Protein 3EH7 (pdb70)

Organism: Porphyromonas gingivalis (strain ATCC BAA-308 / W83) (NCBI:txid242619)

Structure (mmCIF, N/CA/C/O backbone):
data_3EH7
#
_entry.id   3EH7
#
_cell.length_a   72.704
_cell.length_b   72.704
_cell.length_c   133.694
_cell.angle_alpha   90.000
_cell.angle_beta   90.000
_cell.angle_gamma   120.000
#
_symmetry.space_group_name_H-M   'P 32 1 2'
#
loop_
_entity.id
_entity.type
_entity.pdbx_description
1 polymer '4-hydr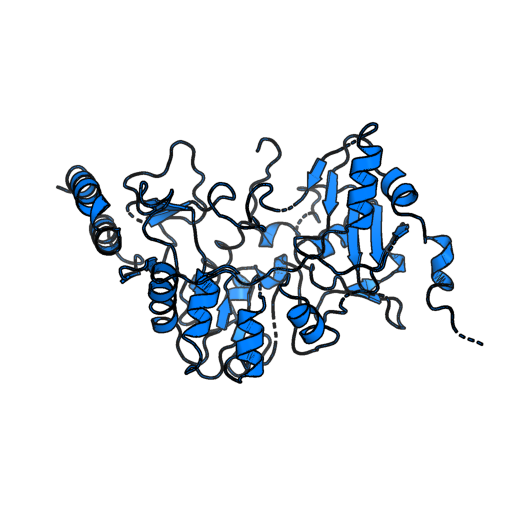oxybutyrate CoA-transferase'
2 non-polymer 'CHLORIDE ION'
3 water water
#
loop_
_atom_site.group_PDB
_atom_site.id
_atom_site.type_symbol
_atom_site.label_atom_id
_atom_site.label_alt_id
_atom_site.label_comp_id
_atom_site.label_asym_id
_atom_site.label_entity_id
_atom_site.label_seq_id
_atom_site.pdbx_PDB_ins_code
_atom_site.Cartn_x
_atom_site.Cartn_y
_atom_site.Cartn_z
_atom_site.occupancy
_atom_site.B_iso_or_equiv
_atom_site.auth_seq_id
_atom_site.auth_comp_id
_atom_site.auth_asym_id
_atom_site.auth_atom_id
_atom_site.pdbx_PDB_model_num
ATOM 1 N N . ALA A 1 3 ? 64.753 -2.923 42.839 1.00 29.23 0 ALA A N 1
ATOM 2 C CA . ALA A 1 3 ? 63.335 -3.284 42.598 1.00 29.84 0 ALA A CA 1
ATOM 3 C C . ALA A 1 3 ? 62.824 -2.481 41.408 1.00 29.96 0 ALA A C 1
ATOM 4 O O . ALA A 1 3 ? 63.093 -1.290 41.294 1.00 30.35 0 ALA A O 1
ATOM 14 N N . LYS A 1 5 ? 60.207 -0.577 38.660 1.00 31.94 2 LYS A N 1
ATOM 15 C CA . LYS A 1 5 ? 59.139 0.418 38.727 1.00 32.84 2 LYS A CA 1
ATOM 16 C C . LYS A 1 5 ? 57.736 -0.193 38.588 1.00 33.68 2 LYS A C 1
ATOM 17 O O . LYS A 1 5 ? 57.459 -0.942 37.637 1.00 33.81 2 LYS A O 1
ATOM 19 N N . ASP A 1 6 ? 56.878 0.140 39.557 1.00 34.47 3 ASP A N 1
ATOM 20 C CA . ASP A 1 6 ? 55.428 -0.030 39.469 1.00 35.38 3 ASP A CA 1
ATOM 21 C C . ASP A 1 6 ? 54.830 1.029 38.508 1.00 35.83 3 ASP A C 1
ATOM 22 O O . ASP A 1 6 ? 54.492 2.135 38.939 1.00 36.24 3 ASP A O 1
ATOM 27 N N . VAL A 1 7 ? 54.680 0.679 37.224 1.00 36.09 4 VAL A N 1
ATOM 28 C CA . VAL A 1 7 ? 54.260 1.643 36.175 1.00 36.45 4 VAL A CA 1
ATOM 29 C C . VAL A 1 7 ? 52.865 2.262 36.362 1.00 37.07 4 VAL A C 1
ATOM 30 O O . VAL A 1 7 ? 52.506 3.215 35.653 1.00 37.76 4 VAL A O 1
ATOM 34 N N . LEU A 1 8 ? 52.069 1.703 37.274 1.00 37.54 5 LEU A N 1
ATOM 35 C CA . LEU A 1 8 ? 50.732 2.230 37.607 1.00 37.72 5 LEU A CA 1
ATOM 36 C C . LEU A 1 8 ? 50.772 3.225 38.791 1.00 38.30 5 LEU A C 1
ATOM 37 O O . LEU A 1 8 ? 49.892 4.103 38.915 1.00 38.03 5 LEU A O 1
ATOM 42 N N . ALA A 1 9 ? 51.827 3.096 39.607 1.00 38.90 6 ALA A N 1
ATOM 43 C CA . ALA A 1 9 ? 52.024 3.847 40.851 1.00 39.11 6 ALA A CA 1
ATOM 44 C C . ALA A 1 9 ? 51.463 5.266 40.853 1.00 39.22 6 ALA A C 1
ATOM 45 O O . ALA A 1 9 ? 50.602 5.575 41.674 1.00 39.09 6 ALA A O 1
ATOM 47 N N . GLU A 1 10 ? 51.927 6.117 39.936 1.00 39.66 7 GLU A N 1
ATOM 48 C CA . GLU A 1 10 ? 51.567 7.542 39.991 1.00 40.13 7 GLU A CA 1
ATOM 49 C C . GLU A 1 10 ? 50.075 7.789 39.858 1.00 39.96 7 GLU A C 1
ATOM 50 O O . GLU A 1 10 ? 49.551 8.782 40.379 1.00 39.44 7 GLU A O 1
ATOM 56 N N . TYR A 1 11 ? 49.403 6.871 39.163 1.00 39.79 8 TYR A N 1
ATOM 57 C CA . TYR A 1 11 ? 47.997 7.020 38.847 1.00 39.67 8 TYR A CA 1
ATOM 58 C C . TYR A 1 11 ? 47.110 6.286 39.849 1.00 38.10 8 TYR A C 1
ATOM 59 O O . TYR A 1 11 ? 45.886 6.321 39.710 1.00 37.66 8 TYR A O 1
ATOM 68 N N . ALA A 1 12 ? 47.714 5.643 40.855 1.00 36.61 9 ALA A N 1
ATOM 69 C CA . ALA A 1 12 ? 46.979 4.803 41.803 1.00 35.65 9 ALA A CA 1
ATOM 70 C C . ALA A 1 12 ? 45.760 5.507 42.381 1.00 34.89 9 ALA A C 1
ATOM 71 O O . ALA A 1 12 ? 44.728 4.875 42.649 1.00 34.38 9 ALA A O 1
ATOM 73 N N . SER A 1 13 ? 45.874 6.821 42.550 1.00 34.07 10 SER A N 1
ATOM 74 C CA . SER A 1 13 ? 44.828 7.609 43.198 1.00 33.42 10 SER A CA 1
ATOM 75 C C . SER A 1 13 ? 43.510 7.573 42.459 1.00 32.13 10 SER A C 1
ATOM 76 O O . SER A 1 13 ? 42.464 7.631 43.092 1.00 31.91 10 SER A O 1
ATOM 79 N N . ARG A 1 14 ? 43.561 7.437 41.132 1.00 30.33 11 ARG A N 1
ATOM 80 C CA . ARG A 1 14 ? 42.354 7.433 40.282 1.00 29.70 11 ARG A CA 1
ATOM 81 C C . ARG A 1 14 ? 41.942 6.044 39.772 1.00 27.53 11 ARG A C 1
ATOM 82 O O . ARG A 1 14 ? 40.957 5.926 39.064 1.00 26.02 11 ARG A O 1
ATOM 90 N N . ILE A 1 15 ? 42.707 5.016 40.141 1.00 25.97 12 ILE A N 1
ATOM 91 C CA . ILE A 1 15 ? 42.460 3.647 39.689 1.00 24.75 12 ILE A CA 1
ATOM 92 C C . ILE A 1 15 ? 41.375 3.047 40.582 1.00 23.83 12 ILE A C 1
ATOM 93 O O . ILE A 1 15 ? 41.467 3.077 41.800 1.00 24.13 12 ILE A O 1
ATOM 98 N N . VAL A 1 16 ? 40.317 2.539 39.966 1.00 23.16 13 VAL A N 1
ATOM 99 C CA . VAL A 1 16 ? 39.183 1.996 40.725 1.00 22.01 13 VAL A CA 1
ATOM 100 C C . VAL A 1 16 ? 38.680 0.762 39.999 1.00 21.53 13 VAL A C 1
ATOM 101 O O . VAL A 1 16 ? 39.095 0.481 38.883 1.00 20.01 13 VAL A O 1
ATOM 105 N N . SER A 1 17 ? 37.785 0.031 40.645 1.00 21.30 14 SER A N 1
ATOM 106 C CA . SER A 1 17 ? 37.167 -1.105 40.001 1.00 21.70 14 SER A CA 1
ATOM 107 C C . SER A 1 17 ? 36.150 -0.576 38.993 1.00 21.73 14 SER A C 1
ATOM 108 O O . SER A 1 17 ? 35.698 0.574 39.122 1.00 21.10 14 SER A O 1
ATOM 111 N N . ALA A 1 18 ? 35.804 -1.421 38.015 1.00 21.58 15 ALA A N 1
ATOM 112 C CA . ALA A 1 18 ? 34.766 -1.127 37.014 1.00 22.72 15 ALA A CA 1
ATOM 113 C C . ALA A 1 18 ? 33.447 -0.705 37.664 1.00 23.23 15 ALA A C 1
ATOM 114 O O . ALA A 1 18 ? 32.784 0.224 37.199 1.00 22.80 15 ALA A O 1
ATOM 116 N N . GLU A 1 19 ? 33.080 -1.409 38.731 1.00 23.67 16 GLU A N 1
ATOM 117 C CA . GLU A 1 19 ? 31.851 -1.144 39.475 1.00 24.69 16 GLU A CA 1
ATOM 118 C C . GLU A 1 19 ? 31.876 0.239 40.153 1.00 24.79 16 GLU A C 1
ATOM 119 O O . GLU A 1 19 ? 30.889 0.975 40.118 1.00 24.16 16 GLU A O 1
ATOM 125 N N . GLU A 1 20 ? 32.999 0.558 40.800 1.00 24.90 17 GLU A N 1
ATOM 126 C CA . GLU A 1 20 ? 33.217 1.870 41.410 1.00 25.41 17 GLU A CA 1
ATOM 127 C C . GLU A 1 20 ? 33.146 2.997 40.347 1.00 25.19 17 GLU A C 1
ATOM 128 O O . GLU A 1 20 ? 32.494 4.017 40.566 1.00 25.87 17 GLU A O 1
ATOM 134 N N . ALA A 1 21 ? 33.793 2.792 39.205 1.00 23.79 18 ALA A N 1
ATOM 135 C CA . ALA A 1 21 ? 33.804 3.797 38.128 1.00 23.48 18 ALA A CA 1
ATOM 136 C C . ALA A 1 21 ? 32.396 4.115 37.616 1.00 23.30 18 ALA A C 1
ATOM 137 O O . ALA A 1 21 ? 31.997 5.275 37.635 1.00 22.66 18 ALA A O 1
ATOM 139 N N . VAL A 1 22 ? 31.633 3.104 37.193 1.00 23.82 19 VAL A N 1
ATOM 140 C CA . VAL A 1 22 ? 30.340 3.359 36.536 1.00 24.43 19 VAL A CA 1
ATOM 141 C C . VAL A 1 22 ? 29.287 3.898 37.515 1.00 25.22 19 VAL A C 1
ATOM 142 O O . VAL A 1 22 ? 28.279 4.489 37.100 1.00 25.98 19 VAL A O 1
ATOM 146 N N . LYS A 1 23 ? 29.532 3.680 38.804 1.00 26.22 20 LYS A N 1
ATOM 147 C CA . LYS A 1 23 ? 28.710 4.203 39.906 1.00 27.03 20 LYS A CA 1
ATOM 148 C C . LYS A 1 23 ? 28.442 5.718 39.783 1.00 27.33 20 LYS A C 1
ATOM 149 O O . LYS A 1 23 ? 27.399 6.204 40.227 1.00 28.09 20 LYS A O 1
ATOM 155 N N . HIS A 1 24 ? 29.391 6.447 39.196 1.00 27.15 21 HIS A N 1
ATOM 156 C CA . HIS A 1 24 ? 29.324 7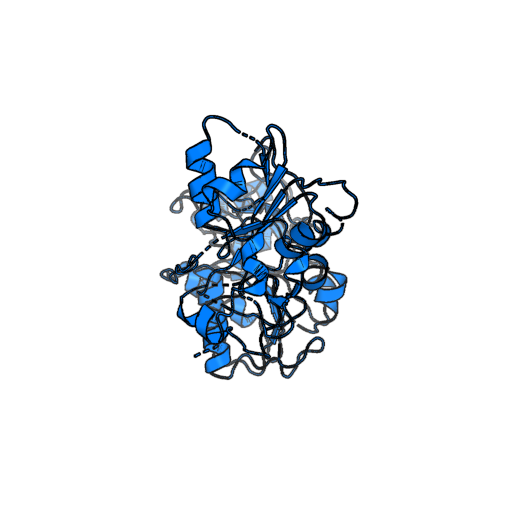.908 39.084 1.00 27.28 21 HIS A CA 1
ATOM 157 C C . HIS A 1 24 ? 28.545 8.419 37.881 1.00 27.31 21 HIS A C 1
ATOM 158 O O . HIS A 1 24 ? 28.455 9.626 37.676 1.00 26.28 21 HIS A O 1
ATOM 165 N N . ILE A 1 25 ? 27.983 7.505 37.096 1.00 27.81 22 ILE A N 1
ATOM 166 C CA . ILE A 1 25 ? 27.034 7.877 36.065 1.00 28.68 22 ILE A CA 1
ATOM 167 C C . ILE A 1 25 ? 25.704 8.132 36.748 1.00 29.59 22 ILE A C 1
ATOM 168 O O . ILE A 1 25 ? 25.359 7.425 37.684 1.00 29.50 22 ILE A O 1
ATOM 173 N N . LYS A 1 26 ? 24.951 9.122 36.265 1.00 30.47 23 LYS A N 1
ATOM 174 C CA . LYS A 1 26 ? 23.699 9.529 36.912 1.00 30.47 23 LYS A CA 1
ATOM 175 C C . LYS A 1 26 ? 22.544 9.295 35.966 1.00 31.05 23 LYS A C 1
ATOM 176 O O . LYS A 1 26 ? 22.718 9.309 34.728 1.00 30.78 23 LYS A O 1
ATOM 182 N N . ASN A 1 27 ? 21.366 9.039 36.537 1.00 31.38 24 ASN A N 1
ATOM 183 C CA . ASN A 1 27 ? 20.180 8.763 35.725 1.00 31.92 24 ASN A CA 1
ATOM 184 C C . ASN A 1 27 ? 19.912 9.886 34.742 1.00 31.47 24 ASN A C 1
ATOM 185 O O . ASN A 1 27 ? 20.147 11.048 35.039 1.00 31.96 24 ASN A O 1
ATOM 190 N N . GLY A 1 28 ? 19.448 9.519 33.557 1.00 30.89 25 GLY A N 1
ATOM 191 C CA . GLY A 1 28 ? 19.166 10.491 32.516 1.00 30.56 25 GLY A CA 1
ATOM 192 C C . GLY A 1 28 ? 20.366 10.972 31.713 1.00 30.05 25 GLY A C 1
ATOM 193 O O . GLY A 1 28 ? 20.198 11.814 30.845 1.00 29.77 25 GLY A O 1
ATOM 194 N N . GLU A 1 29 ? 21.573 10.474 32.011 1.00 29.95 26 GLU A N 1
ATOM 195 C CA . GLU A 1 29 ? 22.786 10.913 31.310 1.00 29.13 26 GLU A CA 1
ATOM 196 C C . GLU A 1 29 ? 22.974 10.120 30.018 1.00 29.11 26 GLU A C 1
ATOM 197 O O . GLU A 1 29 ? 22.420 9.028 29.860 1.00 30.00 26 GLU A O 1
ATOM 203 N N . ARG A 1 30 ? 23.685 10.698 29.064 1.00 28.43 27 ARG A N 1
ATOM 204 C CA . ARG A 1 30 ? 24.072 9.970 27.862 1.00 28.07 27 ARG A CA 1
ATOM 205 C C . ARG A 1 30 ? 25.526 9.519 27.997 1.00 27.17 27 ARG A C 1
ATOM 206 O O . ARG A 1 30 ? 26.411 10.319 28.298 1.00 26.48 27 ARG A O 1
ATOM 214 N N . VAL A 1 31 ? 25.756 8.231 27.772 1.00 26.25 28 VAL A N 1
ATOM 215 C CA . VAL A 1 31 ? 27.067 7.618 27.964 1.00 25.62 28 VAL A CA 1
ATOM 216 C C . VAL A 1 31 ? 27.527 7.133 26.614 1.00 25.28 28 VAL A C 1
ATOM 217 O O . VAL A 1 31 ? 26.806 6.381 25.974 1.00 26.18 28 VAL A O 1
ATOM 221 N N . ALA A 1 32 ? 28.698 7.596 26.169 1.00 24.47 29 ALA A N 1
ATOM 222 C CA . ALA A 1 32 ? 29.296 7.145 24.917 1.00 23.83 29 ALA A CA 1
ATOM 223 C C . ALA A 1 32 ? 30.336 6.078 25.251 1.00 23.23 29 ALA A C 1
ATOM 224 O O . ALA A 1 32 ? 31.024 6.182 26.266 1.00 23.54 29 ALA A O 1
ATOM 226 N N . LEU A 1 33 ? 30.418 5.041 24.428 1.00 22.35 30 LEU A N 1
ATOM 227 C CA . LEU A 1 33 ? 31.365 3.941 24.636 1.00 22.17 30 LEU A CA 1
ATOM 228 C C . LEU A 1 33 ? 32.263 3.888 23.461 1.00 21.96 30 LEU A C 1
ATOM 229 O O . LEU A 1 33 ? 31.821 4.195 22.373 1.00 21.44 30 LEU A O 1
ATOM 234 N N . SER A 1 34 ? 33.506 3.459 23.665 1.00 21.89 31 SER A N 1
ATOM 235 C CA . SER A 1 34 ? 34.375 3.146 22.530 1.00 21.88 31 SER A CA 1
ATOM 236 C C . SER A 1 34 ? 33.659 2.251 21.532 1.00 21.24 31 SER A C 1
ATOM 237 O O . SER A 1 34 ? 32.951 1.314 21.909 1.00 21.79 31 SER A O 1
ATOM 240 N N . HIS A 1 35 ? 33.858 2.555 20.258 1.00 21.20 32 HIS A N 1
ATOM 241 C CA . HIS A 1 35 ? 33.164 1.906 19.156 1.00 21.76 32 HIS A CA 1
ATOM 242 C C . HIS A 1 35 ? 33.644 0.482 18.889 1.00 22.34 32 HIS A C 1
ATOM 243 O O . HIS A 1 35 ? 34.815 0.169 19.061 1.00 22.23 32 HIS A O 1
ATOM 250 N N . ALA A 1 36 ? 32.708 -0.365 18.450 1.00 23.38 33 ALA A N 1
ATOM 251 C CA . ALA A 1 36 ? 32.993 -1.671 17.841 1.00 22.97 33 ALA A CA 1
ATOM 252 C C . ALA A 1 36 ? 33.919 -2.552 18.688 1.00 22.93 33 ALA A C 1
ATOM 253 O O . ALA A 1 36 ? 33.546 -2.944 19.808 1.00 23.65 33 ALA A O 1
ATOM 255 N N . ALA A 1 37 ? 35.092 -2.897 18.166 1.00 22.94 34 ALA A N 1
ATOM 256 C CA . ALA A 1 37 ? 35.941 -3.921 18.809 1.00 22.98 34 ALA A CA 1
ATOM 257 C C . ALA A 1 37 ? 36.547 -3.426 20.114 1.00 22.77 34 ALA A C 1
ATOM 258 O O . ALA A 1 37 ? 36.971 -4.241 20.949 1.00 22.87 34 ALA A O 1
ATOM 260 N N . GLY A 1 38 ? 36.557 -2.109 20.297 1.00 21.88 35 GLY A N 1
ATOM 261 C CA . GLY A 1 38 ? 37.135 -1.505 21.478 1.00 23.03 35 GLY A CA 1
ATOM 262 C C . GLY A 1 38 ? 36.136 -1.201 22.555 1.00 22.27 35 GLY A C 1
ATOM 263 O O . GLY A 1 38 ? 36.405 -0.420 23.427 1.00 22.37 35 GLY A O 1
ATOM 264 N N . VAL A 1 39 ? 34.960 -1.793 22.476 1.00 22.68 36 VAL A N 1
ATOM 265 C CA . VAL A 1 39 ? 33.950 -1.588 23.513 1.00 22.96 36 VAL A CA 1
ATOM 266 C C . VAL A 1 39 ? 34.598 -1.961 24.855 1.00 21.96 36 VAL A C 1
ATOM 267 O O . VAL A 1 39 ? 35.246 -2.992 24.960 1.00 22.29 36 VAL A O 1
ATOM 271 N N . PRO A 1 40 ? 34.468 -1.100 25.863 1.00 21.53 37 PRO A N 1
ATOM 272 C CA . PRO A 1 40 ? 35.115 -1.373 27.147 1.00 21.17 37 PRO A CA 1
ATOM 273 C C . PRO A 1 40 ? 34.383 -2.475 27.945 1.00 21.50 37 PRO A C 1
ATOM 274 O O . PRO A 1 40 ? 33.485 -2.185 28.721 1.00 20.20 37 PRO A O 1
ATOM 278 N N . GLN A 1 41 ? 34.808 -3.719 27.769 1.00 21.81 38 GLN A N 1
ATOM 279 C CA . GLN A 1 41 ? 34.061 -4.864 28.277 1.00 22.86 38 GLN A CA 1
ATOM 280 C C . GLN A 1 41 ? 33.858 -4.891 29.790 1.00 23.40 38 GLN A C 1
ATOM 281 O O . GLN A 1 41 ? 32.770 -5.267 30.232 1.00 24.35 38 GLN A O 1
ATOM 287 N N . SER A 1 42 ? 34.869 -4.520 30.585 1.00 23.27 39 SER A N 1
ATOM 288 C CA . SER A 1 42 ? 34.718 -4.537 32.060 1.00 23.59 39 SER A CA 1
ATOM 289 C C . SER A 1 42 ? 33.680 -3.542 32.561 1.00 23.66 39 SER A C 1
ATOM 290 O O . SER A 1 42 ? 32.868 -3.859 33.446 1.00 23.59 39 SER A O 1
ATOM 293 N N . CYS A 1 43 ? 33.690 -2.341 32.001 1.00 23.58 40 CYS A N 1
ATOM 294 C CA . CYS A 1 43 ? 32.719 -1.329 32.421 1.00 23.49 40 CYS A CA 1
ATOM 295 C C . CYS A 1 43 ? 31.326 -1.675 31.942 1.00 23.64 40 CYS A C 1
ATOM 296 O O . CYS A 1 43 ? 30.362 -1.429 32.651 1.00 23.52 40 CYS A O 1
ATOM 299 N N . VAL A 1 44 ? 31.215 -2.258 30.752 1.00 24.25 41 VAL A N 1
ATOM 300 C CA . VAL A 1 44 ? 29.910 -2.673 30.258 1.00 24.91 41 VAL A CA 1
ATOM 301 C C . VAL A 1 44 ? 29.325 -3.731 31.179 1.00 25.92 41 VAL A C 1
ATOM 302 O O . VAL A 1 44 ? 28.147 -3.664 31.516 1.00 25.89 41 VAL A O 1
ATOM 306 N N . ASP A 1 45 ? 30.141 -4.690 31.612 1.00 27.61 42 ASP A N 1
ATOM 307 C CA . ASP A 1 45 ? 29.662 -5.710 32.551 1.00 28.65 42 ASP A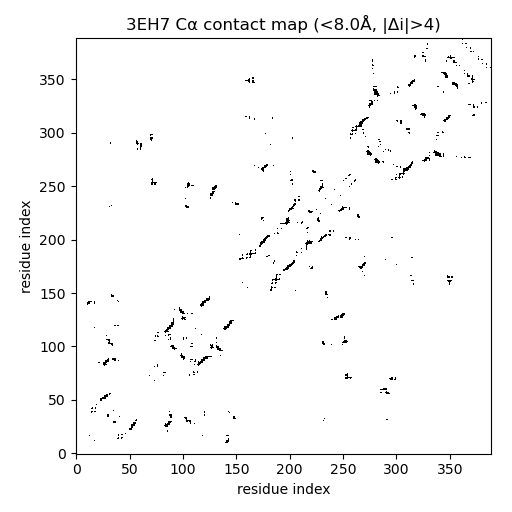 CA 1
ATOM 308 C C . ASP A 1 45 ? 29.175 -5.086 33.845 1.00 29.50 42 ASP A C 1
ATOM 309 O O . ASP A 1 45 ? 28.136 -5.471 34.372 1.00 29.52 42 ASP A O 1
ATOM 314 N N . ALA A 1 46 ? 29.943 -4.137 34.370 1.00 30.42 43 ALA A N 1
ATOM 315 C CA . ALA A 1 46 ? 29.541 -3.402 35.564 1.00 30.97 43 ALA A CA 1
ATOM 316 C C . ALA A 1 46 ? 28.239 -2.624 35.331 1.00 31.84 43 ALA A C 1
ATOM 317 O O . ALA A 1 46 ? 27.379 -2.587 36.201 1.00 31.71 43 ALA A O 1
ATOM 319 N N . LEU A 1 47 ? 28.087 -2.017 34.158 1.00 32.87 44 LEU A N 1
ATOM 320 C CA . LEU A 1 47 ? 26.832 -1.340 33.799 1.00 34.04 44 LEU A CA 1
ATOM 321 C C . LEU A 1 47 ? 25.600 -2.239 33.883 1.00 35.13 44 LEU A C 1
ATOM 322 O O . LEU A 1 47 ? 24.610 -1.855 34.498 1.00 35.58 44 LEU A O 1
ATOM 327 N N . VAL A 1 48 ? 25.642 -3.417 33.262 1.00 36.40 45 VAL A N 1
ATOM 328 C CA . VAL A 1 48 ? 24.484 -4.320 33.309 1.00 37.63 45 VAL A CA 1
ATOM 329 C C . VAL A 1 48 ? 24.220 -4.805 34.747 1.00 39.15 45 VAL A C 1
ATOM 330 O O . VAL A 1 48 ? 23.074 -5.074 35.104 1.00 39.39 45 VAL A O 1
ATOM 334 N N . GLN A 1 49 ? 25.272 -4.897 35.561 1.00 40.43 46 GLN A N 1
ATOM 335 C CA . GLN A 1 49 ? 25.148 -5.332 36.950 1.00 41.89 46 GLN A CA 1
ATOM 336 C C . GLN A 1 49 ? 24.377 -4.320 37.791 1.00 43.13 46 GLN A C 1
ATOM 337 O O . GLN A 1 49 ? 23.551 -4.694 38.618 1.00 43.48 46 GLN A O 1
ATOM 343 N N . GLN A 1 50 ? 24.659 -3.039 37.572 1.00 44.92 47 GLN A N 1
ATOM 344 C CA . GLN A 1 50 ? 23.937 -1.942 38.225 1.00 46.17 47 GLN A CA 1
ATOM 345 C C . GLN A 1 50 ? 22.720 -1.477 37.414 1.00 46.89 47 GLN A C 1
ATOM 346 O O . GLN A 1 50 ? 22.036 -0.532 37.806 1.00 46.88 47 GLN A O 1
ATOM 352 N N . ALA A 1 51 ? 22.438 -2.149 36.303 1.00 48.00 48 ALA A N 1
ATOM 353 C CA . ALA A 1 51 ? 21.312 -1.788 35.430 1.00 49.14 48 ALA A CA 1
ATOM 354 C C . ALA A 1 51 ? 20.027 -1.460 36.201 1.00 50.12 48 ALA A C 1
ATOM 355 O O . ALA A 1 51 ? 19.256 -0.569 35.803 1.00 50.30 48 ALA A O 1
ATOM 357 N N . ASP A 1 52 ? 19.800 -2.197 37.290 1.00 51.12 49 ASP A N 1
ATOM 358 C CA . ASP A 1 52 ? 18.661 -1.955 38.173 1.00 52.04 49 ASP A CA 1
ATOM 359 C C . ASP A 1 52 ? 18.505 -0.457 38.486 1.00 52.48 49 ASP A C 1
ATOM 360 O O . ASP A 1 52 ? 17.478 0.134 38.130 1.00 52.79 49 ASP A O 1
ATOM 365 N N . LEU A 1 53 ? 19.521 0.157 39.104 1.00 52.89 50 LEU A N 1
ATOM 366 C CA A LEU A 1 53 ? 19.463 1.583 39.474 0.50 53.06 50 LEU A CA 1
ATOM 367 C CA B LEU A 1 53 ? 19.435 1.569 39.480 0.50 53.06 50 LEU A CA 1
ATOM 368 C C . LEU A 1 53 ? 19.246 2.464 38.246 1.00 53.26 50 LEU A C 1
ATOM 369 O O . LEU A 1 53 ? 18.266 3.206 38.168 1.00 53.76 50 LEU A O 1
ATOM 378 N N . PHE A 1 54 ? 20.157 2.378 37.283 1.00 53.34 51 PHE A N 1
ATOM 379 C CA . PHE A 1 54 ? 20.030 3.162 36.051 1.00 53.45 51 PHE A CA 1
ATOM 380 C C . PHE A 1 54 ? 18.718 2.789 35.354 1.00 53.64 51 PHE A C 1
ATOM 381 O O . PHE A 1 54 ? 17.717 3.501 35.445 1.00 53.89 51 PHE A O 1
ATOM 389 N N . VAL A 1 57 ? 19.262 6.248 31.728 1.00 29.88 54 VAL A N 1
ATOM 390 C CA . VAL A 1 57 ? 20.573 6.325 31.046 1.00 30.13 54 VAL A CA 1
ATOM 391 C C . VAL A 1 57 ? 20.525 5.896 29.573 1.00 30.62 54 VAL A C 1
ATOM 392 O O . VAL A 1 57 ? 20.023 4.832 29.234 1.00 29.83 54 VAL A O 1
ATOM 396 N N . GLU A 1 58 ? 21.101 6.727 28.711 1.00 31.33 55 GLU A N 1
ATOM 397 C CA . GLU A 1 58 ? 21.079 6.515 27.272 1.00 31.81 55 GLU A CA 1
ATOM 398 C C . GLU A 1 58 ? 22.468 6.156 26.777 1.00 31.17 55 GLU A C 1
ATOM 399 O O . GLU A 1 58 ? 23.397 6.929 26.978 1.00 31.84 55 GLU A O 1
ATOM 405 N N . ILE A 1 59 ? 22.635 4.991 26.159 1.00 30.18 56 ILE A N 1
ATOM 406 C CA . ILE A 1 59 ? 23.946 4.613 25.647 1.00 30.71 56 ILE A CA 1
ATOM 407 C C . ILE A 1 59 ? 24.025 5.100 24.228 1.00 30.52 56 ILE A C 1
ATOM 408 O O . ILE A 1 59 ? 23.177 4.752 23.417 1.00 30.97 56 ILE A O 1
ATOM 413 N N . TYR A 1 60 ? 25.019 5.928 23.925 1.00 30.09 57 TYR A N 1
ATOM 414 C CA . TYR A 1 60 ? 25.231 6.348 22.543 1.00 29.53 57 TYR A CA 1
ATOM 415 C C . TYR A 1 60 ? 26.245 5.416 21.930 1.00 29.42 57 TYR A C 1
ATOM 416 O O . TYR A 1 60 ? 27.357 5.316 22.429 1.00 29.91 57 TYR A O 1
ATOM 425 N N . HIS A 1 61 ? 25.859 4.745 20.842 1.00 29.70 58 HIS A N 1
ATOM 426 C CA . HIS A 1 61 ? 26.717 3.795 20.138 1.00 29.31 58 HIS A CA 1
ATOM 427 C C . HIS A 1 61 ? 26.345 3.792 18.651 1.00 30.42 58 HIS A C 1
ATOM 428 O O . HIS A 1 61 ? 25.349 4.390 18.250 1.00 28.97 58 HIS A O 1
ATOM 443 N N . LEU A 1 63 ? 26.408 0.701 16.788 1.00 35.40 60 LEU A N 1
ATOM 444 C CA . LEU A 1 63 ? 26.422 -0.723 16.499 1.00 37.40 60 LEU A CA 1
ATOM 445 C C . LEU A 1 63 ? 25.055 -1.165 16.023 1.00 39.66 60 LEU A C 1
ATOM 446 O O . LEU A 1 63 ? 24.034 -0.547 16.363 1.00 40.38 60 LEU A O 1
ATOM 451 N N . CYS A 1 64 ? 25.049 -2.231 15.230 1.00 41.86 61 CYS A N 1
ATOM 452 C CA . CYS A 1 64 ? 23.831 -2.951 14.901 1.00 43.64 61 CYS A CA 1
ATOM 453 C C . CYS A 1 64 ? 23.660 -4.091 15.876 1.00 45.66 61 CYS A C 1
ATOM 454 O O . CYS A 1 64 ? 24.194 -5.180 15.672 1.00 46.27 61 CYS A O 1
ATOM 457 N N . LEU A 1 65 ? 22.914 -3.826 16.941 1.00 47.75 62 LEU A N 1
ATOM 458 C CA . LEU A 1 65 ? 22.638 -4.828 17.950 1.00 49.46 62 LEU A CA 1
ATOM 459 C C . LEU A 1 65 ? 21.629 -5.811 17.342 1.00 51.13 62 LEU A C 1
ATOM 460 O O . LEU A 1 65 ? 20.600 -5.392 16.793 1.00 51.85 62 LEU A O 1
ATOM 465 N N . GLY A 1 66 ? 21.934 -7.107 17.406 1.00 52.80 63 GLY A N 1
ATOM 466 C CA . GLY A 1 66 ? 21.088 -8.131 16.762 1.00 53.83 63 GLY A CA 1
ATOM 467 C C . GLY A 1 66 ? 21.385 -8.317 15.279 1.00 54.70 63 GLY A C 1
ATOM 468 O O . GLY A 1 66 ? 20.590 -8.923 14.552 1.00 55.19 63 GLY A O 1
ATOM 469 N N . GLU A 1 67 ? 22.518 -7.772 14.835 1.00 55.52 64 GLU A N 1
ATOM 470 C CA . GLU A 1 67 ? 23.090 -8.064 13.524 1.00 56.16 64 GLU A CA 1
ATOM 471 C C . GLU A 1 67 ? 24.595 -8.302 13.701 1.00 56.69 64 GLU A C 1
ATOM 472 O O . GLU A 1 67 ? 25.223 -7.714 14.601 1.00 56.81 64 GLU A O 1
ATOM 478 N N . GLY A 1 68 ? 25.171 -9.169 12.864 1.00 57.04 65 GLY A N 1
ATOM 479 C CA . GLY A 1 68 ? 26.633 -9.391 12.833 1.00 57.27 65 GLY A CA 1
ATOM 480 C C . GLY A 1 68 ? 27.322 -9.598 14.175 1.00 57.36 65 GLY A C 1
ATOM 481 O O . GLY A 1 68 ? 26.686 -9.941 15.174 1.00 57.68 65 GLY A O 1
ATOM 482 N N . ARG A 1 98 ? 14.915 2.282 18.072 1.00 34.34 95 ARG A N 1
ATOM 483 C CA . ARG A 1 98 ? 14.814 3.224 16.952 1.00 33.60 95 ARG A CA 1
ATOM 484 C C . ARG A 1 98 ? 14.439 4.664 17.413 1.00 33.14 95 ARG A C 1
ATOM 485 O O . ARG A 1 98 ? 14.915 5.624 16.823 1.00 33.04 95 ARG A O 1
ATOM 487 N N . ALA A 1 99 ? 13.636 4.823 18.478 1.00 32.34 96 ALA A N 1
ATOM 488 C CA . ALA A 1 99 ? 13.218 6.171 18.937 1.00 31.68 96 ALA A CA 1
ATOM 489 C C . ALA A 1 99 ? 14.402 7.109 19.225 1.00 31.21 96 ALA A C 1
ATOM 490 O O . ALA A 1 99 ? 14.377 8.293 18.868 1.00 30.03 96 ALA A O 1
ATOM 492 N N . ASP A 1 100 ? 15.444 6.563 19.846 1.00 30.59 97 ASP A N 1
ATOM 493 C CA . ASP A 1 100 ? 16.574 7.346 20.264 1.00 30.16 97 ASP A CA 1
ATOM 494 C C . ASP A 1 100 ? 17.666 7.412 19.211 1.00 28.92 97 ASP A C 1
ATOM 495 O O . ASP A 1 100 ? 18.686 8.052 19.427 1.00 27.80 97 ASP A O 1
ATOM 500 N N . PHE A 1 101 ? 17.455 6.763 18.071 1.00 27.68 98 PHE A N 1
ATOM 501 C CA . PHE A 1 101 ? 18.432 6.818 16.983 1.00 26.81 98 PHE A CA 1
ATOM 502 C C . PHE A 1 101 ? 18.574 8.268 16.521 1.00 25.55 98 PHE A C 1
ATOM 503 O O . PHE A 1 101 ? 17.567 8.979 16.394 1.00 24.75 98 PHE A O 1
ATOM 511 N N . ILE A 1 102 ? 19.809 8.702 16.293 1.00 24.87 99 ILE A N 1
ATOM 512 C CA . ILE A 1 102 ? 20.086 10.083 15.858 1.00 24.87 99 ILE A CA 1
ATOM 513 C C . ILE A 1 102 ? 20.698 10.071 14.466 1.00 24.82 99 ILE A C 1
ATOM 514 O O . ILE A 1 102 ? 21.876 9.786 14.321 1.00 23.48 99 ILE A O 1
ATOM 519 N N . PRO A 1 103 ? 19.894 10.398 13.433 1.00 24.80 100 PRO A N 1
ATOM 520 C CA . PRO A 1 103 ? 20.484 10.437 12.067 1.00 24.94 100 PRO A CA 1
ATOM 521 C C . PRO A 1 103 ? 21.550 11.533 11.940 1.00 25.49 100 PRO A C 1
ATOM 522 O O . PRO A 1 103 ? 21.328 12.688 12.313 1.00 26.91 100 PRO A O 1
ATOM 526 N N . VAL A 1 104 ? 22.731 11.170 11.475 1.00 25.22 101 VAL A N 1
ATOM 527 C CA . VAL A 1 104 ? 23.810 12.127 11.365 1.00 25.84 101 VAL A CA 1
ATOM 528 C C . VAL A 1 104 ? 24.801 11.527 10.386 1.00 24.73 101 VAL A C 1
ATOM 529 O O . VAL A 1 104 ? 24.844 10.322 10.243 1.00 25.93 101 VAL A O 1
ATOM 533 N N . PHE A 1 105 ? 25.558 12.347 9.677 1.00 23.33 102 PHE A N 1
ATOM 534 C CA . PHE A 1 105 ? 26.683 11.820 8.909 1.00 22.59 102 PHE A CA 1
ATOM 535 C C . PHE A 1 105 ? 27.798 11.477 9.897 1.00 21.80 102 PHE A C 1
ATOM 536 O O . PHE A 1 105 ? 28.081 12.243 10.796 1.00 21.16 102 PHE A O 1
ATOM 544 N N . PHE A 1 106 ? 28.437 10.344 9.712 1.00 21.55 103 PHE A N 1
ATOM 545 C CA . PHE A 1 106 ? 29.462 9.881 10.651 1.00 21.40 103 PHE A CA 1
ATOM 546 C C . PHE A 1 106 ? 30.571 10.946 10.851 1.00 21.31 103 PHE A C 1
ATOM 547 O O . PHE A 1 106 ? 30.920 11.274 11.982 1.00 19.60 103 PHE A O 1
ATOM 555 N N . TYR A 1 107 ? 31.104 11.500 9.761 1.00 20.16 104 TYR A N 1
ATOM 556 C CA . TYR A 1 107 ? 32.143 12.542 9.862 1.00 21.43 104 TYR A CA 1
ATOM 557 C C . TYR A 1 107 ? 31.734 13.808 10.626 1.00 22.13 104 TYR A C 1
ATOM 558 O O . TYR A 1 107 ? 32.591 14.540 11.090 1.00 23.12 104 TYR A O 1
ATOM 567 N N . GLU A 1 108 ? 30.429 14.056 10.750 1.00 22.90 105 GLU A N 1
ATOM 568 C CA . GLU A 1 108 ? 29.889 15.214 11.433 1.00 23.34 105 GLU A CA 1
ATOM 569 C C . GLU A 1 108 ? 29.692 15.025 12.936 1.00 22.91 105 GLU A C 1
ATOM 570 O O . GLU A 1 108 ? 29.469 15.997 13.665 1.00 22.38 105 GLU A O 1
ATOM 576 N N . VAL A 1 109 ? 29.753 13.784 13.400 1.00 21.61 106 VAL A N 1
ATOM 577 C CA . VAL A 1 109 ? 29.522 13.499 14.812 1.00 21.79 106 VAL A CA 1
ATOM 578 C C . VAL A 1 109 ? 30.448 14.259 15.773 1.00 21.94 106 VAL A C 1
ATOM 579 O O . VAL A 1 109 ? 29.971 14.851 16.748 1.00 21.94 106 VAL A O 1
ATOM 583 N N . PRO A 1 110 ? 31.769 14.273 15.515 1.00 22.89 107 PRO A N 1
ATOM 584 C CA . PRO A 1 110 ? 32.657 14.975 16.479 1.00 22.65 107 PRO A CA 1
ATOM 585 C C . PRO A 1 110 ? 32.331 16.458 16.666 1.00 24.57 107 PRO A C 1
ATOM 586 O O . PRO A 1 110 ? 32.286 16.939 17.803 1.00 22.24 107 PRO A O 1
ATOM 590 N N . SER A 1 111 ? 32.061 17.190 15.584 1.00 26.35 108 SER A N 1
ATOM 591 C CA . SER A 1 111 ? 31.702 18.613 15.757 1.00 27.90 108 SER A CA 1
ATOM 592 C C . SER A 1 111 ? 30.363 18.775 16.479 1.00 28.16 108 SER A C 1
ATOM 593 O O . SER A 1 111 ? 30.185 19.691 17.288 1.00 27.24 108 SER A O 1
ATOM 609 N N . ILE A 1 113 ? 29.319 16.775 18.716 1.00 28.56 110 ILE A N 1
ATOM 610 C CA . ILE A 1 113 ? 29.648 16.513 20.099 1.00 28.92 110 ILE A CA 1
ATOM 611 C C . ILE A 1 113 ? 30.286 17.766 20.700 1.00 30.50 110 ILE A C 1
ATOM 612 O O . ILE A 1 113 ? 29.886 18.202 21.766 1.00 30.53 110 ILE A O 1
ATOM 617 N N . ARG A 1 114 ? 31.257 18.353 20.004 1.00 31.62 111 ARG A N 1
ATOM 618 C CA . ARG A 1 114 ? 31.951 19.539 20.520 1.00 33.42 111 ARG A CA 1
ATOM 619 C C . ARG A 1 114 ? 31.045 20.746 20.657 1.00 34.79 111 ARG A C 1
ATOM 620 O O . ARG A 1 114 ? 31.276 21.569 21.530 1.00 35.39 111 ARG A O 1
ATOM 628 N N . LYS A 1 115 ? 30.036 20.857 19.800 1.00 35.84 112 LYS A N 1
ATOM 629 C CA . LYS A 1 115 ? 29.075 21.948 19.892 1.00 36.86 112 LYS A CA 1
ATOM 630 C C . LYS A 1 115 ? 27.892 21.662 20.826 1.00 37.36 112 LYS A C 1
ATOM 631 O O . LYS A 1 115 ? 26.896 22.391 20.807 1.00 37.37 112 LYS A O 1
ATOM 637 N N . ASP A 1 116 ? 27.997 20.611 21.642 1.00 37.74 113 ASP A N 1
ATOM 638 C CA . ASP A 1 116 ? 26.900 20.176 22.502 1.00 38.07 113 ASP A CA 1
ATOM 639 C C . ASP A 1 116 ? 25.556 19.972 21.804 1.00 37.53 113 ASP A C 1
ATOM 640 O O . ASP A 1 116 ? 24.523 19.876 22.464 1.00 38.02 113 ASP A O 1
ATOM 645 N N . ILE A 1 117 ? 25.554 19.851 20.484 1.00 37.22 114 ILE A N 1
ATOM 646 C CA . ILE A 1 117 ? 24.340 19.455 19.776 1.00 36.90 114 ILE A CA 1
ATOM 647 C C . ILE A 1 117 ? 24.015 17.970 20.054 1.00 36.53 114 ILE A C 1
ATOM 648 O O . ILE A 1 117 ? 22.851 17.611 20.174 1.00 36.76 114 ILE A O 1
ATOM 653 N N . LEU A 1 118 ? 25.040 17.122 20.159 1.00 35.94 115 LEU A N 1
ATOM 654 C CA . LEU A 1 118 ? 24.895 15.761 20.692 1.00 35.57 115 LEU A CA 1
ATOM 655 C C . LEU A 1 118 ? 25.693 15.730 21.964 1.00 35.51 115 LEU A C 1
ATOM 656 O O . LEU A 1 118 ? 26.926 15.629 21.921 1.00 35.58 115 LEU A O 1
ATOM 661 N N . HIS A 1 119 ? 24.999 15.853 23.095 1.00 34.48 116 HIS A N 1
ATOM 662 C CA . HIS A 1 119 ? 25.645 16.022 24.372 1.00 34.05 116 HIS A CA 1
ATOM 663 C C . HIS A 1 119 ? 25.984 14.666 24.969 1.00 33.21 116 HIS A C 1
ATOM 664 O O . HIS A 1 119 ? 25.129 13.775 25.050 1.00 33.21 116 HIS A O 1
ATOM 671 N N . ILE A 1 120 ? 27.222 14.531 25.428 1.00 31.78 117 ILE A N 1
ATOM 672 C CA . ILE A 1 120 ? 27.682 13.311 26.053 1.00 30.56 117 ILE A CA 1
ATOM 673 C C . ILE A 1 120 ? 28.110 13.637 27.482 1.00 29.80 117 ILE A C 1
ATOM 674 O O . ILE A 1 120 ? 29.048 14.408 27.701 1.00 29.86 117 ILE A O 1
ATOM 679 N N . ASP A 1 121 ? 27.440 13.039 28.456 1.00 27.37 118 ASP A N 1
ATOM 680 C CA . ASP A 1 121 ? 27.774 13.317 29.816 1.00 27.14 118 ASP A CA 1
ATOM 681 C C . ASP A 1 121 ? 28.976 12.491 30.277 1.00 26.93 118 ASP A C 1
ATOM 682 O O . ASP A 1 121 ? 29.763 12.955 31.107 1.00 26.92 118 ASP A O 1
ATOM 687 N N . VAL A 1 122 ? 29.085 11.264 29.767 1.00 25.92 119 VAL A N 1
ATOM 688 C CA . VAL A 1 122 ? 30.090 10.306 30.197 1.00 25.60 119 VAL A CA 1
ATOM 689 C C . VAL A 1 122 ? 30.671 9.592 28.977 1.00 24.89 119 VAL A C 1
ATOM 690 O O . VAL A 1 122 ? 29.925 9.164 28.096 1.00 26.23 119 VAL A O 1
ATOM 694 N N . ALA A 1 123 ? 31.999 9.519 28.908 1.00 23.90 120 ALA A N 1
ATOM 695 C CA . ALA A 1 123 ? 32.697 8.754 27.878 1.00 23.29 120 ALA A CA 1
ATOM 696 C C . ALA A 1 123 ? 33.404 7.622 28.596 1.00 22.98 120 ALA A C 1
ATOM 697 O O . ALA A 1 123 ? 34.206 7.865 29.509 1.00 22.95 120 ALA A O 1
ATOM 699 N N . ILE A 1 124 ? 33.086 6.387 28.226 1.00 22.36 121 ILE A N 1
ATOM 700 C CA . ILE A 1 124 ? 33.838 5.242 28.726 1.00 22.01 121 ILE A CA 1
ATOM 701 C C . ILE A 1 124 ? 34.649 4.747 27.533 1.00 21.13 121 ILE A C 1
ATOM 702 O O . ILE A 1 124 ? 34.093 4.156 26.600 1.00 21.23 121 ILE A O 1
ATOM 707 N N . VAL A 1 125 ? 35.954 5.016 27.561 1.00 19.84 122 VAL A N 1
ATOM 708 C CA . VAL A 1 125 ? 36.807 4.620 26.472 1.00 19.22 122 VAL A CA 1
ATOM 709 C C . VAL A 1 125 ? 37.846 3.579 26.895 1.00 19.05 122 VAL A C 1
ATOM 710 O O . VAL A 1 125 ? 38.472 3.706 27.944 1.00 19.58 122 VAL A O 1
ATOM 714 N N . GLN A 1 126 ? 38.026 2.567 26.048 1.00 18.55 123 GLN A N 1
ATOM 715 C CA . GLN A 1 126 ? 39.102 1.618 26.213 1.00 18.98 123 GLN A CA 1
ATOM 716 C C . GLN A 1 126 ? 40.422 2.159 25.618 1.00 18.89 123 GLN A C 1
ATOM 717 O O . GLN A 1 126 ? 40.444 2.707 24.523 1.00 18.85 123 GLN A O 1
ATOM 723 N N . LEU A 1 127 ? 41.505 2.003 26.378 1.00 19.77 124 LEU A N 1
ATOM 724 C CA . LEU A 1 127 ? 42.803 2.565 26.023 1.00 19.68 124 LEU A CA 1
ATOM 725 C C . LEU A 1 127 ? 43.938 1.570 26.208 1.00 19.74 124 LEU A C 1
ATOM 726 O O . LEU A 1 127 ? 43.837 0.609 26.979 1.00 19.71 124 LEU A O 1
ATOM 731 N N . SER A 1 128 ? 45.036 1.830 25.512 1.00 20.30 125 SER A N 1
ATOM 732 C CA . SER A 1 128 ? 46.266 1.104 25.729 1.00 21.41 125 SER A CA 1
ATOM 733 C C . SER A 1 128 ? 46.931 1.641 26.968 1.00 22.59 125 SER A C 1
ATOM 734 O O . SER A 1 128 ? 46.581 2.708 27.469 1.00 22.83 125 SER A O 1
ATOM 745 N N . PRO A 1 130 ? 49.599 3.539 29.226 1.00 25.03 127 PRO A N 1
ATOM 746 C CA . PRO A 1 130 ? 50.292 4.786 28.959 1.00 25.72 127 PRO A CA 1
ATOM 747 C C . PRO A 1 130 ? 51.746 4.575 28.588 1.00 26.58 127 PRO A C 1
ATOM 748 O O . PRO A 1 130 ? 52.427 3.677 29.110 1.00 26.57 127 PRO A O 1
ATOM 752 N N . ASP A 1 131 ? 52.214 5.415 27.690 1.00 27.83 128 ASP A N 1
ATOM 753 C CA . ASP A 1 131 ? 53.613 5.459 27.382 1.00 28.89 128 ASP A CA 1
ATOM 754 C C . ASP A 1 131 ? 54.324 6.212 28.513 1.00 29.55 128 ASP A C 1
ATOM 755 O O . ASP A 1 131 ? 53.726 6.555 29.546 1.00 29.08 128 ASP A O 1
ATOM 760 N N . GLU A 1 132 ? 55.615 6.444 28.309 1.00 30.60 129 GLU A N 1
ATOM 761 C CA . GLU A 1 132 ? 56.486 7.065 29.311 1.00 30.76 129 GLU A CA 1
ATOM 762 C C . GLU A 1 132 ? 56.104 8.525 29.585 1.00 29.79 129 GLU A C 1
ATOM 763 O O . GLU A 1 132 ? 56.373 9.042 30.666 1.00 30.18 129 GLU A O 1
ATOM 769 N N . ASN A 1 133 ? 55.489 9.160 28.585 1.00 28.71 130 ASN A N 1
ATOM 770 C CA . ASN A 1 133 ? 55.020 10.539 28.661 1.00 27.70 130 ASN A CA 1
ATOM 771 C C . ASN A 1 133 ? 53.614 10.702 29.243 1.00 26.33 130 ASN A C 1
ATOM 772 O O . ASN A 1 133 ? 53.128 11.822 29.396 1.00 25.57 130 ASN A O 1
ATOM 777 N N . GLY A 1 134 ? 52.981 9.578 29.576 1.00 24.50 131 GLY A N 1
ATOM 778 C CA . GLY A 1 134 ? 51.668 9.570 30.197 1.00 23.18 131 GLY A CA 1
ATOM 779 C C . GLY A 1 134 ? 50.533 9.581 29.194 1.00 21.53 131 GLY A C 1
ATOM 780 O O . GLY A 1 134 ? 49.403 9.837 29.554 1.00 20.17 131 GLY A O 1
ATOM 781 N N . TYR A 1 135 ? 50.841 9.293 27.938 1.00 20.14 132 TYR A N 1
ATOM 782 C CA . TYR A 1 135 ? 49.824 9.214 26.908 1.00 20.08 132 TYR A CA 1
ATOM 783 C C . TYR A 1 135 ? 49.350 7.785 26.649 1.00 19.65 132 TYR A C 1
ATOM 784 O O . TYR A 1 135 ? 50.160 6.876 26.479 1.00 20.31 132 TYR A O 1
ATOM 793 N N . CYS A 1 136 ? 48.032 7.603 26.662 1.00 19.51 133 CYS A N 1
ATOM 794 C CA . CYS A 1 136 ? 47.392 6.349 26.258 1.00 19.63 133 CYS A CA 1
ATOM 795 C C . CYS A 1 136 ? 46.882 6.505 24.859 1.00 19.80 133 CYS A C 1
ATOM 796 O O . CYS A 1 136 ? 46.401 7.577 24.489 1.00 19.35 133 CYS A O 1
ATOM 799 N N . SER A 1 137 ? 46.933 5.419 24.105 1.00 19.93 134 SER A N 1
ATOM 800 C CA . SER A 1 137 ? 46.305 5.346 22.802 1.00 20.34 134 SER A CA 1
ATOM 801 C C . SER A 1 137 ? 44.841 4.859 22.891 1.00 20.63 134 SER A C 1
ATOM 802 O O . SER A 1 137 ? 44.475 4.084 23.757 1.00 20.09 134 SER A O 1
ATOM 805 N N . PHE A 1 138 ? 44.007 5.322 21.964 1.00 21.32 135 PHE A N 1
ATOM 806 C CA . PHE A 1 138 ? 42.644 4.801 21.836 1.00 20.77 135 PHE A CA 1
ATOM 807 C C . PHE A 1 138 ? 42.643 3.442 21.124 1.00 21.16 135 PHE A C 1
ATOM 808 O O . PHE A 1 138 ? 41.587 2.871 20.873 1.00 21.14 135 PHE A O 1
ATOM 816 N N . GLY A 1 139 ? 43.828 2.889 20.856 1.00 21.24 136 GLY A N 1
ATOM 817 C CA . GLY A 1 139 ? 43.940 1.589 20.187 1.00 20.85 136 GLY A CA 1
ATOM 818 C C . GLY A 1 139 ? 43.119 1.529 18.889 1.00 20.76 136 GLY A C 1
ATOM 819 O O . GLY A 1 139 ? 43.244 2.390 18.018 1.00 20.42 136 GLY A O 1
ATOM 820 N N . VAL A 1 140 ? 42.257 0.526 18.808 1.00 20.08 137 VAL A N 1
ATOM 821 C CA . VAL A 1 140 ? 41.483 0.212 17.622 1.00 20.88 137 VAL A CA 1
ATOM 822 C C . VAL A 1 140 ? 40.221 1.086 17.426 1.00 21.10 137 VAL A C 1
ATOM 823 O O . VAL A 1 140 ? 39.538 0.921 16.439 1.00 21.74 137 VAL A O 1
ATOM 827 N N . SER A 1 141 ? 39.913 1.992 18.360 1.00 21.13 138 SER A N 1
ATOM 828 C CA . SER A 1 141 ? 38.700 2.817 18.292 1.00 20.99 138 SER A CA 1
ATOM 829 C C . SER A 1 141 ? 38.978 4.305 18.498 1.00 20.47 138 SER A C 1
ATOM 830 O O . SER A 1 141 ? 38.974 4.808 19.614 1.00 21.31 138 SER A O 1
ATOM 833 N N . CYS A 1 142 ? 39.235 4.999 17.394 1.00 20.34 139 CYS A N 1
ATOM 834 C CA . CYS A 1 142 ? 39.471 6.432 17.398 1.00 19.68 139 CYS A CA 1
ATOM 835 C C . CYS A 1 142 ? 38.157 7.111 17.060 1.00 20.31 139 CYS A C 1
ATOM 836 O O . CYS A 1 142 ? 37.529 7.728 17.938 1.00 19.96 139 CYS A O 1
ATOM 839 N N . ASP A 1 143 ? 37.739 7.006 15.794 1.00 20.11 140 ASP A N 1
ATOM 840 C CA . ASP A 1 143 ? 36.347 7.312 15.400 1.00 20.57 140 ASP A CA 1
ATOM 841 C C . ASP A 1 143 ? 35.682 8.526 16.098 1.00 20.09 140 ASP A C 1
ATOM 842 O O . ASP A 1 143 ? 36.147 9.651 15.949 1.00 21.01 140 ASP A O 1
ATOM 847 N N . TYR A 1 144 ? 34.588 8.330 16.820 1.00 20.10 141 TYR A N 1
ATOM 848 C CA . TYR A 1 144 ? 34.026 9.374 17.656 1.00 20.28 141 TYR A CA 1
ATOM 849 C C . TYR A 1 144 ? 34.421 9.163 19.117 1.00 19.78 141 TYR A C 1
ATOM 850 O O . TYR A 1 144 ? 34.104 9.985 19.965 1.00 19.06 141 TYR A O 1
ATOM 859 N N . SER A 1 145 ? 35.044 8.020 19.414 1.00 20.41 142 SER A N 1
ATOM 860 C CA . SER A 1 145 ? 35.399 7.652 20.783 1.00 19.82 142 SER A CA 1
ATOM 861 C C . SER A 1 145 ? 36.366 8.667 21.360 1.00 20.73 142 SER A C 1
ATOM 862 O O . SER A 1 145 ? 36.204 9.118 22.504 1.00 22.39 142 SER A O 1
ATOM 865 N N . LYS A 1 146 ? 37.371 9.048 20.572 1.00 20.55 143 LYS A N 1
ATOM 866 C CA . LYS A 1 146 ? 38.341 10.052 21.001 1.00 20.11 143 LYS A CA 1
ATOM 867 C C . LYS A 1 146 ? 37.699 11.427 21.184 1.00 20.27 143 LYS A C 1
ATOM 868 O O . LYS A 1 146 ? 37.849 12.016 22.257 1.00 19.14 143 LYS A O 1
ATOM 874 N N . PRO A 1 147 ? 36.978 11.928 20.155 1.00 21.26 144 PRO A N 1
ATOM 875 C CA . PRO A 1 147 ? 36.216 13.159 20.337 1.00 21.73 144 PRO A CA 1
ATOM 876 C C . PRO A 1 147 ? 35.291 13.125 21.558 1.00 22.07 144 PRO A C 1
ATOM 877 O O . PRO A 1 147 ? 35.214 14.114 22.263 1.00 22.08 144 PRO A O 1
ATOM 881 N N . ALA A 1 148 ? 34.641 11.993 21.832 1.00 22.32 145 ALA A N 1
ATOM 882 C CA . ALA A 1 148 ? 33.785 11.904 23.020 1.00 22.37 145 ALA A CA 1
ATOM 883 C C . ALA A 1 148 ? 34.600 12.095 24.304 1.00 21.58 145 ALA A C 1
ATOM 884 O O . ALA A 1 148 ? 34.213 12.868 25.181 1.00 21.89 145 ALA A O 1
ATOM 886 N N . ALA A 1 149 ? 35.716 11.393 24.412 1.00 21.59 146 ALA A N 1
ATOM 887 C CA . ALA A 1 149 ? 36.592 11.505 25.574 1.00 21.20 146 ALA A CA 1
ATOM 888 C C . ALA A 1 149 ? 37.092 12.948 25.738 1.00 22.57 146 ALA A C 1
ATOM 889 O O . ALA A 1 149 ? 37.288 13.408 26.850 1.00 22.26 146 ALA A O 1
ATOM 891 N N . GLU A 1 150 ? 37.286 13.663 24.641 1.00 22.50 147 GLU A N 1
ATOM 892 C CA . GLU A 1 150 ? 37.829 15.001 24.749 1.00 23.84 147 GLU A CA 1
ATOM 893 C C . GLU A 1 150 ? 36.785 16.020 25.114 1.00 24.00 147 GLU A C 1
ATOM 894 O O . GLU A 1 150 ? 37.132 17.135 25.433 1.00 23.10 147 GLU A O 1
ATOM 900 N N . SER A 1 151 ? 35.508 15.651 25.018 1.00 25.10 148 SER A N 1
ATOM 901 C CA . SER A 1 151 ? 34.430 16.562 25.327 1.00 25.97 148 SER A CA 1
ATOM 902 C C . SER A 1 151 ? 33.572 16.232 26.548 1.00 25.94 148 SER A C 1
ATOM 903 O O . SER A 1 151 ? 32.920 17.112 27.054 1.00 26.15 148 SER A O 1
ATOM 906 N N . ALA A 1 152 ? 33.534 14.982 26.991 1.00 26.47 149 ALA A N 1
ATOM 907 C CA . ALA A 1 152 ? 32.573 14.564 28.025 1.00 26.30 149 ALA A CA 1
ATOM 908 C C . ALA A 1 152 ? 32.913 15.156 29.371 1.00 26.11 149 ALA A C 1
ATOM 909 O O . ALA A 1 152 ? 34.073 15.299 29.728 1.00 25.53 149 ALA A O 1
ATOM 911 N N . HIS A 1 153 ? 31.859 15.431 30.129 1.00 26.82 150 HIS A N 1
ATOM 912 C CA . HIS A 1 153 ? 31.929 15.961 31.487 1.00 27.13 150 HIS A CA 1
ATOM 913 C C . HIS A 1 153 ? 32.734 15.019 32.386 1.00 26.51 150 HIS A C 1
ATOM 914 O O . HIS A 1 153 ? 33.521 15.459 33.244 1.00 27.65 150 HIS A O 1
ATOM 921 N N . LEU A 1 154 ? 32.523 13.719 32.193 1.00 25.43 151 LEU A N 1
ATOM 922 C CA . LEU A 1 154 ? 33.180 12.653 32.975 1.00 24.46 151 LEU A CA 1
ATOM 923 C C . LEU A 1 154 ? 33.760 11.625 32.015 1.00 22.92 151 LEU A C 1
ATOM 924 O O . LEU A 1 154 ? 33.081 11.195 31.081 1.00 23.35 151 LEU A O 1
ATOM 929 N N . VAL A 1 155 ? 35.014 11.261 32.243 1.00 21.69 152 VAL A N 1
ATOM 930 C CA . VAL A 1 155 ? 35.724 10.363 31.390 1.00 21.34 152 VAL A CA 1
ATOM 931 C C . VAL A 1 155 ? 36.256 9.214 32.228 1.00 20.72 152 VAL A C 1
ATOM 932 O O . VAL A 1 155 ? 36.994 9.414 33.220 1.00 20.87 152 VAL A O 1
ATOM 936 N N . ILE A 1 156 ? 35.839 8.011 31.841 1.00 19.58 153 ILE A N 1
ATOM 937 C CA . ILE A 1 156 ? 36.355 6.763 32.403 1.00 19.21 153 ILE A CA 1
ATOM 938 C C . ILE A 1 156 ? 37.218 6.105 31.335 1.00 19.20 153 ILE A C 1
ATOM 939 O O . ILE A 1 156 ? 36.737 5.838 30.213 1.00 19.63 153 ILE A O 1
ATOM 944 N N . GLY A 1 157 ? 38.483 5.879 31.674 1.00 18.71 154 GLY A N 1
ATOM 945 C CA . GLY A 1 157 ? 39.416 5.207 30.794 1.00 18.74 154 GLY A CA 1
ATOM 946 C C . GLY A 1 157 ? 39.620 3.782 31.259 1.00 19.07 154 GLY A C 1
ATOM 947 O O . GLY A 1 157 ? 40.067 3.552 32.379 1.00 18.00 154 GLY A O 1
ATOM 948 N N . GLU A 1 158 ? 39.305 2.827 30.389 1.00 19.03 155 GLU A N 1
ATOM 949 C CA . GLU A 1 158 ? 39.511 1.412 30.699 1.00 19.59 155 GLU A CA 1
ATOM 950 C C . GLU A 1 158 ? 40.826 0.988 30.074 1.00 19.30 155 GLU A C 1
ATOM 951 O O . GLU A 1 158 ? 40.887 0.762 28.862 1.00 20.13 155 GLU A O 1
ATOM 957 N N . ILE A 1 159 ? 41.877 0.904 30.883 1.00 18.61 156 ILE A N 1
ATOM 958 C CA . ILE A 1 159 ? 43.208 0.600 30.364 1.00 18.78 156 ILE A CA 1
ATOM 959 C C . ILE A 1 159 ? 43.439 -0.915 30.319 1.00 18.74 156 ILE A C 1
ATOM 960 O O . ILE A 1 159 ? 43.615 -1.585 31.336 1.00 18.12 156 ILE A O 1
ATOM 965 N N . ASN A 1 160 ? 43.426 -1.443 29.106 1.00 18.65 157 ASN A N 1
ATOM 966 C CA . ASN A 1 160 ? 43.548 -2.873 28.896 1.00 19.19 157 ASN A CA 1
ATOM 967 C C . ASN A 1 160 ? 44.969 -3.219 28.423 1.00 19.44 157 ASN A C 1
ATOM 968 O O . ASN A 1 160 ? 45.488 -2.653 27.442 1.00 18.78 157 ASN A O 1
ATOM 973 N N . ARG A 1 161 ? 45.591 -4.152 29.118 1.00 19.57 158 ARG A N 1
ATOM 974 C CA . ARG A 1 161 ? 46.951 -4.564 28.752 1.00 20.80 158 ARG A CA 1
ATOM 975 C C . ARG A 1 161 ? 46.974 -5.095 27.325 1.00 21.61 158 ARG A C 1
ATOM 976 O O . ARG A 1 161 ? 48.015 -5.070 26.674 1.00 21.48 158 ARG A O 1
ATOM 984 N N . GLN A 1 162 ? 45.828 -5.573 26.847 1.00 22.64 159 GLN A N 1
ATOM 985 C CA . GLN A 1 162 ? 45.753 -6.175 25.524 1.00 23.78 159 GLN A CA 1
ATOM 986 C C . GLN A 1 162 ? 45.236 -5.237 24.443 1.00 24.08 159 GLN A C 1
ATOM 987 O O . GLN A 1 162 ? 45.172 -5.639 23.286 1.00 24.83 159 GLN A O 1
ATOM 1001 N N . PRO A 1 164 ? 45.940 -2.663 21.810 1.00 24.70 161 PRO A N 1
ATOM 1002 C CA . PRO A 1 164 ? 47.203 -2.293 21.193 1.00 25.19 161 PRO A CA 1
ATOM 1003 C C . PRO A 1 164 ? 47.430 -0.787 21.195 1.00 24.91 161 PRO A C 1
ATOM 1004 O O . PRO A 1 164 ? 46.481 -0.020 21.308 1.00 23.76 161 PRO A O 1
ATOM 1008 N N . TYR A 1 165 ? 48.695 -0.392 21.111 1.00 25.02 162 TYR A N 1
ATOM 1009 C CA . TYR A 1 165 ? 49.066 1.021 21.008 1.00 25.72 162 TYR A CA 1
ATOM 1010 C C . TYR A 1 165 ? 49.072 1.336 19.539 1.00 24.72 162 TYR A C 1
ATOM 1011 O O . TYR A 1 165 ? 49.865 0.772 18.791 1.00 25.99 162 TYR A O 1
ATOM 1020 N N . VAL A 1 166 ? 48.139 2.170 19.105 1.00 23.33 163 VAL A N 1
ATOM 1021 C CA . VAL A 1 166 ? 47.988 2.470 17.677 1.00 22.03 163 VAL A CA 1
ATOM 1022 C C . VAL A 1 166 ? 48.331 3.926 17.391 1.00 21.92 163 VAL A C 1
ATOM 1023 O O . VAL A 1 166 ? 47.855 4.859 18.075 1.00 20.65 163 VAL A O 1
ATOM 1027 N N . HIS A 1 167 ? 49.122 4.094 16.345 1.00 21.17 164 HIS A N 1
ATOM 1028 C CA . HIS A 1 167 ? 49.613 5.380 15.920 1.00 21.55 164 HIS A CA 1
ATOM 1029 C C . HIS A 1 167 ? 48.570 6.260 15.264 1.00 21.33 164 HIS A C 1
ATOM 1030 O O . HIS A 1 167 ? 47.426 5.839 15.046 1.00 21.71 164 HIS A O 1
ATOM 1037 N N . GLY A 1 168 ? 48.988 7.485 14.952 1.00 20.52 165 GLY A N 1
ATOM 1038 C CA . GLY A 1 168 ? 48.129 8.521 14.362 1.00 21.02 165 GLY A CA 1
ATOM 1039 C C . GLY A 1 168 ? 47.727 9.546 15.413 1.00 20.47 165 GLY A C 1
ATOM 1040 O O . GLY A 1 168 ? 48.337 9.614 16.477 1.00 20.95 165 GLY A O 1
ATOM 1041 N N . ASP A 1 169 ? 46.702 10.339 15.114 1.00 20.27 166 ASP A N 1
ATOM 1042 C CA . ASP A 1 169 ? 46.140 11.309 16.073 1.00 19.50 166 ASP A CA 1
ATOM 1043 C C . ASP A 1 169 ? 45.178 10.557 16.984 1.00 19.66 166 ASP A C 1
ATOM 1044 O O . ASP A 1 169 ? 43.973 10.633 16.846 1.00 17.89 166 ASP A O 1
ATOM 1049 N N . ASN A 1 170 ? 45.757 9.808 17.922 1.00 19.41 167 ASN A N 1
ATOM 1050 C CA . ASN A 1 170 ? 45.046 8.738 18.585 1.00 19.08 167 ASN A CA 1
ATOM 1051 C C . ASN A 1 170 ? 45.482 8.561 20.036 1.00 18.75 167 ASN A C 1
ATOM 1052 O O . ASN A 1 170 ? 45.443 7.441 20.558 1.00 20.07 167 ASN A O 1
ATOM 1057 N N . LEU A 1 171 ? 45.864 9.663 20.673 1.00 18.39 168 LEU A N 1
ATOM 1058 C CA . LEU A 1 171 ? 46.369 9.656 22.044 1.00 18.86 168 LEU A CA 1
ATOM 1059 C C . LEU A 1 171 ? 45.558 10.577 22.926 1.00 18.52 168 LEU A C 1
ATOM 1060 O O . LEU A 1 171 ? 44.880 11.484 22.455 1.00 18.72 168 LEU A O 1
ATOM 1065 N N . ILE A 1 172 ? 45.644 10.320 24.223 1.00 18.94 169 ILE A N 1
ATOM 1066 C CA . ILE A 1 172 ? 45.077 11.189 25.224 1.00 18.86 169 ILE A CA 1
ATOM 1067 C C . ILE A 1 172 ? 45.962 11.068 26.456 1.00 18.45 169 ILE A C 1
ATOM 1068 O O . ILE A 1 172 ? 46.426 9.969 26.806 1.00 18.91 169 ILE A O 1
ATOM 1073 N N . HIS A 1 173 ? 46.225 12.200 27.099 1.00 18.05 170 HIS A N 1
ATOM 1074 C CA . HIS A 1 173 ? 46.991 12.181 28.304 1.00 17.22 170 HIS A CA 1
ATOM 1075 C C . HIS A 1 173 ? 46.154 11.621 29.437 1.00 18.15 170 HIS A C 1
ATOM 1076 O O . HIS A 1 173 ? 44.974 11.945 29.576 1.00 18.56 170 HIS A O 1
ATOM 1083 N N . ILE A 1 174 ? 46.807 10.821 30.262 1.00 18.62 171 ILE A N 1
ATOM 1084 C CA . ILE A 1 174 ? 46.173 10.067 31.309 1.00 19.32 171 ILE A CA 1
ATOM 1085 C C . ILE A 1 174 ? 45.565 10.980 32.370 1.00 20.24 171 ILE A C 1
ATOM 1086 O O . ILE A 1 174 ? 44.647 10.565 33.081 1.00 20.95 171 ILE A O 1
ATOM 1091 N N . SER A 1 175 ? 46.056 12.220 32.450 1.00 19.69 172 SER A N 1
ATOM 1092 C CA . SER A 1 175 ? 45.557 13.223 33.405 1.00 19.34 172 SER A CA 1
ATOM 1093 C C . SER A 1 175 ? 44.138 13.671 33.049 1.00 19.60 172 SER A C 1
ATOM 1094 O O . SER A 1 175 ? 43.452 14.228 33.885 1.00 19.41 172 SER A O 1
ATOM 1097 N N . LYS A 1 176 ? 43.703 13.439 31.812 1.00 19.80 173 LYS A N 1
ATOM 1098 C CA . LYS A 1 176 ? 42.328 13.766 31.432 1.00 20.25 173 LYS A CA 1
ATOM 1099 C C . LYS A 1 176 ? 41.296 12.749 31.948 1.00 20.08 173 LYS A C 1
ATOM 1100 O O . LYS A 1 176 ? 40.125 12.992 31.812 1.00 19.99 173 LYS A O 1
ATOM 1106 N N . LEU A 1 177 ? 41.729 11.608 32.493 1.00 20.15 174 LEU A N 1
ATOM 1107 C CA . LEU A 1 177 ? 40.816 10.558 32.923 1.00 19.95 174 LEU A CA 1
ATOM 1108 C C . LEU A 1 177 ? 40.362 10.795 34.350 1.00 20.58 174 LEU A C 1
ATOM 1109 O O . LEU A 1 177 ? 41.197 10.877 35.248 1.00 21.28 174 LEU A O 1
ATOM 1114 N N . ASP A 1 178 ? 39.052 10.882 34.570 1.00 20.71 175 ASP A N 1
ATOM 1115 C CA . ASP A 1 178 ? 38.517 11.057 35.921 1.00 21.19 175 ASP A CA 1
ATOM 1116 C C . ASP A 1 178 ? 38.626 9.761 36.707 1.00 21.05 175 ASP A C 1
ATOM 1117 O O . ASP A 1 178 ? 38.991 9.773 37.888 1.00 21.55 175 ASP A O 1
ATOM 1122 N N . TYR A 1 179 ? 38.344 8.643 36.051 1.00 20.56 176 TYR A N 1
ATOM 1123 C CA . TYR A 1 179 ? 38.621 7.343 36.645 1.00 20.55 176 TYR A CA 1
ATOM 1124 C C . TYR A 1 179 ? 39.323 6.439 35.679 1.00 20.35 176 TYR A C 1
ATOM 1125 O O . TYR A 1 179 ? 39.145 6.548 34.467 1.00 20.90 176 TYR A O 1
ATOM 1134 N N . ILE A 1 180 ? 40.159 5.583 36.246 1.00 20.50 177 ILE A N 1
ATOM 1135 C CA . ILE A 1 180 ? 40.902 4.580 35.494 1.00 21.02 177 ILE A CA 1
ATOM 1136 C C . ILE A 1 180 ? 40.504 3.180 35.985 1.00 20.24 177 ILE A C 1
ATOM 1137 O O . ILE A 1 180 ? 40.569 2.873 37.174 1.00 19.81 177 ILE A O 1
ATOM 1142 N N . VAL A 1 181 ? 40.080 2.345 35.053 1.00 19.91 178 VAL A N 1
ATOM 1143 C CA . VAL A 1 181 ? 39.721 0.984 35.373 1.00 19.21 178 VAL A CA 1
ATOM 1144 C C . VAL A 1 181 ? 40.720 0.047 34.691 1.00 19.15 178 VAL A C 1
ATOM 1145 O O . VAL A 1 181 ? 40.794 0.008 33.454 1.00 19.30 178 VAL A O 1
ATOM 1157 N N . ALA A 1 183 ? 42.369 -3.373 33.215 1.00 19.21 180 ALA A N 1
ATOM 1158 C CA . ALA A 1 183 ? 41.845 -4.612 32.637 1.00 19.31 180 ALA A CA 1
ATOM 1159 C C . ALA A 1 183 ? 42.913 -5.429 31.890 1.00 19.89 180 ALA A C 1
ATOM 1160 O O . ALA A 1 183 ? 43.997 -4.937 31.578 1.00 19.21 180 ALA A O 1
ATOM 1162 N N . ASP A 1 184 ? 42.587 -6.686 31.605 1.00 20.78 181 ASP A N 1
ATOM 1163 C CA . ASP A 1 184 ? 43.469 -7.555 30.819 1.00 21.59 181 ASP A CA 1
ATOM 1164 C C . ASP A 1 184 ? 42.631 -8.635 30.136 1.00 21.73 181 ASP A C 1
ATOM 1165 O O . ASP A 1 184 ? 42.303 -9.657 30.722 1.00 21.29 181 ASP A O 1
ATOM 1170 N N . TYR A 1 185 ? 42.235 -8.390 28.902 1.00 22.29 182 TYR A N 1
ATOM 1171 C CA . TYR A 1 185 ? 41.341 -9.325 28.243 1.00 22.94 182 TYR A CA 1
ATOM 1172 C C . TYR A 1 185 ? 41.463 -9.115 26.758 1.00 23.20 182 TYR A C 1
ATOM 1173 O O . TYR A 1 185 ? 41.770 -8.013 26.327 1.00 22.50 182 TYR A O 1
ATOM 1182 N N . PRO A 1 186 ? 41.246 -10.178 25.977 1.00 23.69 183 PRO A N 1
ATOM 1183 C CA . PRO A 1 186 ? 41.326 -10.015 24.549 1.00 24.39 183 PRO A CA 1
ATOM 1184 C C . PRO A 1 186 ? 40.180 -9.135 24.055 1.00 25.22 183 PRO A C 1
ATOM 1185 O O . PRO A 1 186 ? 39.035 -9.307 24.466 1.00 25.44 183 PRO A O 1
ATOM 1189 N N . ILE A 1 187 ? 40.478 -8.177 23.195 1.00 26.24 184 ILE A N 1
ATOM 1190 C CA . ILE A 1 187 ? 39.413 -7.315 22.689 1.00 27.00 184 ILE A CA 1
ATOM 1191 C C . ILE A 1 187 ? 38.539 -8.140 21.730 1.00 27.67 184 ILE A C 1
ATOM 1192 O O . ILE A 1 187 ? 38.926 -9.244 21.363 1.00 27.70 184 ILE A O 1
ATOM 1197 N N . TYR A 1 188 ? 37.367 -7.636 21.348 1.00 28.78 185 TYR A N 1
ATOM 1198 C CA . TYR A 1 188 ? 36.476 -8.404 20.453 1.00 29.58 185 TYR A CA 1
ATOM 1199 C C . TYR A 1 188 ? 37.181 -8.648 19.132 1.00 29.84 185 TYR A C 1
ATOM 1200 O O . TYR A 1 188 ? 37.798 -7.735 18.588 1.00 28.45 185 TYR A O 1
ATOM 1209 N N . SER A 1 189 ? 37.130 -9.896 18.658 1.00 29.85 186 SER A N 1
ATOM 1210 C CA . SER A 1 189 ? 37.673 -10.251 17.369 1.00 31.19 186 SER A CA 1
ATOM 1211 C C . SER A 1 189 ? 36.613 -10.807 16.427 1.00 32.02 186 SER A C 1
ATOM 1212 O O . SER A 1 189 ? 35.531 -11.202 16.834 1.00 32.01 186 SER A O 1
ATOM 1215 N N . LEU A 1 190 ? 36.961 -10.828 15.158 1.00 33.19 187 LEU A N 1
ATOM 1216 C CA . LEU A 1 190 ? 36.111 -11.342 14.109 1.00 34.25 187 LEU A CA 1
ATOM 1217 C C . LEU A 1 190 ? 36.837 -12.465 13.431 1.00 34.96 187 LEU A C 1
ATOM 1218 O O . LEU A 1 190 ? 38.032 -12.331 13.104 1.00 35.32 187 LEU A O 1
ATOM 1223 N N . ALA A 1 191 ? 36.113 -13.549 13.190 1.00 35.49 188 ALA A N 1
ATOM 1224 C CA . ALA A 1 191 ? 36.531 -14.575 12.246 1.00 36.32 188 ALA A CA 1
ATOM 1225 C C . ALA A 1 191 ? 36.052 -14.158 10.863 1.00 36.73 188 ALA A C 1
ATOM 1226 O O . ALA A 1 191 ? 34.996 -13.520 10.727 1.00 36.57 188 ALA A O 1
ATOM 1228 N N . LYS A 1 192 ? 36.837 -14.505 9.845 1.00 37.49 189 LYS A N 1
ATOM 1229 C CA . LYS A 1 192 ? 36.464 -14.212 8.459 1.00 38.10 189 LYS A CA 1
ATOM 1230 C C . LYS A 1 192 ? 35.386 -15.209 8.056 1.00 37.39 189 LYS A C 1
ATOM 1231 O O . LYS A 1 192 ? 35.485 -16.374 8.395 1.00 37.63 189 LYS A O 1
ATOM 1237 N N . PRO A 1 193 ? 34.338 -14.739 7.351 1.00 36.92 190 PRO A N 1
ATOM 1238 C CA . PRO A 1 193 ? 33.221 -15.602 6.974 1.00 35.75 190 PRO A CA 1
ATOM 1239 C C . PRO A 1 193 ? 33.509 -16.417 5.734 1.00 34.85 190 PRO A C 1
ATOM 1240 O O . PRO A 1 193 ? 34.430 -16.107 5.000 1.00 34.43 190 PRO A O 1
ATOM 1244 N N . LYS A 1 194 ? 32.712 -17.460 5.507 1.00 33.74 191 LYS A N 1
ATOM 1245 C CA . LYS A 1 194 ? 32.842 -18.250 4.291 1.00 32.64 191 LYS A CA 1
ATOM 1246 C C . LYS A 1 194 ? 32.458 -17.358 3.105 1.00 31.28 191 LYS A C 1
ATOM 1247 O O . LYS A 1 194 ? 31.512 -16.582 3.186 1.00 31.86 191 LYS A O 1
ATOM 1249 N N . ILE A 1 195 ? 33.225 -17.437 2.029 1.00 30.06 192 ILE A N 1
ATOM 1250 C CA . ILE A 1 195 ? 32.895 -16.780 0.769 1.00 29.17 192 ILE A CA 1
ATOM 1251 C C . ILE A 1 195 ? 32.172 -17.801 -0.126 1.00 29.02 192 ILE A C 1
ATOM 1252 O O . ILE A 1 195 ? 32.713 -18.850 -0.427 1.00 28.76 192 ILE A O 1
ATOM 1257 N N . GLY A 1 196 ? 30.935 -17.511 -0.514 1.00 28.92 193 GLY A N 1
ATOM 1258 C CA . GLY A 1 196 ? 30.194 -18.354 -1.454 1.00 28.47 193 GLY A CA 1
ATOM 1259 C C . GLY A 1 196 ? 30.451 -17.900 -2.883 1.00 28.26 193 GLY A C 1
ATOM 1260 O O . GLY A 1 196 ? 31.204 -16.943 -3.113 1.00 28.14 193 GLY A O 1
ATOM 1261 N N . GLU A 1 197 ? 29.831 -18.570 -3.847 1.00 27.43 194 GLU A N 1
ATOM 1262 C CA . GLU A 1 197 ? 30.064 -18.245 -5.260 1.00 27.71 194 GLU A CA 1
ATOM 1263 C C . GLU A 1 197 ? 29.415 -16.887 -5.661 1.00 26.59 194 GLU A C 1
ATOM 1264 O O . GLU A 1 197 ? 29.917 -16.202 -6.540 1.00 25.24 194 GLU A O 1
ATOM 1270 N N . VAL A 1 198 ? 28.321 -16.509 -5.007 1.00 26.01 195 VAL A N 1
ATOM 1271 C CA . VAL A 1 198 ? 27.733 -15.190 -5.205 1.00 25.89 195 VAL A CA 1
ATOM 1272 C C . VAL A 1 198 ? 28.765 -14.134 -4.801 1.00 26.17 195 VAL A C 1
ATOM 1273 O O . VAL A 1 198 ? 29.074 -13.243 -5.584 1.00 26.40 195 VAL A O 1
ATOM 1277 N N . GLU A 1 199 ? 29.338 -14.271 -3.606 1.00 26.29 196 GLU A N 1
ATOM 1278 C CA . GLU A 1 199 ? 30.314 -13.298 -3.111 1.00 26.42 196 GLU A CA 1
ATOM 1279 C C . GLU A 1 199 ? 31.577 -13.281 -3.959 1.00 25.69 196 GLU A C 1
ATOM 1280 O O . GLU A 1 199 ? 32.184 -12.235 -4.196 1.00 24.94 196 GLU A O 1
ATOM 1286 N N . GLU A 1 200 ? 31.971 -14.442 -4.418 1.00 24.38 197 GLU A N 1
ATOM 1287 C CA . GLU A 1 200 ? 33.125 -14.532 -5.276 1.00 24.79 197 GLU A CA 1
ATOM 1288 C C . GLU A 1 200 ? 32.915 -13.770 -6.588 1.00 23.50 197 GLU A C 1
ATOM 1289 O O . GLU A 1 200 ? 33.803 -13.044 -7.034 1.00 22.60 197 GLU A O 1
ATOM 1295 N N . ALA A 1 201 ? 31.747 -13.969 -7.197 1.00 22.21 198 ALA A N 1
ATOM 1296 C CA . ALA A 1 201 ? 31.373 -13.269 -8.424 1.00 22.24 198 ALA A CA 1
ATOM 1297 C C . ALA A 1 201 ? 31.376 -11.747 -8.214 1.00 21.72 198 ALA A C 1
ATOM 1298 O O . ALA A 1 201 ? 31.901 -11.005 -9.045 1.00 21.20 198 ALA A O 1
ATOM 1300 N N . ILE A 1 202 ? 30.811 -11.294 -7.092 1.00 21.84 199 ILE A N 1
ATOM 1301 C CA . ILE A 1 202 ? 30.801 -9.847 -6.754 1.00 21.97 199 ILE A CA 1
ATOM 1302 C C . ILE A 1 202 ? 32.246 -9.333 -6.606 1.00 22.34 199 ILE A C 1
ATOM 1303 O O . ILE A 1 202 ? 32.618 -8.311 -7.191 1.00 21.92 199 ILE A O 1
ATOM 1308 N N . GLY A 1 203 ? 33.065 -10.079 -5.863 1.00 22.23 200 GLY A N 1
ATOM 1309 C CA . GLY A 1 203 ? 34.440 -9.703 -5.610 1.00 22.16 200 GLY A CA 1
ATOM 1310 C C . GLY A 1 203 ? 35.241 -9.529 -6.883 1.00 22.49 200 GLY A C 1
ATOM 1311 O O . GLY A 1 203 ? 36.047 -8.630 -7.007 1.00 21.46 200 GLY A O 1
ATOM 1312 N N . ARG A 1 204 ? 35.012 -10.435 -7.815 1.00 22.94 201 ARG A N 1
ATOM 1313 C CA A ARG A 1 204 ? 35.705 -10.436 -9.086 0.50 23.35 201 ARG A CA 1
ATOM 1314 C CA B ARG A 1 204 ? 35.676 -10.454 -9.099 0.50 23.39 201 ARG A CA 1
ATOM 1315 C C . ARG A 1 204 ? 35.316 -9.206 -9.912 1.00 23.47 201 ARG A C 1
ATOM 1316 O O . ARG A 1 204 ? 36.166 -8.586 -10.563 1.00 23.38 201 ARG A O 1
ATOM 1331 N N . ASN A 1 205 ? 34.038 -8.844 -9.881 1.00 23.15 202 ASN A N 1
ATOM 1332 C CA . ASN A 1 205 ? 33.566 -7.625 -10.531 1.00 23.15 202 ASN A CA 1
ATOM 1333 C C . ASN A 1 205 ? 34.149 -6.376 -9.877 1.00 23.43 202 ASN A C 1
ATOM 1334 O O . ASN A 1 205 ? 34.545 -5.453 -10.565 1.00 23.83 202 ASN A O 1
ATOM 1339 N N . CYS A 1 206 ? 34.223 -6.358 -8.548 1.00 23.17 203 CYS A N 1
ATOM 1340 C CA . CYS A 1 206 ? 34.828 -5.232 -7.862 1.00 23.49 203 CYS A CA 1
ATOM 1341 C C . CYS A 1 206 ? 36.267 -5.058 -8.289 1.00 23.65 203 CYS A C 1
ATOM 1342 O O . CYS A 1 206 ? 36.665 -3.947 -8.610 1.00 22.35 203 CYS A O 1
ATOM 1345 N N . ALA A 1 207 ? 37.032 -6.161 -8.323 1.00 23.28 204 ALA A N 1
ATOM 1346 C CA . ALA A 1 207 ? 38.458 -6.122 -8.704 1.00 23.53 204 ALA A CA 1
ATOM 1347 C C . ALA A 1 207 ? 38.708 -5.543 -10.082 1.00 23.50 204 ALA A C 1
ATOM 1348 O O . ALA A 1 207 ? 39.724 -4.873 -10.334 1.00 22.46 204 ALA A O 1
ATOM 1350 N N . GLU A 1 208 ? 37.791 -5.832 -10.980 1.00 23.34 205 GLU A N 1
ATOM 1351 C CA . GLU A 1 208 ? 37.828 -5.282 -12.318 1.00 24.18 205 GLU A CA 1
ATOM 1352 C C . GLU A 1 208 ? 37.853 -3.762 -12.298 1.00 23.72 205 GLU A C 1
ATOM 1353 O O . GLU A 1 208 ? 38.323 -3.142 -13.232 1.00 22.75 205 GLU A O 1
ATOM 1359 N N . LEU A 1 209 ? 37.269 -3.158 -11.263 1.00 22.86 206 LEU A N 1
ATOM 1360 C CA . LEU A 1 209 ? 37.111 -1.710 -11.258 1.00 23.15 206 LEU A CA 1
ATOM 1361 C C . LEU A 1 209 ? 38.274 -1.024 -10.528 1.00 23.60 206 LEU A C 1
ATOM 1362 O O . LEU A 1 209 ? 38.354 0.216 -10.497 1.00 24.65 206 LEU A O 1
ATOM 1367 N N . ILE A 1 210 ? 39.180 -1.831 -9.966 1.00 23.42 207 ILE A N 1
ATOM 1368 C CA . ILE A 1 210 ? 40.303 -1.341 -9.194 1.00 23.16 207 ILE A CA 1
ATOM 1369 C C . ILE A 1 210 ? 41.575 -1.423 -10.012 1.00 24.35 207 ILE A C 1
ATOM 1370 O O . ILE A 1 210 ? 42.010 -2.522 -10.385 1.00 24.55 207 ILE A O 1
ATOM 1375 N N . GLU A 1 211 ? 42.155 -0.268 -10.323 1.00 24.84 208 GLU A N 1
ATOM 1376 C CA . GLU A 1 211 ? 43.376 -0.218 -11.103 1.00 25.89 208 GLU A CA 1
ATOM 1377 C C . GLU A 1 211 ? 44.576 -0.052 -10.185 1.00 25.06 208 GLU A C 1
ATOM 1378 O O . GLU A 1 211 ? 44.434 0.274 -9.002 1.00 23.61 208 GLU A O 1
ATOM 1384 N N . ASP A 1 212 ? 45.757 -0.284 -10.750 1.00 23.88 209 ASP A N 1
ATOM 1385 C CA . ASP A 1 212 ? 46.985 -0.171 -9.995 1.00 23.39 209 ASP A CA 1
ATOM 1386 C C . ASP A 1 212 ? 47.039 1.224 -9.435 1.00 22.51 209 ASP A C 1
ATOM 1387 O O . ASP A 1 212 ? 46.697 2.160 -10.121 1.00 21.88 209 ASP A O 1
ATOM 1392 N N . GLY A 1 213 ? 47.475 1.338 -8.197 1.00 22.00 210 GLY A N 1
ATOM 1393 C CA . GLY A 1 213 ? 47.616 2.623 -7.553 1.00 21.70 210 GLY A CA 1
ATOM 1394 C C . GLY A 1 213 ? 46.363 3.146 -6.877 1.00 21.26 210 GLY A C 1
ATOM 1395 O O . GLY A 1 213 ? 46.398 4.252 -6.328 1.00 20.37 210 GLY A O 1
ATOM 1396 N N . ALA A 1 214 ? 45.263 2.380 -6.918 1.00 19.86 211 ALA A N 1
ATOM 1397 C CA . ALA A 1 214 ? 44.012 2.854 -6.318 1.00 19.54 211 ALA A CA 1
ATOM 1398 C C . ALA A 1 214 ? 44.180 2.972 -4.806 1.00 19.65 211 ALA A C 1
ATOM 1399 O O . ALA A 1 214 ? 44.963 2.226 -4.204 1.00 19.64 211 ALA A O 1
ATOM 1401 N N . THR A 1 215 ? 43.461 3.933 -4.215 1.00 19.10 212 THR A N 1
ATOM 1402 C CA . THR A 1 215 ? 43.312 4.024 -2.758 1.00 19.37 212 THR A CA 1
ATOM 1403 C C . THR A 1 215 ? 41.964 3.488 -2.401 1.00 19.24 212 THR A C 1
ATOM 1404 O O . THR A 1 215 ? 40.936 3.965 -2.924 1.00 20.09 212 THR A O 1
ATOM 1408 N N . LEU A 1 216 ? 41.928 2.526 -1.485 1.00 19.29 213 LEU A N 1
ATOM 1409 C CA . LEU A 1 216 ? 40.684 1.818 -1.221 1.00 20.01 213 LEU A CA 1
ATOM 1410 C C . LEU A 1 216 ? 40.025 2.199 0.093 1.00 19.86 213 LEU A C 1
ATOM 1411 O O . LEU A 1 216 ? 40.709 2.425 1.087 1.00 19.63 213 LEU A O 1
ATOM 1416 N N . GLN A 1 217 ? 38.694 2.205 0.077 1.00 19.13 214 GLN A N 1
ATOM 1417 C CA . GLN A 1 217 ? 37.892 2.128 1.276 1.00 19.70 214 GLN A CA 1
ATOM 1418 C C . GLN A 1 217 ? 36.960 0.950 1.113 1.00 19.97 214 GLN A C 1
ATOM 1419 O O . GLN A 1 217 ? 36.273 0.824 0.103 1.00 19.98 214 GLN A O 1
ATOM 1425 N N . LEU A 1 218 ? 36.934 0.076 2.101 1.00 21.05 215 LEU A N 1
ATOM 1426 C CA . LEU A 1 218 ? 35.983 -1.030 2.098 1.00 21.83 215 LEU A CA 1
ATOM 1427 C C . LEU A 1 218 ? 35.849 -1.569 3.496 1.00 22.45 215 LEU A C 1
ATOM 1428 O O . LEU A 1 218 ? 36.656 -1.233 4.372 1.00 24.01 215 LEU A O 1
ATOM 1433 N N . GLY A 1 219 ? 34.827 -2.396 3.704 1.00 23.19 216 GLY A N 1
ATOM 1434 C CA . GLY A 1 219 ? 34.515 -2.942 5.049 1.00 23.06 216 GLY A CA 1
ATOM 1435 C C . GLY A 1 219 ? 34.936 -4.386 5.295 1.00 23.56 216 GLY A C 1
ATOM 1436 O O . GLY A 1 219 ? 35.976 -4.832 4.813 1.00 23.33 216 GLY A O 1
ATOM 1437 N N . ILE A 1 220 ? 34.124 -5.072 6.090 1.00 23.75 217 ILE A N 1
ATOM 1438 C CA . ILE A 1 220 ? 34.291 -6.470 6.450 1.00 24.84 217 ILE A CA 1
ATOM 1439 C C . ILE A 1 220 ? 33.102 -7.272 5.967 1.00 24.80 217 ILE A C 1
ATOM 1440 O O . ILE A 1 220 ? 32.040 -6.711 5.616 1.00 25.18 217 ILE A O 1
ATOM 1445 N N . GLY A 1 221 ? 33.278 -8.582 5.933 1.00 24.28 218 GLY A N 1
ATOM 1446 C CA . GLY A 1 221 ? 32.250 -9.462 5.411 1.00 23.99 218 GLY A CA 1
ATOM 1447 C C . GLY A 1 221 ? 32.742 -10.135 4.142 1.00 23.73 218 GLY A C 1
ATOM 1448 O O . GLY A 1 221 ? 33.831 -9.803 3.613 1.00 22.94 218 GLY A O 1
ATOM 1449 N N . ALA A 1 222 ? 31.940 -11.084 3.665 1.00 22.83 219 ALA A N 1
ATOM 1450 C CA . ALA A 1 222 ? 32.346 -11.952 2.562 1.00 23.16 219 ALA A CA 1
ATOM 1451 C C . ALA A 1 222 ? 32.642 -11.167 1.278 1.00 22.79 219 ALA A C 1
ATOM 1452 O O . ALA A 1 222 ? 33.567 -11.514 0.533 1.00 22.71 219 ALA A O 1
ATOM 1454 N N . ILE A 1 223 ? 31.891 -10.095 1.044 1.00 23.48 220 ILE A N 1
ATOM 1455 C CA . ILE A 1 223 ? 32.013 -9.297 -0.209 1.00 23.05 220 ILE A CA 1
ATOM 1456 C C . ILE A 1 223 ? 33.339 -8.556 -0.286 1.00 23.40 220 ILE A C 1
ATOM 1457 O O . ILE A 1 223 ? 34.109 -8.720 -1.246 1.00 23.74 220 ILE A O 1
ATOM 1462 N N . PRO A 1 224 ? 33.636 -7.742 0.725 1.00 23.76 221 PRO A N 1
ATOM 1463 C CA . PRO A 1 224 ? 34.921 -7.073 0.669 1.00 23.60 221 PRO A CA 1
ATOM 1464 C C . PRO A 1 224 ? 36.105 -8.044 0.713 1.00 23.29 221 PRO A C 1
ATOM 1465 O O . PRO A 1 224 ? 37.084 -7.817 0.041 1.00 23.10 221 PRO A O 1
ATOM 1469 N N . ASP A 1 225 ? 36.002 -9.118 1.494 1.00 23.43 222 ASP A N 1
ATOM 1470 C CA . ASP A 1 225 ? 37.056 -10.131 1.549 1.00 23.34 222 ASP A CA 1
ATOM 1471 C C . ASP A 1 225 ? 37.250 -10.740 0.167 1.00 23.01 222 ASP A C 1
ATOM 1472 O O . ASP A 1 225 ? 38.386 -10.921 -0.289 1.00 22.52 222 ASP A O 1
ATOM 1477 N N . ALA A 1 226 ? 36.134 -11.035 -0.500 1.00 22.10 223 ALA A N 1
ATOM 1478 C CA . ALA A 1 226 ? 36.185 -11.638 -1.828 1.00 22.05 223 ALA A CA 1
ATOM 1479 C C . ALA A 1 226 ? 36.803 -10.670 -2.822 1.00 22.08 223 ALA A C 1
ATOM 1480 O O . ALA A 1 226 ? 37.542 -11.090 -3.723 1.00 22.54 223 ALA A O 1
ATOM 1482 N N . ALA A 1 227 ? 36.481 -9.385 -2.695 1.00 21.47 224 ALA A N 1
ATOM 1483 C CA . ALA A 1 227 ? 37.112 -8.376 -3.553 1.00 21.72 224 ALA A CA 1
ATOM 1484 C C . ALA A 1 227 ? 38.639 -8.364 -3.378 1.00 21.62 224 ALA A C 1
ATOM 1485 O O . ALA A 1 227 ? 39.379 -8.367 -4.353 1.00 21.39 224 ALA A O 1
ATOM 1487 N N . LEU A 1 228 ? 39.101 -8.390 -2.126 1.00 21.91 225 LEU A N 1
ATOM 1488 C CA . LEU A 1 228 ? 40.527 -8.314 -1.823 1.00 22.44 225 LEU A CA 1
ATOM 1489 C C . LEU A 1 228 ? 41.261 -9.570 -2.328 1.00 23.06 225 LEU A C 1
ATOM 1490 O O . LEU A 1 228 ? 42.422 -9.513 -2.738 1.00 22.79 225 LEU A O 1
ATOM 1495 N N . LEU A 1 229 ? 40.575 -10.706 -2.290 1.00 23.77 226 LEU A N 1
ATOM 1496 C CA . LEU A 1 229 ? 41.140 -11.937 -2.779 1.00 24.02 226 LEU A CA 1
ATOM 1497 C C . LEU A 1 229 ? 41.443 -11.859 -4.277 1.00 23.78 226 LEU A C 1
ATOM 1498 O O . LEU A 1 229 ? 42.352 -12.544 -4.755 1.00 23.35 226 LEU A O 1
ATOM 1503 N N . PHE A 1 230 ? 40.691 -11.048 -5.018 1.00 23.37 227 PHE A N 1
ATOM 1504 C CA . PHE A 1 230 ? 40.968 -10.884 -6.447 1.00 23.67 227 PHE A CA 1
ATOM 1505 C C . PHE A 1 230 ? 41.880 -9.730 -6.779 1.00 23.57 227 PHE A C 1
ATOM 1506 O O . PHE A 1 230 ? 42.043 -9.412 -7.949 1.00 24.21 227 PHE A O 1
ATOM 1514 N N . LEU A 1 231 ? 42.507 -9.138 -5.764 1.00 23.46 228 LEU A N 1
ATOM 1515 C CA . LEU A 1 231 ? 43.465 -8.047 -5.965 1.00 23.48 228 LEU A CA 1
ATOM 1516 C C . LEU A 1 231 ? 44.949 -8.455 -5.822 1.00 24.19 228 LEU A C 1
ATOM 1517 O O . LEU A 1 231 ? 45.823 -7.580 -5.722 1.00 23.99 228 LEU A O 1
ATOM 1522 N N . LYS A 1 232 ? 45.251 -9.754 -5.846 1.00 24.29 229 LYS A N 1
ATOM 1523 C CA . LYS A 1 232 ? 46.634 -10.210 -5.622 1.00 24.82 229 LYS A CA 1
ATOM 1524 C C . LYS A 1 232 ? 47.587 -9.839 -6.764 1.00 24.44 229 LYS A C 1
ATOM 1525 O O . LYS A 1 232 ? 48.780 -9.763 -6.573 1.00 24.41 229 LYS A O 1
ATOM 1531 N N . ASP A 1 233 ? 47.044 -9.587 -7.941 1.00 24.51 230 ASP A N 1
ATOM 1532 C CA . ASP A 1 233 ? 47.817 -9.159 -9.092 1.00 25.15 230 ASP A CA 1
ATOM 1533 C C . ASP A 1 233 ? 47.913 -7.622 -9.225 1.00 25.10 230 ASP A C 1
ATOM 1534 O O . ASP A 1 233 ? 48.436 -7.117 -10.208 1.00 25.00 230 ASP A O 1
ATOM 1539 N N . LYS A 1 234 ? 47.382 -6.872 -8.262 1.00 24.67 231 LYS A N 1
ATOM 1540 C CA . LYS A 1 234 ? 47.415 -5.424 -8.370 1.00 24.46 231 LYS A CA 1
ATOM 1541 C C . LYS A 1 234 ? 48.708 -4.900 -7.772 1.00 24.28 231 LYS A C 1
ATOM 1542 O O . LYS A 1 234 ? 49.351 -5.571 -6.957 1.00 23.86 231 LYS A O 1
ATOM 1548 N N . LYS A 1 235 ? 49.062 -3.681 -8.166 1.00 24.68 232 LYS A N 1
ATOM 1549 C CA . LYS A 1 235 ? 50.306 -3.031 -7.746 1.00 24.94 232 LYS A CA 1
ATOM 1550 C C . LYS A 1 235 ? 50.080 -1.717 -7.002 1.00 24.50 232 LYS A C 1
ATOM 1551 O O . LYS A 1 235 ? 49.289 -0.883 -7.452 1.00 24.83 232 LYS A O 1
ATOM 1557 N N . ASP A 1 236 ? 50.823 -1.531 -5.909 1.00 23.26 233 ASP A N 1
ATOM 1558 C CA . ASP A 1 236 ? 50.813 -0.295 -5.103 1.00 23.31 233 ASP A CA 1
ATOM 1559 C C . ASP A 1 236 ? 49.449 0.326 -4.809 1.00 22.13 233 ASP A C 1
ATOM 1560 O O . ASP A 1 236 ? 49.249 1.522 -4.977 1.00 22.98 233 ASP A O 1
ATOM 1565 N N . LEU A 1 237 ? 48.541 -0.490 -4.308 1.00 20.78 234 LEU A N 1
ATOM 1566 C CA . LEU A 1 237 ? 47.285 0.007 -3.771 1.00 20.17 234 LEU A CA 1
ATOM 1567 C C . LEU A 1 237 ? 47.559 0.663 -2.436 1.00 19.58 234 LEU A C 1
ATOM 1568 O O . LEU A 1 237 ? 48.561 0.367 -1.795 1.00 18.97 234 LEU A O 1
ATOM 1573 N N . GLY A 1 238 ? 46.687 1.596 -2.059 1.00 19.86 235 GLY A N 1
ATOM 1574 C CA . GLY A 1 238 ? 46.766 2.288 -0.777 1.00 19.75 235 GLY A CA 1
ATOM 1575 C C . GLY A 1 238 ? 45.471 2.189 -0.014 1.00 19.76 235 GLY A C 1
ATOM 1576 O O . GLY A 1 238 ? 44.432 1.790 -0.569 1.00 20.20 235 GLY A O 1
ATOM 1577 N N . ILE A 1 239 ? 45.513 2.546 1.264 1.00 19.64 236 ILE A N 1
ATOM 1578 C CA . ILE A 1 239 ? 44.336 2.500 2.122 1.00 19.32 236 ILE A CA 1
ATOM 1579 C C . ILE A 1 239 ? 43.990 3.871 2.752 1.00 19.37 236 ILE A C 1
ATOM 1580 O O . ILE A 1 239 ? 44.806 4.493 3.440 1.00 19.31 236 ILE A O 1
ATOM 1585 N N . HIS A 1 240 ? 42.764 4.320 2.487 1.00 18.88 237 HIS A N 1
ATOM 1586 C CA . HIS A 1 240 ? 42.148 5.418 3.216 1.00 18.55 237 HIS A CA 1
ATOM 1587 C C . HIS A 1 240 ? 40.689 5.042 3.368 1.00 18.76 237 HIS A C 1
ATOM 1588 O O . HIS A 1 240 ? 39.869 5.147 2.432 1.00 17.98 237 HIS A O 1
ATOM 1595 N N . THR A 1 241 ? 40.404 4.538 4.557 1.00 18.48 238 THR A N 1
ATOM 1596 C CA . THR A 1 241 ? 39.235 3.738 4.788 1.00 18.85 238 THR A CA 1
ATOM 1597 C C . THR A 1 241 ? 38.592 4.072 6.132 1.00 19.74 238 THR A C 1
ATOM 1598 O O . THR A 1 241 ? 39.209 4.649 7.019 1.00 19.14 238 THR A O 1
ATOM 1602 N N . GLU A 1 242 ? 37.326 3.740 6.273 1.00 20.44 239 GLU A N 1
ATOM 1603 C CA . GLU A 1 242 ? 36.704 3.913 7.567 1.00 20.54 239 GLU A CA 1
ATOM 1604 C C . GLU A 1 242 ? 37.314 2.892 8.538 1.00 20.64 239 GLU A C 1
ATOM 1605 O O . GLU A 1 242 ? 37.694 3.211 9.680 1.00 19.94 239 GLU A O 1
ATOM 1619 N N . PHE A 1 244 ? 39.608 -1.181 8.479 1.00 20.43 241 PHE A N 1
ATOM 1620 C CA . PHE A 1 244 ? 40.096 -2.372 7.782 1.00 21.37 241 PHE A CA 1
ATOM 1621 C C . PHE A 1 244 ? 40.263 -3.530 8.750 1.00 21.30 241 PHE A C 1
ATOM 1622 O O . PHE A 1 244 ? 40.041 -3.376 9.958 1.00 21.49 241 PHE A O 1
ATOM 1630 N N . SER A 1 245 ? 40.621 -4.682 8.198 1.00 21.22 242 SER A N 1
ATOM 1631 C CA . SER A 1 245 ? 40.603 -5.930 8.927 1.00 21.66 242 SER A CA 1
ATOM 1632 C C . SER A 1 245 ? 41.635 -6.872 8.328 1.00 21.23 242 SER A C 1
ATOM 1633 O O . SER A 1 245 ? 42.573 -6.422 7.676 1.00 19.54 242 SER A O 1
ATOM 1636 N N . ASP A 1 246 ? 41.403 -8.179 8.507 1.00 21.97 243 ASP A N 1
ATOM 1637 C CA . ASP A 1 246 ? 42.383 -9.201 8.163 1.00 21.93 243 ASP A CA 1
ATOM 1638 C C . ASP A 1 246 ? 42.735 -9.191 6.701 1.00 21.27 243 ASP A C 1
ATOM 1639 O O . ASP A 1 246 ? 43.914 -9.334 6.356 1.00 20.87 243 ASP A O 1
ATOM 1644 N N . GLY A 1 247 ? 41.719 -9.034 5.852 1.00 20.76 244 GLY A N 1
ATOM 1645 C CA . GLY A 1 247 ? 41.878 -9.112 4.387 1.00 20.55 244 GLY A CA 1
ATOM 1646 C C . GLY A 1 247 ? 42.853 -8.074 3.847 1.00 21.01 244 GLY A C 1
ATOM 1647 O O . GLY A 1 247 ? 43.643 -8.375 2.962 1.00 20.90 244 GLY A O 1
ATOM 1648 N N . VAL A 1 248 ? 42.798 -6.859 4.413 1.00 20.88 245 VAL A N 1
ATOM 1649 C CA . VAL A 1 248 ? 43.693 -5.773 4.020 1.00 21.03 245 VAL A CA 1
ATOM 1650 C C . VAL A 1 248 ? 45.108 -6.092 4.463 1.00 20.76 245 VAL A C 1
ATOM 1651 O O . VAL A 1 248 ? 46.035 -5.986 3.663 1.00 20.00 245 VAL A O 1
ATOM 1655 N N . VAL A 1 249 ? 45.271 -6.509 5.717 1.00 21.79 246 VAL A N 1
ATOM 1656 C CA . VAL A 1 249 ? 46.604 -6.813 6.258 1.00 22.26 246 VAL A CA 1
ATOM 1657 C C . VAL A 1 249 ? 47.294 -7.908 5.451 1.00 22.97 246 VAL A C 1
ATOM 1658 O O . VAL A 1 249 ? 48.519 -7.891 5.278 1.00 22.92 246 VAL A O 1
ATOM 1662 N N . GLU A 1 250 ? 46.513 -8.868 4.964 1.00 23.82 247 GLU A N 1
ATOM 1663 C CA . GLU A 1 250 ? 47.063 -9.965 4.139 1.00 25.13 247 GLU A CA 1
ATOM 1664 C C . GLU A 1 250 ? 47.655 -9.399 2.858 1.00 25.42 247 GLU A C 1
ATOM 1665 O O . GLU A 1 250 ? 48.717 -9.823 2.424 1.00 25.02 247 GLU A O 1
ATOM 1671 N N . LEU A 1 251 ? 46.986 -8.413 2.261 1.00 26.28 248 LEU A N 1
ATOM 1672 C CA . LEU A 1 251 ? 47.537 -7.789 1.060 1.00 26.64 248 LEU A CA 1
ATOM 1673 C C . LEU A 1 251 ? 48.698 -6.854 1.362 1.00 27.02 248 LEU A C 1
ATOM 1674 O O . LEU A 1 251 ? 49.508 -6.583 0.480 1.00 27.41 248 LEU A O 1
ATOM 1679 N N . VAL A 1 252 ? 48.805 -6.348 2.587 1.0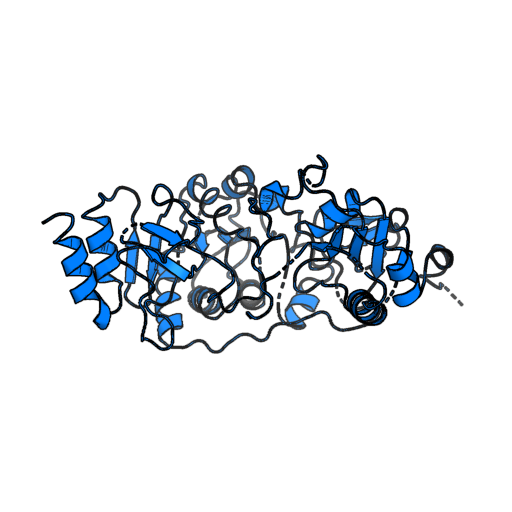0 27.50 249 VAL A N 1
ATOM 1680 C CA . VAL A 1 252 ? 49.996 -5.595 2.942 1.00 27.93 249 VAL A CA 1
ATOM 1681 C C . VAL A 1 252 ? 51.164 -6.567 3.026 1.00 29.44 249 VAL A C 1
ATOM 1682 O O . VAL A 1 252 ? 52.201 -6.353 2.409 1.00 29.40 249 VAL A O 1
ATOM 1686 N N . ARG A 1 253 ? 50.970 -7.659 3.760 1.00 30.13 250 ARG A N 1
ATOM 1687 C CA . ARG A 1 253 ? 52.043 -8.621 3.978 1.00 30.55 250 ARG A CA 1
ATOM 1688 C C . ARG A 1 253 ? 52.512 -9.200 2.660 1.00 30.44 250 ARG A C 1
ATOM 1689 O O . ARG A 1 253 ? 53.680 -9.499 2.502 1.00 30.82 250 ARG A O 1
ATOM 1697 N N . SER A 1 254 ? 51.616 -9.312 1.687 1.00 30.17 251 SER A N 1
ATOM 1698 C CA . SER A 1 254 ? 52.015 -9.835 0.389 1.00 29.52 251 SER A CA 1
ATOM 1699 C C . SER A 1 254 ? 52.541 -8.795 -0.607 1.00 29.08 251 SER A C 1
ATOM 1700 O O . SER A 1 254 ? 52.827 -9.141 -1.757 1.00 29.93 251 SER A O 1
ATOM 1703 N N . GLY A 1 255 ? 52.646 -7.533 -0.206 1.00 27.78 252 GLY A N 1
ATOM 1704 C CA . GLY A 1 255 ? 53.243 -6.518 -1.074 1.00 26.72 252 GLY A CA 1
ATOM 1705 C C . GLY A 1 255 ? 52.329 -5.814 -2.066 1.00 25.52 252 GLY A C 1
ATOM 1706 O O . GLY A 1 255 ? 52.791 -5.002 -2.842 1.00 25.64 252 GLY A O 1
ATOM 1707 N N . VAL A 1 256 ? 51.037 -6.105 -2.062 1.00 24.38 253 VAL A N 1
ATOM 1708 C CA . VAL A 1 256 ? 50.122 -5.425 -2.984 1.00 23.35 253 VAL A CA 1
ATOM 1709 C C . VAL A 1 256 ? 49.766 -4.009 -2.469 1.00 22.74 253 VAL A C 1
ATOM 1710 O O . VAL A 1 256 ? 49.793 -3.045 -3.224 1.00 21.47 253 VAL A O 1
ATOM 1714 N N . ILE A 1 257 ? 49.436 -3.908 -1.185 1.00 22.45 254 ILE A N 1
ATOM 1715 C CA . ILE A 1 257 ? 49.040 -2.636 -0.594 1.00 22.89 254 ILE A CA 1
ATOM 1716 C C . ILE A 1 257 ? 50.271 -2.023 0.028 1.00 22.79 254 ILE A C 1
ATOM 1717 O O . ILE A 1 257 ? 50.714 -2.500 1.063 1.00 24.11 254 ILE A O 1
ATOM 1722 N N . THR A 1 258 ? 50.854 -1.042 -0.655 1.00 22.27 255 THR A N 1
ATOM 1723 C CA . THR A 1 258 ? 52.076 -0.365 -0.220 1.00 22.07 255 THR A CA 1
ATOM 1724 C C . THR A 1 258 ? 51.841 1.083 0.245 1.00 22.25 255 THR A C 1
ATOM 1725 O O . THR A 1 258 ? 52.674 1.681 0.927 1.00 21.86 255 THR A O 1
ATOM 1729 N N . GLY A 1 259 ? 50.725 1.663 -0.180 1.00 22.72 256 GLY A N 1
ATOM 1730 C CA . GLY A 1 259 ? 50.496 3.088 -0.012 1.00 23.04 256 GLY A CA 1
ATOM 1731 C C . GLY A 1 259 ? 51.422 3.974 -0.818 1.00 23.08 256 GLY A C 1
ATOM 1732 O O . GLY A 1 259 ? 51.476 5.177 -0.581 1.00 22.61 256 GLY A O 1
ATOM 1733 N N . LYS A 1 260 ? 52.173 3.403 -1.750 1.00 24.47 257 LYS A N 1
ATOM 1734 C CA . LYS A 1 260 ? 53.285 4.130 -2.342 1.00 25.23 257 LYS A CA 1
ATOM 1735 C C . LYS A 1 260 ? 52.829 5.142 -3.383 1.00 25.14 257 LYS A C 1
ATOM 1736 O O . LYS A 1 260 ? 53.544 6.105 -3.646 1.00 25.25 257 LYS A O 1
ATOM 1742 N N . LYS A 1 261 ? 51.631 4.964 -3.946 1.00 24.58 258 LYS A N 1
ATOM 1743 C CA . LYS A 1 261 ? 51.121 5.911 -4.931 1.00 23.80 258 LYS A CA 1
ATOM 1744 C C . LYS A 1 261 ? 50.071 6.858 -4.351 1.00 23.21 258 LYS A C 1
ATOM 1745 O O . LYS A 1 261 ? 49.366 7.520 -5.116 1.00 21.79 258 LYS A O 1
ATOM 1751 N N . LYS A 1 262 ? 49.953 6.900 -3.024 1.00 22.87 259 LYS A N 1
ATOM 1752 C CA . LYS A 1 262 ? 48.929 7.712 -2.376 1.00 22.61 259 LYS A CA 1
ATOM 1753 C C . LYS A 1 262 ? 49.356 9.166 -2.404 1.00 22.49 259 LYS A C 1
ATOM 1754 O O . LYS A 1 262 ? 50.519 9.459 -2.239 1.00 22.16 259 LYS A O 1
ATOM 1760 N N . THR A 1 263 ? 48.396 10.072 -2.553 1.00 22.48 260 THR A N 1
ATOM 1761 C CA . THR A 1 263 ? 48.676 11.488 -2.571 1.00 21.82 260 THR A CA 1
ATOM 1762 C C . THR A 1 263 ? 48.393 12.140 -1.221 1.00 22.56 260 THR A C 1
ATOM 1763 O O . THR A 1 263 ? 48.667 13.316 -1.046 1.00 23.31 260 THR A O 1
ATOM 1767 N N . LEU A 1 264 ? 47.842 11.378 -0.281 1.00 21.80 261 LEU A N 1
ATOM 1768 C CA . LEU A 1 264 ? 47.686 11.818 1.096 1.00 21.73 261 LEU A CA 1
ATOM 1769 C C . LEU A 1 264 ? 48.188 10.682 1.969 1.00 21.02 261 LEU A C 1
ATOM 1770 O O . LEU A 1 264 ? 47.849 9.541 1.724 1.00 21.13 261 LEU A O 1
ATOM 1775 N N . HIS A 1 265 ? 48.971 11.003 2.988 1.00 20.45 262 HIS A N 1
ATOM 1776 C CA . HIS A 1 265 ? 49.533 10.015 3.886 1.00 20.24 262 HIS A CA 1
ATOM 1777 C C . HIS A 1 265 ? 50.155 8.845 3.140 1.00 21.07 262 HIS A C 1
ATOM 1778 O O . HIS A 1 265 ? 49.741 7.702 3.339 1.00 21.07 262 HIS A O 1
ATOM 1785 N N . PRO A 1 266 ? 51.160 9.136 2.282 1.00 21.98 263 PRO A N 1
ATOM 1786 C CA . PRO A 1 266 ? 51.810 8.101 1.502 1.00 21.97 263 PRO A CA 1
ATOM 1787 C C . PRO A 1 266 ? 52.492 7.077 2.379 1.00 21.83 263 PRO A C 1
ATOM 1788 O O . PRO A 1 266 ? 53.015 7.415 3.445 1.00 21.42 263 PRO A O 1
ATOM 1792 N N . GLY A 1 267 ? 52.403 5.818 1.960 1.00 21.87 264 GLY A N 1
ATOM 1793 C CA . GLY A 1 267 ? 52.960 4.705 2.703 1.00 22.21 264 GLY A CA 1
ATOM 1794 C C . GLY A 1 267 ? 52.230 4.300 3.969 1.00 22.62 264 GLY A C 1
ATOM 1795 O O . GLY A 1 267 ? 52.692 3.416 4.673 1.00 22.93 264 GLY A O 1
ATOM 1796 N N . LYS A 1 268 ? 51.102 4.931 4.275 1.00 23.21 265 LYS A N 1
ATOM 1797 C CA . LYS A 1 268 ? 50.377 4.655 5.513 1.00 23.48 265 LYS A CA 1
ATOM 1798 C C . LYS A 1 268 ? 49.003 4.073 5.236 1.00 23.35 265 LYS A C 1
ATOM 1799 O O . LYS A 1 268 ? 48.380 4.436 4.248 1.00 22.84 265 LYS A O 1
ATOM 1813 N N . VAL A 1 270 ? 45.482 4.419 6.562 1.00 21.95 267 VAL A N 1
ATOM 1814 C CA . VAL A 1 270 ? 44.738 5.402 7.354 1.00 20.23 267 VAL A CA 1
ATOM 1815 C C . VAL A 1 270 ? 43.304 4.903 7.510 1.00 19.84 267 VAL A C 1
ATOM 1816 O O . VAL A 1 270 ? 42.679 4.467 6.525 1.00 20.72 267 VAL A O 1
ATOM 1820 N N . ALA A 1 271 ? 42.809 4.941 8.740 1.00 18.85 268 ALA A N 1
ATOM 1821 C CA . ALA A 1 271 ? 41.500 4.439 9.110 1.00 19.18 268 ALA A CA 1
ATOM 1822 C C . ALA A 1 271 ? 41.021 5.237 10.321 1.00 18.66 268 ALA A C 1
ATOM 1823 O O . ALA A 1 271 ? 41.759 6.037 10.856 1.00 18.45 268 ALA A O 1
ATOM 1825 N N . THR A 1 272 ? 39.786 5.004 10.757 1.00 19.13 269 THR A N 1
ATOM 1826 C CA . THR A 1 272 ? 39.271 5.631 11.976 1.00 18.83 269 THR A CA 1
ATOM 1827 C C . THR A 1 272 ? 38.959 4.619 13.060 1.00 19.71 269 THR A C 1
ATOM 1828 O O . THR A 1 272 ? 39.008 4.965 14.228 1.00 20.89 269 THR A O 1
ATOM 1832 N N . PHE A 1 273 ? 38.702 3.356 12.691 1.00 20.25 270 PHE A N 1
ATOM 1833 C CA . PHE A 1 273 ? 38.602 2.242 13.645 1.00 19.78 270 PHE A CA 1
ATOM 1834 C C . PHE A 1 273 ? 39.026 0.935 12.958 1.00 20.91 270 PHE A C 1
ATOM 1835 O O . PHE A 1 273 ? 39.166 0.866 11.717 1.00 18.69 270 PHE A O 1
ATOM 1843 N N . LEU A 1 274 ? 39.296 -0.080 13.779 1.00 21.56 271 LEU A N 1
ATOM 1844 C CA . LEU A 1 274 ? 39.811 -1.374 13.282 1.00 22.75 271 LEU A CA 1
ATOM 1845 C C . LEU A 1 274 ? 39.117 -2.504 13.997 1.00 23.64 271 LEU A C 1
ATOM 1846 O O . LEU A 1 274 ? 38.743 -2.366 15.165 1.00 23.29 271 LEU A O 1
ATOM 1864 N N . GLY A 1 276 ? 39.199 -7.135 13.690 1.00 25.69 273 GLY A N 1
ATOM 1865 C CA . GLY A 1 276 ? 39.628 -8.333 12.979 1.00 26.37 273 GLY A CA 1
ATOM 1866 C C . GLY A 1 276 ? 40.070 -9.380 13.956 1.00 26.34 273 GLY A C 1
ATOM 1867 O O . GLY A 1 276 ? 39.605 -9.398 15.082 1.00 27.02 273 GLY A O 1
ATOM 1868 N N . SER A 1 277 ? 40.977 -10.249 13.531 1.00 26.91 274 SER A N 1
ATOM 1869 C CA . SER A 1 277 ? 41.459 -11.313 14.378 1.00 27.36 274 SER A CA 1
ATOM 1870 C C . SER A 1 277 ? 42.521 -10.778 15.322 1.00 28.58 274 SER A C 1
ATOM 1871 O O . SER A 1 277 ? 43.005 -9.650 15.186 1.00 27.93 274 SER A O 1
ATOM 1874 N N . GLU A 1 278 ? 42.901 -11.622 16.273 1.00 29.96 275 GLU A N 1
ATOM 1875 C CA . GLU A 1 278 ? 44.002 -11.310 17.173 1.00 31.07 275 GLU A CA 1
ATOM 1876 C C . GLU A 1 278 ? 45.262 -10.982 16.373 1.00 31.35 275 GLU A C 1
ATOM 1877 O O . GLU A 1 278 ? 46.074 -10.144 16.774 1.00 31.84 275 GLU A O 1
ATOM 1883 N N . ASP A 1 279 ? 45.397 -11.598 15.209 1.00 31.53 276 ASP A N 1
ATOM 1884 C CA . ASP A 1 279 ? 46.515 -11.317 14.329 1.00 31.73 276 ASP A CA 1
ATOM 1885 C C . ASP A 1 279 ? 46.554 -9.869 13.869 1.00 30.98 276 ASP A C 1
ATOM 1886 O O . ASP A 1 279 ? 47.627 -9.270 13.837 1.00 31.10 276 ASP A O 1
ATOM 1891 N N . VAL A 1 280 ? 45.404 -9.303 13.493 1.00 30.18 277 VAL A N 1
ATOM 1892 C CA . VAL A 1 280 ? 45.363 -7.892 13.067 1.00 29.17 277 VAL A CA 1
ATOM 1893 C C . VAL A 1 280 ? 45.819 -6.966 14.194 1.00 28.57 277 VAL A C 1
ATOM 1894 O O . VAL A 1 280 ? 46.589 -6.018 13.961 1.00 28.39 277 VAL A O 1
ATOM 1898 N N . TYR A 1 281 ? 45.348 -7.261 15.405 1.00 27.24 278 TYR A N 1
ATOM 1899 C CA . TYR A 1 281 ? 45.656 -6.471 16.561 1.00 27.07 278 TYR A CA 1
ATOM 1900 C C . TYR A 1 281 ? 47.149 -6.522 16.929 1.00 27.82 278 TYR A C 1
ATOM 1901 O O . TYR A 1 281 ? 47.675 -5.529 17.412 1.00 28.01 278 TYR A O 1
ATOM 1910 N N . HIS A 1 282 ? 47.818 -7.656 16.685 1.00 27.94 279 HIS A N 1
ATOM 1911 C CA . HIS A 1 282 ? 49.283 -7.746 16.833 1.00 28.71 279 HIS A CA 1
ATOM 1912 C C . HIS A 1 282 ? 50.010 -6.972 15.717 1.00 27.73 279 HIS A C 1
ATO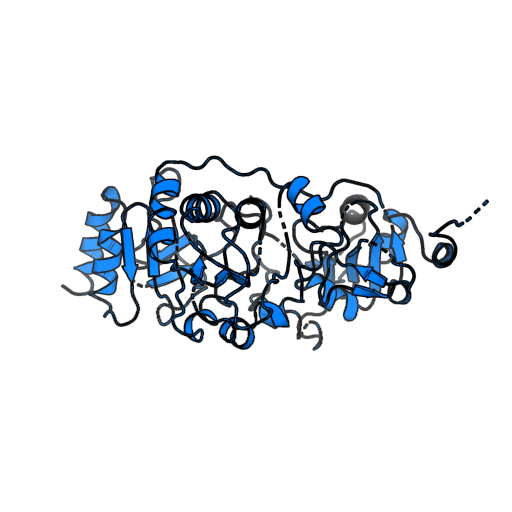M 1913 O O . HIS A 1 282 ? 50.933 -6.231 15.986 1.00 27.38 279 HIS A O 1
ATOM 1920 N N . PHE A 1 283 ? 49.570 -7.127 14.474 1.00 26.88 280 PHE A N 1
ATOM 1921 C CA . PHE A 1 283 ? 50.185 -6.423 13.350 1.00 26.65 280 PHE A CA 1
ATOM 1922 C C . PHE A 1 283 ? 50.172 -4.875 13.500 1.00 27.18 280 PHE A C 1
ATOM 1923 O O . PHE A 1 283 ? 51.131 -4.200 13.105 1.00 27.00 280 PHE A O 1
ATOM 1931 N N . ILE A 1 284 ? 49.106 -4.321 14.079 1.00 26.47 281 ILE A N 1
ATOM 1932 C CA . ILE A 1 284 ? 48.979 -2.867 14.191 1.00 26.70 281 ILE A CA 1
ATOM 1933 C C . ILE A 1 284 ? 49.684 -2.300 15.425 1.00 27.30 281 ILE A C 1
ATOM 1934 O O . ILE A 1 284 ? 49.913 -1.101 15.494 1.00 27.85 281 ILE A O 1
ATOM 1939 N N . ASP A 1 285 ? 50.004 -3.158 16.394 1.00 27.57 282 ASP A N 1
ATOM 1940 C CA . ASP A 1 285 ? 50.523 -2.705 17.676 1.00 27.69 282 ASP A CA 1
ATOM 1941 C C . ASP A 1 285 ? 51.881 -2.036 17.478 1.00 27.46 282 ASP A C 1
ATOM 1942 O O . ASP A 1 285 ? 52.804 -2.652 16.958 1.00 26.59 282 ASP A O 1
ATOM 1947 N N . LYS A 1 286 ? 51.977 -0.758 17.837 1.00 27.03 283 LYS A N 1
ATOM 1948 C CA . LYS A 1 286 ? 53.223 -0.001 17.660 1.00 27.30 283 LYS A CA 1
ATOM 1949 C C . LYS A 1 286 ? 53.731 -0.015 16.215 1.00 26.62 283 LYS A C 1
ATOM 1950 O O . LYS A 1 286 ? 54.929 0.109 15.972 1.00 26.47 283 LYS A O 1
ATOM 1956 N N . ASN A 1 287 ? 52.817 -0.122 15.254 1.00 25.95 284 ASN A N 1
ATOM 1957 C CA . ASN A 1 287 ? 53.193 -0.143 13.841 1.00 25.49 284 ASN A CA 1
ATOM 1958 C C . ASN A 1 287 ? 52.977 1.239 13.248 1.00 25.25 284 ASN A C 1
ATOM 1959 O O . ASN A 1 287 ? 51.825 1.662 13.033 1.00 24.40 284 ASN A O 1
ATOM 1964 N N . PRO A 1 288 ? 54.074 1.966 12.965 1.00 25.15 285 PRO A N 1
ATOM 1965 C CA . PRO A 1 288 ? 53.870 3.346 12.514 1.00 25.25 285 PRO A CA 1
ATOM 1966 C C . PRO A 1 288 ? 53.301 3.479 11.102 1.00 24.63 285 PRO A C 1
ATOM 1967 O O . PRO A 1 288 ? 52.976 4.581 10.698 1.00 24.25 285 PRO A O 1
ATOM 1971 N N . ASP A 1 289 ? 53.207 2.389 10.347 1.00 24.12 286 ASP A N 1
ATOM 1972 C CA . ASP A 1 289 ? 52.582 2.452 9.039 1.00 24.00 286 ASP A CA 1
ATOM 1973 C C . ASP A 1 289 ? 51.055 2.434 9.130 1.00 23.15 286 ASP A C 1
ATOM 1974 O O . ASP A 1 289 ? 50.402 2.557 8.111 1.00 22.63 286 ASP A O 1
ATOM 1979 N N . VAL A 1 290 ? 50.508 2.236 10.334 1.00 22.50 287 VAL A N 1
ATOM 1980 C CA . VAL A 1 290 ? 49.074 2.267 10.570 1.00 21.88 287 VAL A CA 1
ATOM 1981 C C . VAL A 1 290 ? 48.779 3.505 11.388 1.00 21.86 287 VAL A C 1
ATOM 1982 O O . VAL A 1 290 ? 49.360 3.679 12.471 1.00 21.93 287 VAL A O 1
ATOM 1986 N N . GLU A 1 291 ? 47.900 4.372 10.866 1.00 20.50 288 GLU A N 1
ATOM 1987 C CA . GLU A 1 291 ? 47.559 5.590 11.546 1.00 20.78 288 GLU A CA 1
ATOM 1988 C C . GLU A 1 291 ? 46.047 5.745 11.626 1.00 20.56 288 GLU A C 1
ATOM 1989 O O . GLU A 1 291 ? 45.352 5.729 10.598 1.00 18.86 288 GLU A O 1
ATOM 1995 N N . LEU A 1 292 ? 45.537 5.841 12.856 1.00 20.29 289 LEU A N 1
ATOM 1996 C CA . LEU A 1 292 ? 44.141 6.183 13.055 1.00 20.42 289 LEU A CA 1
ATOM 1997 C C . LEU A 1 292 ? 44.006 7.656 13.369 1.00 20.12 289 LEU A C 1
ATOM 1998 O O . LEU A 1 292 ? 44.856 8.236 14.063 1.00 20.66 289 LEU A O 1
ATOM 2003 N N . TYR A 1 293 ? 42.930 8.245 12.833 1.00 20.76 290 TYR A N 1
ATOM 2004 C CA . TYR A 1 293 ? 42.528 9.624 13.130 1.00 20.48 290 TYR A CA 1
ATOM 2005 C C . TYR A 1 293 ? 41.039 9.629 13.450 1.00 20.68 290 TYR A C 1
ATOM 2006 O O . TYR A 1 293 ? 40.301 8.709 13.073 1.00 20.57 290 TYR A O 1
ATOM 2015 N N . PRO A 1 294 ? 40.577 10.677 14.137 1.00 20.68 291 PRO A N 1
ATOM 2016 C CA . PRO A 1 294 ? 39.160 10.771 14.411 1.00 20.74 291 PRO A CA 1
ATOM 2017 C C . PRO A 1 294 ? 38.319 10.909 13.142 1.00 20.41 291 PRO A C 1
ATOM 2018 O O . PRO A 1 294 ? 38.793 11.349 12.061 1.00 20.37 291 PRO A O 1
ATOM 2022 N N . VAL A 1 295 ? 37.067 10.509 13.274 1.00 20.48 292 VAL A N 1
ATOM 2023 C CA . VAL A 1 295 ? 36.225 10.340 12.106 1.00 19.62 292 VAL A CA 1
ATOM 2024 C C . VAL A 1 295 ? 35.987 11.657 11.326 1.00 20.73 292 VAL A C 1
ATOM 2025 O O . VAL A 1 295 ? 35.777 11.622 10.102 1.00 19.28 292 VAL A O 1
ATOM 2029 N N . ASP A 1 296 ? 36.041 12.810 12.022 1.00 21.39 293 ASP A N 1
ATOM 2030 C CA . ASP A 1 296 ? 35.855 14.090 11.361 1.00 21.19 293 ASP A CA 1
ATOM 2031 C C . ASP A 1 296 ? 37.021 14.439 10.455 1.00 20.94 293 ASP A C 1
ATOM 2032 O O . ASP A 1 296 ? 36.906 15.348 9.641 1.00 20.35 293 ASP A O 1
ATOM 2037 N N . TYR A 1 297 ? 38.145 13.735 10.588 1.00 20.51 294 TYR A N 1
ATOM 2038 C CA . TYR A 1 297 ? 39.218 13.850 9.638 1.00 20.55 294 TYR A CA 1
ATOM 2039 C C . TYR A 1 297 ? 39.079 12.801 8.550 1.00 20.49 294 TYR A C 1
ATOM 2040 O O . TYR A 1 297 ? 38.915 13.141 7.358 1.00 20.05 294 TYR A O 1
ATOM 2049 N N . VAL A 1 298 ? 39.057 11.524 8.939 1.00 20.21 295 VAL A N 1
ATOM 2050 C CA . VAL A 1 298 ? 39.112 10.418 7.954 1.00 20.21 295 VAL A CA 1
ATOM 2051 C C . VAL A 1 298 ? 37.933 10.386 6.988 1.00 20.31 295 VAL A C 1
ATOM 2052 O O . VAL A 1 298 ? 38.124 10.142 5.775 1.00 20.16 295 VAL A O 1
ATOM 2056 N N . ASN A 1 299 ? 36.725 10.625 7.503 1.00 20.55 296 ASN A N 1
ATOM 2057 C CA . ASN A 1 299 ? 35.505 10.455 6.724 1.00 19.74 296 ASN A CA 1
ATOM 2058 C C . ASN A 1 299 ? 35.023 11.770 6.103 1.00 19.54 296 ASN A C 1
ATOM 2059 O O . ASN A 1 299 ? 33.964 11.820 5.498 1.00 17.97 296 ASN A O 1
ATOM 2064 N N . ASP A 1 300 ? 35.768 12.852 6.285 1.00 19.27 297 ASP A N 1
ATOM 2065 C CA . ASP A 1 300 ? 35.365 14.115 5.699 1.00 19.76 297 ASP A CA 1
ATOM 2066 C C . ASP A 1 300 ? 35.516 13.977 4.174 1.00 19.64 297 ASP A C 1
ATOM 2067 O O . ASP A 1 300 ? 36.593 13.659 3.694 1.00 19.53 297 ASP A O 1
ATOM 2072 N N . PRO A 1 301 ? 34.427 14.156 3.426 1.00 19.61 298 PRO A N 1
ATOM 2073 C CA . PRO A 1 301 ? 34.566 14.051 1.964 1.00 19.17 298 PRO A CA 1
ATOM 2074 C C . PRO A 1 301 ? 35.708 14.894 1.384 1.00 19.25 298 PRO A C 1
ATOM 2075 O O . PRO A 1 301 ? 36.359 14.474 0.433 1.00 19.31 298 PRO A O 1
ATOM 2079 N N . ARG A 1 302 ? 35.969 16.066 1.960 1.00 19.48 299 ARG A N 1
ATOM 2080 C CA . ARG A 1 302 ? 37.071 16.919 1.487 1.00 20.38 299 ARG A CA 1
ATOM 2081 C C . ARG A 1 302 ? 38.460 16.337 1.758 1.00 20.38 299 ARG A C 1
ATOM 2082 O O . ARG A 1 302 ? 39.399 16.653 1.065 1.00 20.22 299 ARG A O 1
ATOM 2090 N N . VAL A 1 303 ? 38.585 15.494 2.781 1.00 20.48 300 VAL A N 1
ATOM 2091 C CA . VAL A 1 303 ? 39.860 14.836 3.085 1.00 19.32 300 VAL A CA 1
ATOM 2092 C C . VAL A 1 303 ? 39.996 13.579 2.251 1.00 19.57 300 VAL A C 1
ATOM 2093 O O . VAL A 1 303 ? 41.053 13.316 1.663 1.00 19.38 300 VAL A O 1
ATOM 2097 N N . ILE A 1 304 ? 38.919 12.799 2.207 1.00 18.74 301 ILE A N 1
ATOM 2098 C CA . ILE A 1 304 ? 38.882 11.628 1.356 1.00 18.34 301 ILE A CA 1
ATOM 2099 C C . ILE A 1 304 ? 39.300 12.032 -0.055 1.00 19.05 301 ILE A C 1
ATOM 2100 O O . ILE A 1 304 ? 40.155 11.359 -0.680 1.00 19.54 301 ILE A O 1
ATOM 2105 N N . ALA A 1 305 ? 38.721 13.123 -0.557 1.00 19.45 302 ALA A N 1
ATOM 2106 C CA . ALA A 1 305 ? 38.997 13.612 -1.940 1.00 19.51 302 ALA A CA 1
ATOM 2107 C C . ALA A 1 305 ? 40.457 13.904 -2.265 1.00 20.10 302 ALA A C 1
ATOM 2108 O O . ALA A 1 305 ? 40.842 13.943 -3.452 1.00 21.42 302 ALA A O 1
ATOM 2110 N N . GLN A 1 306 ? 41.274 14.143 -1.243 1.00 18.96 303 GLN A N 1
ATOM 2111 C CA . GLN A 1 306 ? 42.675 14.445 -1.466 1.00 19.88 303 GLN A CA 1
ATOM 2112 C C . GLN A 1 306 ? 43.499 13.203 -1.825 1.00 19.47 303 GLN A C 1
ATOM 2113 O O . GLN A 1 306 ? 44.670 13.343 -2.178 1.00 19.11 303 GLN A O 1
ATOM 2119 N N . ASN A 1 307 ? 42.892 12.013 -1.702 1.00 18.80 304 ASN A N 1
ATOM 2120 C CA . ASN A 1 307 ? 43.500 10.742 -2.119 1.00 18.96 304 ASN A CA 1
ATOM 2121 C C . ASN A 1 307 ? 43.107 10.528 -3.552 1.00 19.21 304 ASN A C 1
ATOM 2122 O O . ASN A 1 307 ? 41.929 10.303 -3.815 1.00 20.24 304 ASN A O 1
ATOM 2127 N N . ASP A 1 308 ? 44.048 10.595 -4.492 1.00 19.47 305 ASP A N 1
ATOM 2128 C CA . ASP A 1 308 ? 43.700 10.268 -5.883 1.00 20.04 305 ASP A CA 1
ATOM 2129 C C . ASP A 1 308 ? 43.282 8.804 -6.032 1.00 20.33 305 ASP A C 1
ATOM 2130 O O . ASP A 1 308 ? 43.727 7.957 -5.263 1.00 20.15 305 ASP A O 1
ATOM 2135 N N . ASN A 1 309 ? 42.464 8.540 -7.056 1.00 20.36 306 ASN A N 1
ATOM 2136 C CA . ASN A 1 309 ? 42.049 7.188 -7.441 1.00 20.04 306 ASN A CA 1
ATOM 2137 C C . ASN A 1 309 ? 41.351 6.406 -6.326 1.00 20.00 306 ASN A C 1
ATOM 2138 O O . ASN A 1 309 ? 41.640 5.219 -6.099 1.00 19.67 306 ASN A O 1
ATOM 2151 N N . VAL A 1 311 ? 38.682 4.196 -4.637 1.00 20.51 308 VAL A N 1
ATOM 2152 C CA . VAL A 1 311 ? 37.655 3.215 -4.906 1.00 20.19 308 VAL A CA 1
ATOM 2153 C C . VAL A 1 311 ? 37.044 2.884 -3.563 1.00 20.77 308 VAL A C 1
ATOM 2154 O O . VAL A 1 311 ? 37.718 2.382 -2.653 1.00 19.84 308 VAL A O 1
ATOM 2158 N N . SER A 1 312 ? 35.760 3.218 -3.447 1.00 20.54 309 SER A N 1
ATOM 2159 C CA . SER A 1 312 ? 35.001 2.976 -2.251 1.00 21.23 309 SER A CA 1
ATOM 2160 C C . SER A 1 312 ? 34.059 1.797 -2.525 1.00 21.10 309 SER A C 1
ATOM 2161 O O . SER A 1 312 ? 33.373 1.801 -3.534 1.00 21.45 309 SER A O 1
ATOM 2164 N N . ILE A 1 313 ? 34.081 0.779 -1.660 1.00 21.27 310 ILE A N 1
ATOM 2165 C CA . ILE A 1 313 ? 33.198 -0.391 -1.765 1.00 21.67 310 ILE A CA 1
ATOM 2166 C C . ILE A 1 313 ? 32.360 -0.527 -0.504 1.00 22.01 310 ILE A C 1
ATOM 2167 O O . ILE A 1 313 ? 32.882 -0.655 0.611 1.00 21.29 310 ILE A O 1
ATOM 2172 N N . ASN A 1 314 ? 31.047 -0.492 -0.691 1.00 22.70 311 ASN A N 1
ATOM 2173 C CA . ASN A 1 314 ? 30.098 -0.669 0.396 1.00 23.42 311 ASN A CA 1
ATOM 2174 C C . ASN A 1 314 ? 28.901 -1.502 -0.080 1.00 23.89 311 ASN A C 1
ATOM 2175 O O . ASN A 1 314 ? 28.672 -1.659 -1.275 1.00 22.98 311 ASN A O 1
ATOM 2180 N N . SER A 1 315 ? 28.145 -2.038 0.869 1.00 25.60 312 SER A N 1
ATOM 2181 C CA . SER A 1 315 ? 26.920 -2.768 0.585 1.00 26.66 312 SER A CA 1
ATOM 2182 C C . SER A 1 315 ? 25.737 -2.010 1.135 1.00 26.83 312 SER A C 1
ATOM 2183 O O . SER A 1 315 ? 25.904 -1.020 1.861 1.00 27.28 312 SER A O 1
ATOM 2186 N N . CYS A 1 316 ? 24.543 -2.435 0.740 1.00 26.05 313 CYS A N 1
ATOM 2187 C CA . CYS A 1 316 ? 23.312 -1.828 1.244 1.00 25.96 313 CYS A CA 1
ATOM 2188 C C . CYS A 1 316 ? 22.214 -2.912 1.290 1.00 25.38 313 CYS A C 1
ATOM 2189 O O . CYS A 1 316 ? 22.458 -4.048 0.895 1.00 25.93 313 CYS A O 1
ATOM 2192 N N . ILE A 1 317 ? 21.034 -2.579 1.791 1.00 24.72 314 ILE A N 1
ATOM 2193 C CA . ILE A 1 317 ? 19.918 -3.530 1.915 1.00 24.71 314 ILE A CA 1
ATOM 2194 C C . ILE A 1 317 ? 19.166 -3.611 0.601 1.00 24.42 314 ILE A C 1
ATOM 2195 O O . ILE A 1 317 ? 18.822 -4.700 0.134 1.00 22.94 314 ILE A O 1
ATOM 2200 N N . GLU A 1 318 ? 18.872 -2.456 0.006 1.00 23.92 315 GLU A N 1
ATOM 2201 C CA . GLU A 1 318 ? 18.168 -2.453 -1.280 1.00 23.53 315 GLU A CA 1
ATOM 2202 C C . GLU A 1 318 ? 18.472 -1.191 -2.065 1.00 22.34 315 GLU A C 1
ATOM 2203 O O . GLU A 1 318 ? 18.900 -0.167 -1.501 1.00 21.23 315 GLU A O 1
ATOM 2209 N N . ILE A 1 319 ? 18.269 -1.298 -3.372 1.00 21.11 316 ILE A N 1
ATOM 2210 C CA . ILE A 1 319 ? 18.382 -0.183 -4.302 1.00 20.76 316 ILE A CA 1
ATOM 2211 C C . ILE A 1 319 ? 17.204 -0.234 -5.262 1.00 19.77 316 ILE A C 1
ATOM 2212 O O . ILE A 1 319 ? 16.816 -1.317 -5.753 1.00 19.42 316 ILE A O 1
ATOM 2217 N N . ASP A 1 320 ? 16.562 0.911 -5.462 1.00 18.52 317 ASP A N 1
ATOM 2218 C CA . ASP A 1 320 ? 15.408 0.945 -6.333 1.00 17.83 317 ASP A CA 1
ATOM 2219 C C . ASP A 1 320 ? 15.841 1.213 -7.760 1.00 17.61 317 ASP A C 1
ATOM 2220 O O . ASP A 1 320 ? 17.010 1.479 -8.025 1.00 17.87 317 ASP A O 1
ATOM 2225 N N . LEU A 1 321 ? 14.898 1.119 -8.673 1.00 17.25 318 LEU A N 1
ATOM 2226 C CA . LEU A 1 321 ? 15.208 1.238 -10.104 1.00 17.86 318 LEU A CA 1
ATOM 2227 C C . LEU A 1 321 ? 15.702 2.626 -10.533 1.00 18.38 318 LEU A C 1
ATOM 2228 O O . LEU A 1 321 ? 16.174 2.781 -11.663 1.00 19.46 318 LEU A O 1
ATOM 2241 N N . GLY A 1 323 ? 17.901 4.230 -8.595 1.00 17.86 320 GLY A N 1
ATOM 2242 C CA . GLY A 1 323 ? 19.203 4.287 -7.980 1.00 17.60 320 GLY A CA 1
ATOM 2243 C C . GLY A 1 323 ? 19.206 4.758 -6.529 1.00 18.07 320 GLY A C 1
ATOM 2244 O O . GLY A 1 323 ? 20.274 4.985 -6.005 1.00 18.43 320 GLY A O 1
ATOM 2245 N N . GLN A 1 324 ? 18.055 4.925 -5.861 1.00 18.41 321 GLN A N 1
ATOM 2246 C CA . GLN A 1 324 ? 18.108 5.312 -4.428 1.00 19.52 321 GLN A CA 1
ATOM 2247 C C . GLN A 1 324 ? 18.612 4.117 -3.623 1.00 19.84 321 GLN A C 1
ATOM 2248 O O . GLN A 1 324 ? 18.161 3.015 -3.848 1.00 20.35 321 GLN A O 1
ATOM 2254 N N . VAL A 1 325 ? 19.496 4.366 -2.654 1.00 20.31 322 VAL A N 1
ATOM 2255 C CA . VAL A 1 325 ? 20.167 3.344 -1.878 1.00 19.75 322 VAL A CA 1
ATOM 2256 C C . VAL A 1 325 ? 19.687 3.417 -0.451 1.00 21.07 322 VAL A C 1
ATOM 2257 O O . VAL A 1 325 ? 19.705 4.497 0.165 1.00 20.72 322 VAL A O 1
ATOM 2261 N N . VAL A 1 326 ? 19.212 2.291 0.054 1.00 21.24 323 VAL A N 1
ATOM 2262 C CA . VAL A 1 326 ? 18.816 2.161 1.446 1.00 22.77 323 VAL A CA 1
ATOM 2263 C C . VAL A 1 326 ? 19.812 1.225 2.127 1.00 24.91 323 VAL A C 1
ATOM 2264 O O . VAL A 1 326 ? 19.981 0.075 1.727 1.00 23.39 323 VAL A O 1
ATOM 2268 N N . SER A 1 327 ? 20.465 1.745 3.149 1.00 27.76 324 SER A N 1
ATOM 2269 C CA . SER A 1 327 ? 21.399 0.991 3.945 1.00 30.74 324 SER A CA 1
ATOM 2270 C C . SER A 1 327 ? 21.110 1.253 5.430 1.00 32.88 324 SER A C 1
ATOM 2271 O O . SER A 1 327 ? 21.345 2.341 5.924 1.00 33.43 324 SER A O 1
ATOM 2274 N N . GLU A 1 328 ? 20.578 0.260 6.123 1.00 35.97 325 GLU A N 1
ATOM 2275 C CA . GLU A 1 328 ? 20.250 0.373 7.545 1.00 38.65 325 GLU A CA 1
ATOM 2276 C C . GLU A 1 328 ? 20.885 -0.845 8.265 1.00 40.07 325 GLU A C 1
ATOM 2277 O O . GLU A 1 328 ? 21.430 -1.753 7.618 1.00 40.47 325 GLU A O 1
ATOM 2283 N N . CYS A 1 329 ? 20.870 -0.846 9.595 1.00 41.91 326 CYS A N 1
ATOM 2284 C CA . CYS A 1 329 ? 21.326 -2.019 10.366 1.00 43.39 326 CYS A CA 1
ATOM 2285 C C . CYS A 1 329 ? 20.518 -3.292 10.086 1.00 44.04 326 CYS A C 1
ATOM 2286 O O . CYS A 1 329 ? 21.114 -4.342 9.848 1.00 44.22 326 CYS A O 1
ATOM 2289 N N . ILE A 1 330 ? 19.184 -3.198 10.160 1.00 45.19 327 ILE A N 1
ATOM 2290 C CA . ILE A 1 330 ? 18.290 -4.379 10.019 1.00 46.42 327 ILE A CA 1
ATOM 2291 C C . ILE A 1 330 ? 18.410 -5.005 8.632 1.00 47.36 327 ILE A C 1
ATOM 2292 O O . ILE A 1 330 ? 18.168 -4.340 7.620 1.00 47.69 327 ILE A O 1
ATOM 2297 N N . GLY A 1 331 ? 18.772 -6.284 8.600 1.00 48.50 328 GLY A N 1
ATOM 2298 C CA . GLY A 1 331 ? 19.037 -6.992 7.358 1.00 49.18 328 GLY A CA 1
ATOM 2299 C C . GLY A 1 331 ? 20.485 -6.960 6.917 1.00 49.83 328 GLY A C 1
ATOM 2300 O O . GLY A 1 331 ? 20.861 -7.708 6.029 1.00 50.42 328 GLY A O 1
ATOM 2301 N N . SER A 1 332 ? 21.309 -6.116 7.535 1.00 50.83 329 SER A N 1
ATOM 2302 C CA . SER A 1 332 ? 22.694 -5.910 7.086 1.00 51.16 329 SER A CA 1
ATOM 2303 C C . SER A 1 332 ? 23.669 -7.051 7.415 1.00 51.95 329 SER A C 1
ATOM 2304 O O . SER A 1 332 ? 24.702 -7.200 6.743 1.00 52.22 329 SER A O 1
ATOM 2307 N N . LYS A 1 333 ? 23.359 -7.822 8.462 1.00 52.53 330 LYS A N 1
ATOM 2308 C CA . LYS A 1 333 ? 24.270 -8.831 9.017 1.00 52.67 330 LYS A CA 1
ATOM 2309 C C . LYS A 1 333 ? 25.643 -8.210 9.294 1.00 52.91 330 LYS A C 1
ATOM 2310 O O . LYS A 1 333 ? 26.666 -8.736 8.864 1.00 53.19 330 LYS A O 1
ATOM 2312 N N . GLN A 1 334 ? 25.644 -7.091 10.020 1.00 53.01 331 GLN A N 1
ATOM 2313 C CA . GLN A 1 334 ? 26.853 -6.302 10.288 1.00 53.07 331 GLN A CA 1
ATOM 2314 C C . GLN A 1 334 ? 26.872 -5.787 11.730 1.00 52.24 331 GLN A C 1
ATOM 2315 O O . GLN A 1 334 ? 25.818 -5.452 12.262 1.00 52.61 331 GLN A O 1
ATOM 2321 N N . PHE A 1 335 ? 28.056 -5.718 12.344 1.00 50.73 332 PHE A N 1
ATOM 2322 C CA . PHE A 1 335 ? 28.213 -5.263 13.744 1.00 49.91 332 PHE A CA 1
ATOM 2323 C C . PHE A 1 335 ? 28.233 -3.715 13.855 1.00 48.27 332 PHE A C 1
ATOM 2324 O O . PHE A 1 335 ? 27.739 -3.153 14.832 1.00 47.81 332 PHE A O 1
ATOM 2332 N N . SER A 1 336 ? 28.802 -3.042 12.855 1.00 46.46 333 SER A N 1
ATOM 2333 C CA . SER A 1 336 ? 28.928 -1.570 12.862 1.00 44.86 333 SER A CA 1
ATOM 2334 C C . SER A 1 336 ? 27.897 -0.933 11.930 1.00 43.36 333 SER A C 1
ATOM 2335 O O . SER A 1 336 ? 27.807 -1.282 10.755 1.00 43.13 333 SER A O 1
ATOM 2338 N N . GLY A 1 337 ? 27.107 -0.013 12.478 1.00 41.08 334 GLY A N 1
ATOM 2339 C CA . GLY A 1 337 ? 26.100 0.701 11.710 1.00 39.74 334 GLY A CA 1
ATOM 2340 C C . GLY A 1 337 ? 26.347 2.186 11.790 1.00 37.92 334 GLY A C 1
ATOM 2341 O O . GLY A 1 337 ? 25.516 2.933 12.288 1.00 38.43 334 GLY A O 1
ATOM 2342 N N . THR A 1 338 ? 27.499 2.611 11.294 1.00 35.84 335 THR A N 1
ATOM 2343 C CA . THR A 1 338 ? 27.916 4.015 11.385 1.00 33.93 335 THR A CA 1
ATOM 2344 C C . THR A 1 338 ? 27.232 4.903 10.322 1.00 33.43 335 THR A C 1
ATOM 2345 O O . THR A 1 338 ? 27.262 6.127 10.430 1.00 33.88 335 THR A O 1
ATOM 2349 N N . GLY A 1 339 ? 26.691 4.288 9.269 1.00 31.35 336 GLY A N 1
ATOM 2350 C CA . GLY A 1 339 ? 26.209 5.042 8.125 1.00 30.53 336 GLY A CA 1
ATOM 2351 C C . GLY A 1 339 ? 27.300 5.822 7.410 1.00 28.95 336 GLY A C 1
ATOM 2352 O O . GLY A 1 339 ? 27.004 6.750 6.655 1.00 29.71 336 GLY A O 1
ATOM 2353 N N . GLY A 1 340 ? 28.558 5.453 7.638 1.00 26.76 337 GLY A N 1
ATOM 2354 C CA . GLY A 1 340 ? 29.692 6.145 7.062 1.00 25.15 337 GLY A CA 1
ATOM 2355 C C . GLY A 1 340 ? 29.839 6.009 5.553 1.00 24.29 337 GLY A C 1
ATOM 2356 O O . GLY A 1 340 ? 30.619 6.731 4.938 1.00 22.72 337 GLY A O 1
ATOM 2357 N N . GLN A 1 341 ? 29.085 5.106 4.927 1.00 23.46 338 GLN A N 1
ATOM 2358 C CA A GLN A 1 341 ? 29.311 4.811 3.510 0.50 23.59 338 GLN A CA 1
ATOM 2359 C CA B GLN A 1 341 ? 29.315 4.814 3.507 0.50 23.78 338 GLN A CA 1
ATOM 2360 C C . GLN A 1 341 ? 29.071 6.020 2.599 1.00 23.11 338 GLN A C 1
ATOM 2361 O O . GLN A 1 341 ? 29.854 6.274 1.682 1.00 22.52 338 GLN A O 1
ATOM 2372 N N . VAL A 1 342 ? 28.020 6.794 2.874 1.00 22.08 339 VAL A N 1
ATOM 2373 C CA . VAL A 1 342 ? 27.741 7.970 2.052 1.00 20.62 339 VAL A CA 1
ATOM 2374 C C . VAL A 1 342 ? 28.886 8.970 2.108 1.00 20.60 339 VAL A C 1
ATOM 2375 O O . VAL A 1 342 ? 29.137 9.668 1.132 1.00 20.41 339 VAL A O 1
ATOM 2379 N N . ASP A 1 343 ? 29.612 9.037 3.227 1.00 19.75 340 ASP A N 1
ATOM 2380 C CA . ASP A 1 343 ? 30.762 9.936 3.319 1.00 19.92 340 ASP A CA 1
ATOM 2381 C C . ASP A 1 343 ? 31.751 9.593 2.217 1.00 19.87 340 ASP A C 1
ATOM 2382 O O . ASP A 1 343 ? 32.338 10.476 1.577 1.00 19.54 340 ASP A O 1
ATOM 2387 N N . TYR A 1 344 ? 31.940 8.293 1.993 1.00 20.04 341 TYR A N 1
ATOM 2388 C CA . TYR A 1 344 ? 32.879 7.802 1.000 1.00 20.21 341 TYR A CA 1
ATOM 2389 C C . TYR A 1 344 ? 32.325 7.904 -0.428 1.00 20.29 341 TYR A C 1
ATOM 2390 O O . TYR A 1 344 ? 33.079 8.115 -1.348 1.00 20.47 341 TYR A O 1
ATOM 2399 N N . VAL A 1 345 ? 31.018 7.793 -0.611 1.00 19.79 342 VAL A N 1
ATOM 2400 C CA . VAL A 1 345 ? 30.452 8.025 -1.947 1.00 19.52 342 VAL A CA 1
ATOM 2401 C C . VAL A 1 345 ? 30.749 9.468 -2.308 1.00 19.49 342 VAL A C 1
ATOM 2402 O O . VAL A 1 345 ? 31.233 9.758 -3.407 1.00 19.38 342 VAL A O 1
ATOM 2406 N N . ARG A 1 346 ? 30.531 10.390 -1.351 1.00 19.47 343 ARG A N 1
ATOM 2407 C CA A ARG A 1 346 ? 30.734 11.803 -1.643 0.50 19.10 343 ARG A CA 1
ATOM 2408 C CA B ARG A 1 346 ? 30.730 11.816 -1.605 0.50 18.86 343 ARG A CA 1
ATOM 2409 C C . ARG A 1 346 ? 32.203 12.158 -1.806 1.00 19.05 343 ARG A C 1
ATOM 2410 O O . ARG A 1 346 ? 32.539 12.941 -2.683 1.00 18.69 343 ARG A O 1
ATOM 2425 N N . GLY A 1 347 ? 33.073 11.572 -0.981 1.00 18.31 344 GLY A N 1
ATOM 2426 C CA . GLY A 1 347 ? 34.515 11.790 -1.128 1.00 18.14 344 GLY A CA 1
ATOM 2427 C C . GLY A 1 347 ? 35.047 11.229 -2.445 1.00 17.99 344 GLY A C 1
ATOM 2428 O O . GLY A 1 347 ? 35.844 11.855 -3.089 1.00 17.93 344 GLY A O 1
ATOM 2429 N N . ALA A 1 348 ? 34.625 10.025 -2.820 1.00 18.49 345 ALA A N 1
ATOM 2430 C CA . ALA A 1 348 ? 35.086 9.400 -4.085 1.00 19.22 345 ALA A CA 1
ATOM 2431 C C . ALA A 1 348 ? 34.708 10.264 -5.290 1.00 19.83 345 ALA A C 1
ATOM 2432 O O . ALA A 1 348 ? 35.453 10.355 -6.291 1.00 20.86 345 ALA A O 1
ATOM 2434 N N . ALA A 1 349 ? 33.540 10.892 -5.207 1.00 20.21 346 ALA A N 1
ATOM 2435 C CA . ALA A 1 349 ? 33.053 11.739 -6.293 1.00 20.47 346 ALA A CA 1
ATOM 2436 C C . ALA A 1 349 ? 34.020 12.915 -6.515 1.00 20.61 346 ALA A C 1
ATOM 2437 O O . ALA A 1 349 ? 34.097 13.386 -7.588 1.00 18.70 346 ALA A O 1
ATOM 2439 N N . TRP A 1 350 ? 34.752 13.380 -5.493 1.00 21.01 347 TRP A N 1
ATOM 2440 C CA . TRP A 1 350 ? 35.744 14.443 -5.725 1.00 21.70 347 TRP A CA 1
ATOM 2441 C C . TRP A 1 350 ? 37.182 13.960 -5.885 1.00 20.82 347 TRP A C 1
ATOM 2442 O O . TRP A 1 350 ? 38.063 14.747 -6.119 1.00 20.51 347 TRP A O 1
ATOM 2453 N N . SER A 1 351 ? 37.419 12.664 -5.747 1.00 21.16 348 SER A N 1
ATOM 2454 C CA . SER A 1 351 ? 38.749 12.091 -5.927 1.00 20.70 348 SER A CA 1
ATOM 2455 C C . SER A 1 351 ? 39.031 12.051 -7.403 1.00 20.51 348 SER A C 1
ATOM 2456 O O . SER A 1 351 ? 38.146 11.678 -8.175 1.00 19.52 348 SER A O 1
ATOM 2459 N N . LYS A 1 352 ? 40.253 12.394 -7.786 1.00 20.30 349 LYS A N 1
ATOM 2460 C CA . LYS A 1 352 ? 40.691 12.242 -9.174 1.00 20.89 349 LYS A CA 1
ATOM 2461 C C . LYS A 1 352 ? 40.532 10.786 -9.606 1.00 21.25 349 LYS A C 1
ATOM 2462 O O . LYS A 1 352 ? 41.038 9.888 -8.936 1.00 21.40 349 LYS A O 1
ATOM 2468 N N . ASN A 1 353 ? 39.772 10.573 -10.683 1.00 21.33 350 ASN A N 1
ATOM 2469 C CA . ASN A 1 353 ? 39.396 9.249 -11.179 1.00 22.50 350 ASN A CA 1
ATOM 2470 C C . ASN A 1 353 ? 38.730 8.374 -10.106 1.00 21.32 350 ASN A C 1
ATOM 2471 O O . ASN A 1 353 ? 38.844 7.159 -10.137 1.00 20.55 350 ASN A O 1
ATOM 2476 N N . GLY A 1 354 ? 38.040 8.997 -9.150 1.00 20.76 351 GLY A N 1
ATOM 2477 C CA . GLY A 1 354 ? 37.347 8.272 -8.100 1.00 19.72 351 GLY A CA 1
ATOM 2478 C C . GLY A 1 354 ? 36.129 7.466 -8.558 1.00 19.84 351 GLY A C 1
ATOM 2479 O O . GLY A 1 354 ? 35.501 7.791 -9.576 1.00 19.61 351 GLY A O 1
ATOM 2480 N N . LYS A 1 355 ? 35.814 6.403 -7.804 1.00 19.11 352 LYS A N 1
ATOM 2481 C CA . LYS A 1 355 ? 34.700 5.495 -8.089 1.00 19.37 352 LYS A CA 1
ATOM 2482 C C . LYS A 1 355 ? 34.091 5.110 -6.768 1.00 19.31 352 LYS A C 1
ATOM 2483 O O . LYS A 1 355 ? 34.819 4.901 -5.846 1.00 17.96 352 LYS A O 1
ATOM 2489 N N . SER A 1 356 ? 32.767 5.027 -6.671 1.00 19.39 353 SER A N 1
ATOM 2490 C CA . SER A 1 356 ? 32.172 4.329 -5.582 1.00 20.19 353 SER A CA 1
ATOM 2491 C C . SER A 1 356 ? 31.310 3.218 -6.135 1.00 20.11 353 SER A C 1
ATOM 2492 O O . SER A 1 356 ? 30.674 3.331 -7.205 1.00 18.84 353 SER A O 1
ATOM 2495 N N . ILE A 1 357 ? 31.318 2.132 -5.380 1.00 20.29 354 ILE A N 1
ATOM 2496 C CA . ILE A 1 357 ? 30.641 0.907 -5.736 1.00 20.12 354 ILE A CA 1
ATOM 2497 C C . ILE A 1 357 ? 29.716 0.497 -4.611 1.00 20.11 354 ILE A C 1
ATOM 2498 O O . ILE A 1 357 ? 30.114 0.452 -3.446 1.00 20.89 354 ILE A O 1
ATOM 2511 N N . ALA A 1 359 ? 28.154 -2.793 -3.759 1.00 20.09 356 ALA A N 1
ATOM 2512 C CA . ALA A 1 359 ? 28.360 -4.210 -4.049 1.00 21.61 356 ALA A CA 1
ATOM 2513 C C . ALA A 1 359 ? 27.423 -5.031 -3.165 1.00 22.71 356 ALA A C 1
ATOM 2514 O O . ALA A 1 359 ? 27.527 -5.020 -1.906 1.00 23.91 356 ALA A O 1
ATOM 2516 N N . ILE A 1 360 ? 26.482 -5.702 -3.809 1.00 22.49 357 ILE A N 1
ATOM 2517 C CA . ILE A 1 360 ? 25.418 -6.390 -3.092 1.00 22.86 357 ILE A CA 1
ATOM 2518 C C . ILE A 1 360 ? 25.058 -7.705 -3.775 1.00 23.05 357 ILE A C 1
ATOM 2519 O O . ILE A 1 360 ? 25.174 -7.814 -5.002 1.00 23.45 357 ILE A O 1
ATOM 2524 N N . PRO A 1 361 ? 24.636 -8.705 -2.975 1.00 22.48 358 PRO A N 1
ATOM 2525 C CA . PRO A 1 361 ? 23.982 -9.878 -3.512 1.00 21.90 358 PRO A CA 1
ATOM 2526 C C . PRO A 1 361 ? 22.702 -9.415 -4.196 1.00 20.94 358 PRO A C 1
ATOM 2527 O O . PRO A 1 361 ? 22.062 -8.478 -3.718 1.00 20.65 358 PRO A O 1
ATOM 2531 N N . SER A 1 362 ? 22.332 -10.039 -5.301 1.00 20.15 359 SER A N 1
ATOM 2532 C CA . SER A 1 362 ? 21.144 -9.605 -6.026 1.00 19.64 359 SER A CA 1
ATOM 2533 C C . SER A 1 362 ? 19.860 -9.951 -5.260 1.00 20.19 359 SER A C 1
ATOM 2534 O O . SER A 1 362 ? 18.782 -9.403 -5.557 1.00 18.50 359 SER A O 1
ATOM 2537 N N . THR A 1 363 ? 19.970 -10.847 -4.276 1.00 20.56 360 THR A N 1
ATOM 2538 C CA . THR A 1 363 ? 18.782 -11.322 -3.555 1.00 21.43 360 THR A CA 1
ATOM 2539 C C . THR A 1 363 ? 18.992 -11.279 -2.052 1.00 22.00 360 THR A C 1
ATOM 2540 O O . THR A 1 363 ? 20.097 -11.074 -1.558 1.00 22.83 360 THR A O 1
ATOM 2544 N N . ALA A 1 364 ? 17.899 -11.461 -1.334 1.00 23.45 361 ALA A N 1
ATOM 2545 C CA . ALA A 1 364 ? 17.931 -11.526 0.116 1.00 24.16 361 ALA A CA 1
ATOM 2546 C C . ALA A 1 364 ? 16.865 -12.517 0.601 1.00 25.02 361 ALA A C 1
ATOM 2547 O O . ALA A 1 364 ? 16.005 -12.977 -0.171 1.00 25.04 361 ALA A O 1
ATOM 2549 N N . LYS A 1 365 ? 16.935 -12.833 1.887 1.00 26.29 362 LYS A N 1
ATOM 2550 C CA . LYS A 1 365 ? 15.933 -13.654 2.568 1.00 26.82 362 LYS A CA 1
ATOM 2551 C C . LYS A 1 365 ? 15.845 -14.982 1.844 1.00 26.94 362 LYS A C 1
ATOM 2552 O O . LYS A 1 365 ? 14.773 -15.415 1.403 1.00 26.44 362 LYS A O 1
ATOM 2558 N N . ASN A 1 366 ? 17.024 -15.578 1.683 1.00 27.29 363 ASN A N 1
ATOM 2559 C CA . ASN A 1 366 ? 17.167 -16.909 1.166 1.00 27.85 363 ASN A CA 1
ATOM 2560 C C . ASN A 1 366 ? 16.682 -17.009 -0.269 1.00 27.77 363 ASN A C 1
ATOM 2561 O O . ASN A 1 366 ? 16.133 -18.046 -0.688 1.00 28.40 363 ASN A O 1
ATOM 2566 N N . GLY A 1 367 ? 16.885 -15.925 -1.023 1.00 27.17 364 GLY A N 1
ATOM 2567 C CA . GLY A 1 367 ? 16.544 -15.883 -2.437 1.00 27.23 364 GLY A CA 1
ATOM 2568 C C . GLY A 1 367 ? 15.087 -15.597 -2.728 1.00 26.95 364 GLY A C 1
ATOM 2569 O O . GLY A 1 367 ? 14.674 -15.600 -3.895 1.00 27.11 364 GLY A O 1
ATOM 2570 N N . THR A 1 368 ? 14.308 -15.333 -1.678 1.00 26.45 365 THR A N 1
ATOM 2571 C CA . THR A 1 368 ? 12.866 -15.043 -1.817 1.00 26.22 365 THR A CA 1
ATOM 2572 C C . THR A 1 368 ? 12.580 -13.557 -2.074 1.00 25.78 365 THR A C 1
ATOM 2573 O O . THR A 1 368 ? 11.454 -13.198 -2.395 1.00 25.94 365 THR A O 1
ATOM 2577 N N . ALA A 1 369 ? 13.599 -12.706 -1.913 1.00 25.26 366 ALA A N 1
ATOM 2578 C CA . ALA A 1 369 ? 13.471 -11.238 -2.051 1.00 24.55 366 ALA A CA 1
ATOM 2579 C C . ALA A 1 369 ? 14.593 -10.697 -2.940 1.00 24.10 366 ALA A C 1
ATOM 2580 O O . ALA A 1 369 ? 15.701 -11.219 -2.913 1.00 23.87 366 ALA A O 1
ATOM 2582 N N . SER A 1 370 ? 14.302 -9.632 -3.684 1.00 23.50 367 SER A N 1
ATOM 2583 C CA . SER A 1 370 ? 15.283 -8.939 -4.521 1.00 22.98 367 SER A CA 1
ATOM 2584 C C . SER A 1 370 ? 15.861 -7.719 -3.793 1.00 23.17 367 SER A C 1
ATOM 2585 O O . SER A 1 370 ? 15.123 -6.969 -3.177 1.00 24.28 367 SER A O 1
ATOM 2588 N N . ARG A 1 371 ? 17.169 -7.502 -3.855 1.00 22.24 368 ARG A N 1
ATOM 2589 C CA . ARG A 1 371 ? 17.727 -6.214 -3.401 1.00 21.72 368 ARG A CA 1
ATOM 2590 C C . ARG A 1 371 ? 17.613 -5.070 -4.443 1.00 20.69 368 ARG A C 1
ATOM 2591 O O . ARG A 1 371 ? 17.920 -3.909 -4.142 1.00 20.84 368 ARG A O 1
ATOM 2599 N N . ILE A 1 372 ? 17.211 -5.401 -5.662 1.00 19.86 369 ILE A N 1
ATOM 2600 C CA . ILE A 1 372 ? 16.942 -4.405 -6.685 1.00 19.12 369 ILE A CA 1
ATOM 2601 C C . ILE A 1 372 ? 15.440 -4.366 -6.783 1.00 19.60 369 ILE A C 1
ATOM 2602 O O . ILE A 1 372 ? 14.793 -5.341 -7.196 1.00 19.64 369 ILE A O 1
ATOM 2607 N N . VAL A 1 373 ? 14.868 -3.262 -6.324 1.00 19.20 370 VAL A N 1
ATOM 2608 C CA . VAL A 1 373 ? 13.438 -3.203 -6.121 1.00 19.64 370 VAL A CA 1
ATOM 2609 C C . VAL A 1 373 ? 12.814 -2.118 -6.993 1.00 20.02 370 VAL A C 1
ATOM 2610 O O . VAL A 1 373 ? 13.440 -1.117 -7.298 1.00 20.22 370 VAL A O 1
ATOM 2614 N N . PRO A 1 374 ? 11.576 -2.324 -7.425 1.00 20.58 371 PRO A N 1
ATOM 2615 C CA . PRO A 1 374 ? 10.881 -1.241 -8.109 1.00 20.84 371 PRO A CA 1
ATOM 2616 C C . PRO A 1 374 ? 10.666 0.000 -7.214 1.00 21.32 371 PRO A C 1
ATOM 2617 O O . PRO A 1 374 ? 10.763 1.122 -7.698 1.00 22.08 371 PRO A O 1
ATOM 2621 N N . ILE A 1 375 ? 10.391 -0.211 -5.927 1.00 20.86 372 ILE A N 1
ATOM 2622 C CA . ILE A 1 375 ? 10.137 0.873 -4.978 1.00 21.06 372 ILE A CA 1
ATOM 2623 C C . ILE A 1 375 ? 10.764 0.459 -3.658 1.00 20.26 372 ILE A C 1
ATOM 2624 O O . ILE A 1 375 ? 10.686 -0.701 -3.264 1.00 20.06 372 ILE A O 1
ATOM 2629 N N . ILE A 1 376 ? 11.405 1.390 -2.974 1.00 19.52 373 ILE A N 1
ATOM 2630 C CA . ILE A 1 376 ? 11.994 1.060 -1.678 1.00 19.45 373 ILE A CA 1
ATOM 2631 C C . ILE A 1 376 ? 10.910 0.608 -0.706 1.00 19.56 373 ILE A C 1
ATOM 2632 O O . ILE A 1 376 ? 9.731 0.855 -0.921 1.00 19.09 373 ILE A O 1
ATOM 2637 N N . ALA A 1 377 ? 11.311 -0.039 0.373 1.00 20.54 374 ALA A N 1
ATOM 2638 C CA . ALA A 1 377 ? 10.342 -0.505 1.344 1.00 21.50 374 ALA A CA 1
ATOM 2639 C C . ALA A 1 377 ? 9.657 0.687 2.030 1.00 22.44 374 ALA A C 1
ATOM 2640 O O . ALA A 1 377 ? 10.224 1.764 2.164 1.00 22.33 374 ALA A O 1
ATOM 2642 N N . GLU A 1 378 ? 8.406 0.476 2.422 1.00 22.99 375 GLU A N 1
ATOM 2643 C CA . GLU A 1 378 ? 7.585 1.468 3.094 1.00 24.28 375 GLU A CA 1
ATOM 2644 C C . GLU A 1 378 ? 8.312 2.045 4.298 1.00 23.81 375 GLU A C 1
ATOM 2645 O O . GLU A 1 378 ? 8.715 1.308 5.163 1.00 23.80 375 GLU A O 1
ATOM 2651 N N . GLY A 1 379 ? 8.499 3.357 4.336 1.00 23.39 376 GLY A N 1
ATOM 2652 C CA . GLY A 1 379 ? 9.170 4.002 5.451 1.00 22.54 376 GLY A CA 1
ATOM 2653 C C . GLY A 1 379 ? 10.681 3.866 5.486 1.00 21.95 376 GLY A C 1
ATOM 2654 O O . GLY A 1 379 ? 11.318 4.363 6.416 1.00 21.88 376 GLY A O 1
ATOM 2655 N N . ALA A 1 380 ? 11.285 3.214 4.491 1.00 21.16 377 ALA A N 1
ATOM 2656 C CA . ALA A 1 380 ? 12.719 3.047 4.494 1.00 20.77 377 ALA A CA 1
ATOM 2657 C C . ALA A 1 380 ? 13.432 4.407 4.374 1.00 20.72 377 ALA A C 1
ATOM 2658 O O . ALA A 1 380 ? 12.923 5.329 3.732 1.00 20.18 377 ALA A O 1
ATOM 2660 N N . ALA A 1 381 ? 14.595 4.510 5.017 1.00 20.43 378 ALA A N 1
ATOM 2661 C CA . ALA A 1 381 ? 15.424 5.713 4.941 1.00 20.76 378 ALA A CA 1
ATOM 2662 C C . ALA A 1 381 ? 16.467 5.597 3.843 1.00 19.50 378 ALA A C 1
ATOM 2663 O O . ALA A 1 381 ? 17.328 4.703 3.879 1.00 21.43 378 ALA A O 1
ATOM 2665 N N . VAL A 1 382 ? 16.358 6.458 2.833 1.00 18.58 379 VAL A N 1
ATOM 2666 C CA . VAL A 1 382 ? 17.388 6.605 1.836 1.00 16.94 379 VAL A CA 1
ATOM 2667 C C . VAL A 1 382 ? 18.691 7.076 2.498 1.00 18.67 379 VAL A C 1
ATOM 2668 O O . VAL A 1 382 ? 18.673 7.986 3.325 1.00 18.60 379 VAL A O 1
ATOM 2672 N N . THR A 1 383 ? 19.811 6.427 2.180 1.00 19.12 380 THR A N 1
ATOM 2673 C CA . THR A 1 383 ? 21.084 6.786 2.788 1.00 20.32 380 THR A CA 1
ATOM 2674 C C . THR A 1 383 ? 22.096 7.302 1.785 1.00 19.04 380 THR A C 1
ATOM 2675 O O . THR A 1 383 ? 23.023 8.034 2.169 1.00 19.61 380 THR A O 1
ATOM 2679 N N . THR A 1 384 ? 21.918 6.960 0.517 1.00 19.55 381 THR A N 1
ATOM 2680 C CA . THR A 1 384 ? 22.680 7.580 -0.570 1.00 19.39 381 THR A CA 1
ATOM 2681 C C . THR A 1 384 ? 21.699 7.971 -1.675 1.00 19.49 381 THR A C 1
ATOM 2682 O O . THR A 1 384 ? 20.885 7.156 -2.070 1.00 19.88 381 THR A O 1
ATOM 2686 N N . LEU A 1 385 ? 21.764 9.225 -2.146 1.00 18.63 382 LEU A N 1
ATOM 2687 C CA . LEU A 1 385 ? 20.754 9.798 -3.038 1.00 18.82 382 LEU A CA 1
ATOM 2688 C C . LEU A 1 385 ? 20.876 9.206 -4.437 1.00 18.79 382 LEU A C 1
ATOM 2689 O O . LEU A 1 385 ? 21.983 8.866 -4.887 1.00 18.18 382 LEU A O 1
ATOM 2694 N N . ARG A 1 386 ? 19.774 9.112 -5.157 1.00 20.03 383 ARG A N 1
ATOM 2695 C CA . ARG A 1 386 ? 19.863 8.619 -6.536 1.00 22.07 383 ARG A CA 1
ATOM 2696 C C . ARG A 1 386 ? 20.828 9.477 -7.392 1.00 22.90 383 ARG A C 1
ATOM 2697 O O . ARG A 1 386 ? 21.493 8.975 -8.295 1.00 24.11 383 ARG A O 1
ATOM 2705 N N . ASN A 1 387 ? 20.895 10.763 -7.089 1.00 24.25 384 ASN A N 1
ATOM 2706 C CA . ASN A 1 387 ? 21.773 11.700 -7.808 1.00 25.54 384 ASN A CA 1
ATOM 2707 C C . ASN A 1 387 ? 23.237 11.453 -7.555 1.00 25.49 384 ASN A C 1
ATOM 2708 O O . ASN A 1 387 ? 24.043 12.005 -8.268 1.00 27.04 384 ASN A O 1
ATOM 2713 N N . GLU A 1 388 ? 23.605 10.668 -6.537 1.00 25.97 385 GLU A N 1
ATOM 2714 C CA . GLU A 1 388 ? 25.028 10.426 -6.277 1.00 25.45 385 GLU A CA 1
ATOM 2715 C C . GLU A 1 388 ? 25.547 9.003 -6.461 1.00 24.93 385 GLU A C 1
ATOM 2716 O O . GLU A 1 388 ? 26.760 8.781 -6.471 1.00 23.56 385 GLU A O 1
ATOM 2722 N N . VAL A 1 389 ? 24.650 8.042 -6.646 1.00 24.46 386 VAL A N 1
ATOM 2723 C CA . VAL A 1 389 ? 25.079 6.646 -6.799 1.00 23.70 386 VAL A CA 1
ATOM 2724 C C . VAL A 1 389 ? 25.929 6.550 -8.072 1.00 23.48 386 VAL A C 1
ATOM 2725 O O . VAL A 1 389 ? 25.653 7.267 -9.035 1.00 24.05 386 VAL A O 1
ATOM 2729 N N . ASP A 1 390 ? 26.965 5.700 -8.080 1.00 22.72 387 ASP A N 1
ATOM 2730 C CA . ASP A 1 390 ? 27.904 5.613 -9.189 1.00 22.48 387 ASP A CA 1
ATOM 2731 C C . ASP A 1 390 ? 27.777 4.192 -9.791 1.00 22.62 387 ASP A C 1
ATOM 2732 O O . ASP A 1 390 ? 26.862 3.957 -10.580 1.00 22.23 387 ASP A O 1
ATOM 2737 N N . TYR A 1 391 ? 28.616 3.242 -9.364 1.00 21.52 388 TYR A N 1
ATOM 2738 C CA . TYR A 1 391 ? 28.520 1.833 -9.752 1.00 20.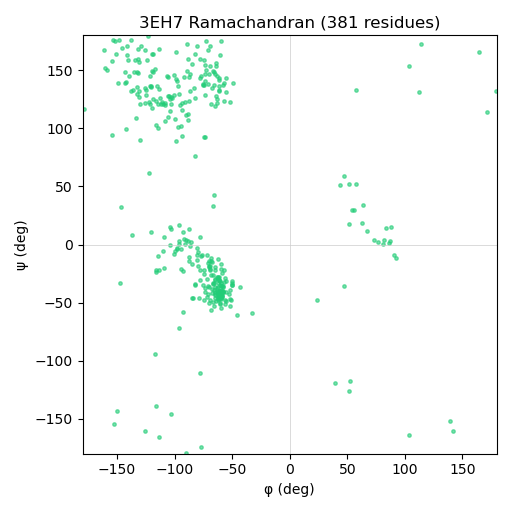34 388 TYR A CA 1
ATOM 2739 C C . TYR A 1 391 ? 27.692 1.007 -8.796 1.00 20.38 388 TYR A C 1
ATOM 2740 O O . TYR A 1 391 ? 27.722 1.193 -7.553 1.00 20.09 388 TYR A O 1
ATOM 2749 N N . VAL A 1 392 ? 26.969 0.056 -9.366 1.00 18.99 389 VAL A N 1
ATOM 2750 C CA . VAL A 1 392 ? 26.277 -0.951 -8.588 1.00 18.49 389 VAL A CA 1
ATOM 2751 C C . VAL A 1 392 ? 26.740 -2.294 -9.100 1.00 18.76 389 VAL A C 1
ATOM 2752 O O . VAL A 1 392 ? 26.812 -2.503 -10.310 1.00 18.18 389 VAL A O 1
ATOM 2756 N N . VAL A 1 393 ? 27.086 -3.197 -8.188 1.00 19.10 390 VAL A N 1
ATOM 2757 C CA . VAL A 1 393 ? 27.654 -4.497 -8.568 1.00 19.42 390 VAL A CA 1
ATOM 2758 C C . VAL A 1 393 ? 26.950 -5.649 -7.866 1.00 19.47 390 VAL A C 1
ATOM 2759 O O . VAL A 1 393 ? 26.798 -5.638 -6.630 1.00 19.68 390 VAL A O 1
ATOM 2763 N N . THR A 1 394 ? 26.499 -6.621 -8.659 1.00 19.72 391 THR A N 1
ATOM 2764 C CA . THR A 1 394 ? 25.992 -7.888 -8.141 1.00 19.32 391 THR A CA 1
ATOM 2765 C C . THR A 1 394 ? 26.776 -9.052 -8.736 1.00 19.96 391 THR A C 1
ATOM 2766 O O . THR A 1 394 ? 27.675 -8.849 -9.542 1.00 20.07 391 THR A O 1
ATOM 2770 N N . GLU A 1 395 ? 26.421 -10.267 -8.328 1.00 20.43 392 GLU A N 1
ATOM 2771 C CA . GLU A 1 395 ? 26.963 -11.482 -8.937 1.00 20.94 392 GLU A CA 1
ATOM 2772 C C . GLU A 1 395 ? 26.646 -11.563 -10.416 1.00 20.44 392 GLU A C 1
ATOM 2773 O O . GLU A 1 395 ? 27.275 -12.339 -11.097 1.00 20.59 392 GLU A O 1
ATOM 2779 N N . TYR A 1 396 ? 25.680 -10.780 -10.912 1.00 20.10 393 TYR A N 1
ATOM 2780 C CA . TYR A 1 396 ? 25.321 -10.844 -12.337 1.00 20.37 393 TYR 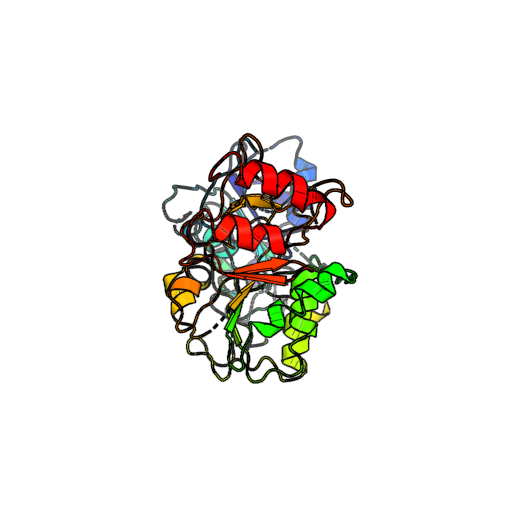A CA 1
ATOM 2781 C C . TYR A 1 396 ? 25.977 -9.761 -13.170 1.00 20.94 393 TYR A C 1
ATOM 2782 O O . TYR A 1 396 ? 25.844 -9.779 -14.376 1.00 20.79 393 TYR A O 1
ATOM 2791 N N . GLY A 1 397 ? 26.713 -8.846 -12.541 1.00 21.12 394 GLY A N 1
ATOM 2792 C CA . GLY A 1 397 ? 27.508 -7.878 -13.298 1.00 21.33 394 GLY A CA 1
ATOM 2793 C C . GLY A 1 397 ? 27.545 -6.477 -12.715 1.00 21.47 394 GLY A C 1
ATOM 2794 O O . GLY A 1 397 ? 27.255 -6.259 -11.547 1.00 20.34 394 GLY A O 1
ATOM 2795 N N . ILE A 1 398 ? 27.908 -5.529 -13.563 1.00 21.59 395 ILE A N 1
ATOM 2796 C CA . ILE A 1 398 ? 28.266 -4.191 -13.140 1.00 22.14 395 ILE A CA 1
ATOM 2797 C C . ILE A 1 398 ? 27.317 -3.224 -13.850 1.00 22.81 395 ILE A C 1
ATOM 2798 O O . ILE A 1 398 ? 27.077 -3.397 -15.063 1.00 22.54 395 ILE A O 1
ATOM 2803 N N . ALA A 1 399 ? 26.790 -2.228 -13.125 1.00 21.75 396 ALA A N 1
ATOM 2804 C CA . ALA A 1 399 ? 26.055 -1.116 -13.745 1.00 22.03 396 ALA A CA 1
ATOM 2805 C C . ALA A 1 399 ? 26.657 0.208 -13.316 1.00 22.80 396 ALA A C 1
ATOM 2806 O O . ALA A 1 399 ? 26.957 0.364 -12.136 1.00 23.28 396 ALA A O 1
ATOM 2808 N N . GLN A 1 400 ? 26.874 1.140 -14.241 1.00 23.34 397 GLN A N 1
ATOM 2809 C CA . GLN A 1 400 ? 27.225 2.514 -13.848 1.00 24.87 397 GLN A CA 1
ATOM 2810 C C . GLN A 1 400 ? 26.032 3.431 -14.121 1.00 24.53 397 GLN A C 1
ATOM 2811 O O . GLN A 1 400 ? 25.563 3.527 -15.252 1.00 24.83 397 GLN A O 1
ATOM 2817 N N . LEU A 1 401 ? 25.523 4.074 -13.072 1.00 24.18 398 LEU A N 1
ATOM 2818 C CA . LEU A 1 401 ? 24.258 4.818 -13.162 1.00 24.17 398 LEU A CA 1
ATOM 2819 C C . LEU A 1 401 ? 24.440 6.292 -13.451 1.00 24.25 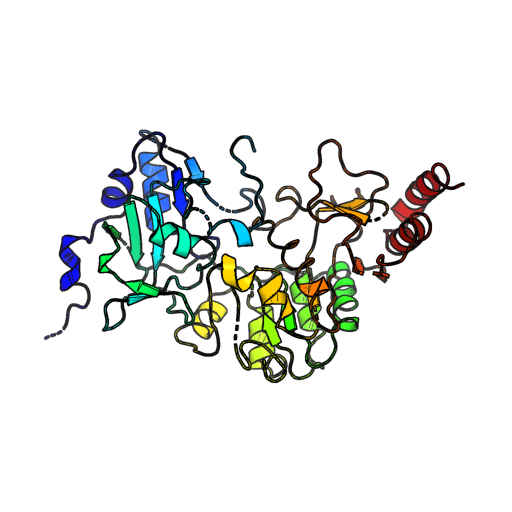398 LEU A C 1
ATOM 2820 O O . LEU A 1 401 ? 23.512 6.951 -13.904 1.00 22.74 398 LEU A O 1
ATOM 2825 N N . LYS A 1 402 ? 25.628 6.816 -13.164 1.00 25.58 399 LYS A N 1
ATOM 2826 C CA . LYS A 1 402 ? 25.887 8.251 -13.347 1.00 26.85 399 LYS A CA 1
ATOM 2827 C C . LYS A 1 402 ? 25.776 8.628 -14.800 1.00 26.77 399 LYS A C 1
ATOM 2828 O O . LYS A 1 402 ? 26.432 8.024 -15.622 1.00 28.25 399 LYS A O 1
ATOM 2834 N N . GLY A 1 403 ? 24.937 9.612 -15.112 1.00 26.81 400 GLY A N 1
ATOM 2835 C CA . GLY A 1 403 ? 24.740 10.053 -16.492 1.00 26.32 400 GLY A CA 1
ATOM 2836 C C . GLY A 1 403 ? 23.620 9.313 -17.202 1.00 25.96 400 GLY A C 1
ATOM 2837 O O . GLY A 1 403 ? 23.244 9.699 -18.328 1.00 26.24 400 GLY A O 1
ATOM 2838 N N . LYS A 1 404 ? 23.071 8.250 -16.584 1.00 24.41 401 LYS A N 1
ATOM 2839 C CA . LYS A 1 404 ? 21.969 7.519 -17.212 1.00 22.80 401 LYS A CA 1
ATOM 2840 C C . LYS A 1 404 ? 20.631 8.144 -16.842 1.00 21.98 401 LYS A C 1
ATOM 2841 O O . LYS A 1 404 ? 20.415 8.631 -15.699 1.00 20.44 401 LYS A O 1
ATOM 2847 N N . SER A 1 405 ? 19.720 8.115 -17.816 1.00 20.41 402 SER A N 1
ATOM 2848 C CA . SER A 1 405 ? 18.330 8.509 -17.590 1.00 20.03 402 SER A CA 1
ATOM 2849 C C . SER A 1 405 ? 17.654 7.488 -16.699 1.00 19.65 402 SER A C 1
ATOM 2850 O O . SER A 1 405 ? 18.218 6.416 -16.442 1.00 18.96 402 SER A O 1
ATOM 2853 N N . LEU A 1 406 ? 16.450 7.817 -16.258 1.00 19.34 403 LEU A N 1
ATOM 2854 C CA . LEU A 1 406 ? 15.678 6.910 -15.431 1.00 20.18 403 LEU A CA 1
ATOM 2855 C C . LEU A 1 406 ? 15.405 5.593 -16.168 1.00 20.01 403 LEU A C 1
ATOM 2856 O O . LEU A 1 406 ? 15.524 4.523 -15.544 1.00 20.00 403 LEU A O 1
ATOM 2861 N N . ARG A 1 407 ? 15.067 5.665 -17.465 1.00 19.72 404 ARG A N 1
ATOM 2862 C CA A ARG A 1 407 ? 14.849 4.468 -18.279 0.50 19.79 404 ARG A CA 1
ATOM 2863 C CA B ARG A 1 407 ? 14.839 4.451 -18.253 0.50 19.78 404 ARG A CA 1
ATOM 2864 C C . ARG A 1 407 ? 16.125 3.639 -18.304 1.00 19.43 404 ARG A C 1
ATOM 2865 O O . ARG A 1 407 ? 16.108 2.459 -17.981 1.00 19.73 404 ARG A O 1
ATOM 2880 N N . GLN A 1 408 ? 17.233 4.284 -18.680 1.00 18.73 405 GLN A N 1
ATOM 2881 C CA . GLN A 1 408 ? 18.530 3.633 -18.773 1.00 18.47 405 GLN A CA 1
ATOM 2882 C C . GLN A 1 408 ? 18.981 3.018 -17.442 1.00 18.72 405 GLN A C 1
ATOM 2883 O O . GLN A 1 408 ? 19.545 1.921 -17.405 1.00 18.66 405 GLN A O 1
ATOM 2889 N N . ARG A 1 409 ? 18.721 3.724 -16.355 1.00 18.56 406 ARG A N 1
ATOM 2890 C CA . ARG A 1 409 ? 19.065 3.216 -15.039 1.00 19.16 406 ARG A CA 1
ATOM 2891 C C . ARG A 1 409 ? 18.283 1.957 -14.695 1.00 18.52 406 ARG A C 1
ATOM 2892 O O . ARG A 1 409 ? 18.881 0.958 -14.303 1.00 18.63 406 ARG A O 1
ATOM 2900 N N . ALA A 1 410 ? 16.964 2.002 -14.889 1.00 18.23 407 ALA A N 1
ATOM 2901 C CA . ALA A 1 410 ? 16.089 0.851 -14.711 1.00 18.61 407 ALA A CA 1
ATOM 2902 C C . ALA A 1 410 ? 16.584 -0.373 -15.502 1.00 18.87 407 ALA A C 1
ATOM 2903 O O . ALA A 1 410 ? 16.736 -1.476 -14.953 1.00 17.29 407 ALA A O 1
ATOM 2905 N N . GLU A 1 411 ? 16.819 -0.168 -16.791 1.00 19.37 408 GLU A N 1
ATOM 2906 C CA . GLU A 1 411 ? 17.323 -1.235 -17.657 1.00 20.16 408 GLU A CA 1
ATOM 2907 C C . GLU A 1 411 ? 18.671 -1.790 -17.179 1.00 19.76 408 GLU A C 1
ATOM 2908 O O . GLU A 1 411 ? 18.853 -3.016 -17.113 1.00 19.90 408 GLU A O 1
ATOM 2914 N N . ALA A 1 412 ? 19.587 -0.891 -16.827 1.00 19.11 409 ALA A N 1
ATOM 2915 C CA . ALA A 1 412 ? 20.913 -1.280 -16.330 1.00 19.84 409 ALA A CA 1
ATOM 2916 C C . ALA A 1 412 ? 20.851 -2.120 -15.043 1.00 19.87 409 ALA A C 1
ATOM 2917 O O . ALA A 1 412 ? 21.623 -3.082 -14.871 1.00 19.37 409 ALA A O 1
ATOM 2919 N N . LEU A 1 413 ? 19.950 -1.748 -14.134 1.00 19.65 410 LEU A N 1
ATOM 2920 C CA . LEU A 1 413 ? 19.814 -2.465 -12.854 1.00 20.02 410 LEU A CA 1
ATOM 2921 C C . LEU A 1 413 ? 19.090 -3.816 -13.060 1.00 20.29 410 LEU A C 1
ATOM 2922 O O . LEU A 1 413 ? 19.402 -4.811 -12.406 1.00 20.40 410 LEU A O 1
ATOM 2927 N N . ILE A 1 414 ? 18.142 -3.844 -13.991 1.00 19.71 411 ILE A N 1
ATOM 2928 C CA . ILE A 1 414 ? 17.392 -5.058 -14.266 1.00 19.76 411 ILE A CA 1
ATOM 2929 C C . ILE A 1 414 ? 18.330 -6.146 -14.770 1.00 19.37 411 ILE A C 1
ATOM 2930 O O . ILE A 1 414 ? 18.239 -7.289 -14.338 1.00 18.53 411 ILE A O 1
ATOM 2935 N N . ALA A 1 415 ? 19.264 -5.765 -15.627 1.00 19.66 412 ALA A N 1
ATOM 2936 C CA . ALA A 1 415 ? 20.209 -6.721 -16.202 1.00 19.65 412 ALA A CA 1
ATOM 2937 C C . ALA A 1 415 ? 21.138 -7.332 -15.161 1.00 19.35 412 ALA A C 1
ATOM 2938 O O . ALA A 1 415 ? 21.686 -8.391 -15.405 1.00 19.87 412 ALA A O 1
ATOM 2940 N N . ILE A 1 416 ? 21.290 -6.700 -13.992 1.00 18.39 413 ILE A N 1
ATOM 2941 C CA . ILE A 1 416 ? 22.098 -7.279 -12.915 1.00 17.94 413 ILE A CA 1
ATOM 2942 C C . ILE A 1 416 ? 21.263 -7.776 -11.719 1.00 16.84 413 ILE A C 1
ATOM 2943 O O . ILE A 1 416 ? 21.797 -8.247 -10.729 1.00 16.39 413 ILE A O 1
ATOM 2948 N N . ALA A 1 417 ? 19.948 -7.736 -11.875 1.00 16.32 414 ALA A N 1
ATOM 2949 C CA . ALA A 1 417 ? 19.055 -8.330 -10.918 1.00 16.17 414 ALA A CA 1
ATOM 2950 C C . ALA A 1 417 ? 19.035 -9.841 -11.135 1.00 15.99 414 ALA A C 1
ATOM 2951 O O . ALA A 1 417 ? 19.405 -10.349 -12.207 1.00 16.42 414 ALA A O 1
ATOM 2953 N N . HIS A 1 418 ? 18.614 -10.571 -10.126 1.00 16.11 415 HIS A N 1
ATOM 2954 C CA . HIS A 1 418 ? 18.385 -12.008 -10.282 1.00 16.61 415 HIS A CA 1
ATOM 2955 C C . HIS A 1 418 ? 17.359 -12.264 -11.380 1.00 17.13 415 HIS A C 1
ATOM 2956 O O . HIS A 1 418 ? 16.345 -11.562 -11.475 1.00 16.99 415 HIS A O 1
ATOM 2963 N N . PRO A 1 419 ? 17.616 -13.263 -12.242 1.00 17.40 416 PRO A N 1
ATOM 2964 C CA . PRO A 1 419 ? 16.674 -13.634 -13.300 1.00 17.71 416 PRO A CA 1
ATOM 2965 C C . PRO A 1 419 ? 15.235 -13.853 -12.811 1.00 18.08 416 PRO A C 1
ATOM 2966 O O . PRO A 1 419 ? 14.296 -13.545 -13.517 1.00 17.98 416 PRO A O 1
ATOM 2970 N N . ASP A 1 420 ? 15.069 -14.375 -11.604 1.00 18.74 417 ASP A N 1
ATOM 2971 C CA . ASP A 1 420 ? 13.728 -14.617 -11.052 1.00 19.40 417 ASP A CA 1
ATOM 2972 C C . ASP A 1 420 ? 12.928 -13.335 -10.753 1.00 19.74 417 ASP A C 1
ATOM 2973 O O . ASP A 1 420 ? 11.706 -13.390 -10.584 1.00 19.96 417 ASP A O 1
ATOM 2978 N N . PHE A 1 421 ? 13.599 -12.190 -10.716 1.00 20.06 418 PHE A N 1
ATOM 2979 C CA . PHE A 1 421 ? 12.922 -10.914 -10.462 1.00 19.99 418 PHE A CA 1
ATOM 2980 C C . PHE A 1 421 ? 12.843 -9.973 -11.660 1.00 20.45 418 PHE A C 1
ATOM 2981 O O . PHE A 1 421 ? 12.155 -8.940 -11.595 1.00 19.38 418 PHE A O 1
ATOM 2989 N N . ARG A 1 422 ? 13.493 -10.355 -12.759 1.00 19.95 419 ARG A N 1
ATOM 2990 C CA . ARG A 1 422 ? 13.605 -9.471 -13.908 1.00 19.99 419 ARG A CA 1
ATOM 2991 C C . ARG A 1 422 ? 12.281 -9.199 -14.603 1.00 21.15 419 ARG A C 1
ATOM 2992 O O . ARG A 1 422 ? 12.070 -8.113 -15.121 1.00 20.00 419 ARG A O 1
ATOM 3000 N N . GLU A 1 423 ? 11.393 -10.193 -14.617 1.00 21.99 420 GLU A N 1
ATOM 3001 C CA . GLU A 1 423 ? 10.125 -10.055 -15.284 1.00 23.84 420 GLU A CA 1
ATOM 3002 C C . GLU A 1 423 ? 9.245 -9.026 -14.598 1.00 24.01 420 GLU A C 1
ATOM 3003 O O . GLU A 1 423 ? 8.689 -8.157 -15.259 1.00 24.11 420 GLU A O 1
ATOM 3009 N N . GLU A 1 424 ? 9.111 -9.143 -13.284 1.00 24.28 421 GLU A N 1
ATOM 3010 C CA . GLU A 1 424 ? 8.317 -8.203 -12.516 1.00 25.00 421 GLU A CA 1
ATOM 3011 C C . GLU A 1 424 ? 8.954 -6.802 -12.502 1.00 24.26 421 GLU A C 1
ATOM 3012 O O . GLU A 1 424 ? 8.251 -5.802 -12.571 1.00 23.75 421 GLU A O 1
ATOM 3018 N N . LEU A 1 425 ? 10.281 -6.723 -12.426 1.00 23.40 422 LEU A N 1
ATOM 3019 C CA . LEU A 1 425 ? 10.944 -5.419 -12.521 1.00 22.88 422 LEU A CA 1
ATOM 3020 C C . LEU A 1 425 ? 10.660 -4.759 -13.882 1.00 22.83 422 LEU A C 1
ATOM 3021 O O . LEU A 1 425 ? 10.368 -3.558 -13.958 1.00 21.91 422 LEU A O 1
ATOM 3026 N N . THR A 1 426 ? 10.729 -5.554 -14.947 1.00 23.17 423 THR A N 1
ATOM 3027 C CA . THR A 1 426 ? 10.482 -5.053 -16.290 1.00 24.00 423 THR A CA 1
ATOM 3028 C C . THR A 1 426 ? 9.056 -4.534 -16.457 1.00 25.32 423 THR A C 1
ATOM 3029 O O . THR A 1 426 ? 8.803 -3.575 -17.199 1.00 23.71 423 THR A O 1
ATOM 3033 N N . LYS A 1 427 ? 8.106 -5.151 -15.765 1.00 27.28 424 LYS A N 1
ATOM 3034 C CA . LYS A 1 427 ? 6.749 -4.668 -15.922 1.00 29.12 424 LYS A CA 1
ATOM 3035 C C . LYS A 1 427 ? 6.559 -3.337 -15.199 1.00 29.96 424 LYS A C 1
ATOM 3036 O O . LYS A 1 427 ? 5.923 -2.453 -15.747 1.00 30.31 424 LYS A O 1
ATOM 3042 N N . HIS A 1 428 ? 7.177 -3.147 -14.036 1.00 31.56 425 HIS A N 1
ATOM 3043 C CA . HIS A 1 428 ? 7.215 -1.812 -13.428 1.00 32.87 425 HIS A CA 1
ATOM 3044 C C . HIS A 1 428 ? 7.909 -0.806 -14.352 1.00 32.76 425 HIS A C 1
ATOM 3045 O O . HIS A 1 428 ? 7.439 0.299 -14.522 1.00 32.88 425 HIS A O 1
ATOM 3052 N N . LEU A 1 429 ? 9.015 -1.195 -14.965 1.00 33.31 426 LEU A N 1
ATOM 3053 C CA . LEU A 1 429 ? 9.660 -0.353 -15.965 1.00 33.83 426 LEU A CA 1
ATOM 3054 C C . LEU A 1 429 ? 8.633 0.070 -17.012 1.00 34.69 426 LEU A C 1
ATOM 3055 O O . LEU A 1 429 ? 8.542 1.245 -17.345 1.00 34.45 426 LEU A O 1
ATOM 3060 N N . ARG A 1 430 ? 7.845 -0.887 -17.501 1.00 35.77 427 ARG A N 1
ATOM 3061 C CA . ARG A 1 430 ? 6.906 -0.624 -18.600 1.00 36.75 427 ARG A CA 1
ATOM 3062 C C . ARG A 1 430 ? 5.727 0.247 -18.193 1.00 36.48 427 ARG A C 1
ATOM 3063 O O . ARG A 1 430 ? 5.333 1.131 -18.926 1.00 35.84 427 ARG A O 1
ATOM 3071 N N . LYS A 1 431 ? 5.169 -0.032 -17.026 1.00 36.93 428 LYS A N 1
ATOM 3072 C CA A LYS A 1 431 ? 4.137 0.811 -16.442 0.50 37.32 428 LYS A CA 1
ATOM 3073 C CA B LYS A 1 431 ? 4.136 0.807 -16.425 0.50 37.34 428 LYS A CA 1
ATOM 3074 C C . LYS A 1 431 ? 4.611 2.265 -16.339 1.00 37.74 428 LYS A C 1
ATOM 3075 O O . LYS A 1 431 ? 3.860 3.192 -16.654 1.00 37.37 428 LYS A O 1
ATOM 3086 N N . ARG A 1 432 ? 5.860 2.463 -15.909 1.00 38.08 429 ARG A N 1
ATOM 3087 C CA . ARG A 1 432 ? 6.440 3.813 -15.757 1.00 39.15 429 ARG A CA 1
ATOM 3088 C C . ARG A 1 432 ? 6.829 4.526 -17.055 1.00 39.09 429 ARG A C 1
ATOM 3089 O O . ARG A 1 432 ? 6.529 5.682 -17.206 1.00 39.33 429 ARG A O 1
ATOM 3097 N N . PHE A 1 433 ? 7.541 3.856 -17.955 1.00 39.70 430 PHE A N 1
ATOM 3098 C CA . PHE A 1 433 ? 8.120 4.507 -19.143 1.00 40.17 430 PHE A CA 1
ATOM 3099 C C . PHE A 1 433 ? 7.637 3.927 -20.469 1.00 40.86 430 PHE A C 1
ATOM 3100 O O . PHE A 1 433 ? 8.201 4.255 -21.513 1.00 41.59 430 PHE A O 1
ATOM 3108 N N . GLY A 1 434 ? 6.611 3.077 -20.439 1.00 41.24 431 GLY A N 1
ATOM 3109 C CA . GLY A 1 434 ? 6.155 2.393 -21.641 1.00 41.34 431 GLY A CA 1
ATOM 3110 C C . GLY A 1 434 ? 7.219 1.468 -22.197 1.00 41.51 431 GLY A C 1
ATOM 3111 O O . GLY A 1 434 ? 7.003 0.811 -23.222 1.00 41.95 431 GLY A O 1
#

Secondary structure (DSSP, 8-state):
---TTGGGGGGB--HHHHHTT--TT-EEEE--GGG--HHHHHHHHHSTTT--EEE---TT---TT-----GGGS---TTSSS--SEEEEEE---TTSEEE-TTB-TTHHHHHHH-SEEEEEE------EES-EEEGGG-SEE----PPP--PPPPP-HHHHHHHHHHHHT--TT-EEB--SSHHHHHHHHTTTT--SBEE-----HHHHHHHHTTSB--TT-SSSTT--BSB---HHHHHHHTT-TT-EE--HHHHT-HHHHTTS---B----SEEE---EE--STTS--S----THHHHHHHHHHSTT--B----SEETTTTEESEESSPPTT--EEE-TTT--EEEETTEEEE-TT--HHHHHHHHHTTS-HHHHHHHHHHHHHHH-

Radius of gyration: 22.0 Å; Cα contacts (8 Å, |Δi|>4): 883; chains: 1; bounding box: 59×40×65 Å

Solvent-accessible surface area: 17234 Å² total

Nearest PDB structures (foldseek):
  3eh7-assembly1_A-2  TM=1.002E+00  e=1.247E-73  Porphyromonas gingivalis
  3qdq-assembly1_A  TM=9.292E-01  e=1.104E-44  Clostridium aminobutyricum
  3d3u-assembly1_A  TM=8.752E-01  e=2.182E-41  Porphyromonas gingivalis W83
  2oas-assembly1_A  TM=9.492E-01  e=5.221E-37  Shewanella oneidensis MR-1
  4n8j-assembly4_D  TM=9.053E-01  e=4.088E-38  Yersinia pestis

Sequence (389 aa):
AKDVLAEYASRIVSAEEAVKHIKNGERVALSHAAGVPQSCVDALVQQADLLFVEIYHLCLGEGRADFIPVFFYEVPSIRKDILHIDVAIVQLSPDENGYCSFGVSCDYSKPAAESAHLVIGEINRQPYVHGDNLIHISKLDYIVADYPIYSLAKPKIGEVEEAIGRRNCAELIEDGATLQLGIGAIPDAALLFLKDKKDLGIHTEFSDGVVELVRSGVITGKKKTLHPGKVATFLGSEDVYHFIDKNPDVELYPVDYVNDPRVIAQNDNVSINSCIEIDLGQVVSECIGSKQFSGTGGQQVDYVRRGAAWSKNGKSIAIPSTAKNGTASRIVPIIAEGAAVTTLRNEVDYVVTEYGIAQLKGKSLRRQRAEALIAIAHPDFREELTKHLRKKRFG

B-factor: mean 26.71, std 8.51, range [2.18, 78.73]

CATH classification: 3.40.1080.10 (+2 more: 3.30.750.70, 3.40.1080.20)

InterPro domains:
  IPR003702 Acetyl-CoA hydrolase/transferase, N-terminal [PF02550] (6-181)
  IPR026888 Acetyl-CoA hydrolase/transferase, C-terminal domain [PF13336] (273-425)
  IPR037171 NagB/RpiA transferase-like [SSF100950] (5-223)
  IPR037171 NagB/RpiA transferase-like [SSF100950] (191-428)
  IPR038460 Acetyl-CoA hydrolase/transferase, C-terminal domain superfamily [G3DSA:3.40.1080.20] (291-431)
  IPR046433 Acetyl-CoA hydrolase/transferase [PTHR21432] (9-430)

Foldseek 3Di:
DDPPCVVVVVQEDALLVQCVPDDAPFEEEAFADLFGQVRNVVSCVVVVVVHYHYDYWLVVFCDDPDDDDAQLCVLCCVVCPPPHAEQEAEWAQDPQQKTFSQQGQACSVSNLVNHNAYEYEHEPQAGFAAPTIDGNVSHNHYYYYDHTDADDADDADLFLLLQLLQQLVLAAAAAEEEEDGHNNVLSVLVNQLPHAAYEYQYLDEDSVVVSVVSHRHQQCSWQPLRRAEHAGYHHSVVSVVRHVDNRYYHHYSNQRLALVNLQSTAHEYEDEAQAAELHFTFHASVQPSTTDGSLSRQSNLSSQVNHHNGAYEGYEQAGDVRPGGRYHNDDDDPTDGSHGSQRHAWYTTSQHIAGNHPDDSLRSLVRSLSRHPPVCNVVSVVSSVVPPD